Protein AF-A0A9P0Z6A2-F1 (afdb_monomer)

Secondary structure (DSSP, 8-state):
-PPP----PPPS-PPEEEEEEEEE---S-HHHHHHHHHHHHHHTT-EEEEEEETTEEEEEEEEEHHHHHHHHHHHHTSGGGTT---EEEEEPPPSSHHHHHHHT-SSEEEEE-S-SS---SS--SSPPPGGGPPEEE-HHHHHHHHHHHH-TT---SS-EEEEE-S-HHHHTTEEE--TT-EEE----SSGGGHHHHHHHTHHHHTTSEEEEE-SSSHHHHHHHHHHHTT-TT---EEEETTHHHHHHHH-TT-TTEEEEEE-SSTT-EEE-S------B-TTT--B----TT--B-TTT--B----GGG--TT-----HHHHHTT-----TT--S--------------------------------PPPPEEEEEE--TTB-HHHHHHHTHHHHHHHTTTEEEEEE--SEEEPEEEPPPPGGGGGG--TTS--TT--PPPPS-SPPEEESSB-TT----SS-SEEE--SS--TTGGGG--B-HHHHHHHHHHHHHHH---SEEEEETHHHHHHHHHHHTTTTTTTTS--SEEEEES-----SSS---TT-B-S-EEEEEE-GGG--SSS-HHHHHHHHHTBPTTTEEEEEESSSSS---STTHHHHHHHHHHTT-

Mean predicted aligned error: 17.79 Å

Structure (mmCIF, N/CA/C/O backbone):
data_AF-A0A9P0Z6A2-F1
#
_entry.id   AF-A0A9P0Z6A2-F1
#
loop_
_atom_site.group_PDB
_atom_site.id
_atom_site.type_symbol
_atom_site.label_atom_id
_atom_site.label_alt_id
_atom_site.label_comp_id
_atom_site.label_asym_id
_atom_site.label_entity_id
_atom_site.label_seq_id
_atom_site.pdbx_PDB_ins_code
_atom_site.Cartn_x
_atom_site.Cartn_y
_atom_site.Cartn_z
_atom_site.occupancy
_atom_site.B_iso_or_equiv
_atom_site.auth_seq_id
_atom_site.auth_comp_id
_atom_site.auth_asym_id
_atom_site.auth_atom_id
_atom_site.pdbx_PDB_model_num
ATOM 1 N N . MET A 1 1 ? 46.371 27.706 -14.931 1.00 33.19 1 MET A N 1
ATOM 2 C CA . MET A 1 1 ? 46.227 26.394 -14.273 1.00 33.19 1 MET A CA 1
ATOM 3 C C . MET A 1 1 ? 44.889 26.398 -13.559 1.00 33.19 1 MET A C 1
ATOM 5 O O . MET A 1 1 ? 44.810 26.850 -12.426 1.00 33.19 1 MET A O 1
ATOM 9 N N . ALA A 1 2 ? 43.835 26.040 -14.286 1.00 26.88 2 ALA A N 1
ATOM 10 C CA . ALA A 1 2 ? 42.517 25.785 -13.723 1.00 26.88 2 ALA A CA 1
ATOM 11 C C . ALA A 1 2 ? 42.440 24.271 -13.512 1.00 26.88 2 ALA A C 1
ATOM 13 O O . ALA A 1 2 ? 42.735 23.524 -14.442 1.00 26.88 2 ALA A O 1
ATOM 14 N N . ALA A 1 3 ? 42.170 23.842 -12.282 1.00 29.09 3 ALA A N 1
ATOM 15 C CA . ALA A 1 3 ? 41.931 22.443 -11.969 1.00 29.09 3 ALA A CA 1
ATOM 16 C C . ALA A 1 3 ? 40.462 22.143 -12.289 1.00 29.09 3 ALA A C 1
ATOM 18 O O . ALA A 1 3 ? 39.572 22.782 -11.734 1.00 29.09 3 ALA A O 1
ATOM 19 N N . GLU A 1 4 ? 40.238 21.229 -13.229 1.00 30.78 4 GLU A N 1
ATOM 20 C CA . GLU A 1 4 ? 38.928 20.664 -13.542 1.00 30.78 4 GLU A CA 1
ATOM 21 C C . GLU A 1 4 ? 38.468 19.788 -12.369 1.00 30.78 4 GLU A C 1
ATOM 23 O O . GLU A 1 4 ? 39.142 18.828 -11.989 1.00 30.78 4 GLU A O 1
ATOM 28 N N . GLU A 1 5 ? 37.325 20.136 -11.780 1.00 29.80 5 GLU A N 1
ATOM 29 C CA . GLU A 1 5 ? 36.580 19.251 -10.890 1.00 29.80 5 GLU A CA 1
ATOM 30 C C . GLU A 1 5 ? 35.987 18.117 -11.732 1.00 29.80 5 GLU A C 1
ATOM 32 O O . GLU A 1 5 ? 35.122 18.326 -12.581 1.00 29.80 5 GLU A O 1
ATOM 37 N N . ILE A 1 6 ? 36.494 16.906 -11.513 1.00 30.97 6 ILE A N 1
ATOM 38 C CA . ILE A 1 6 ? 35.971 15.680 -12.110 1.00 30.97 6 ILE A CA 1
ATOM 39 C C . ILE A 1 6 ? 34.633 15.366 -11.430 1.00 30.97 6 ILE A C 1
ATOM 41 O O . ILE A 1 6 ? 34.603 14.939 -10.274 1.00 30.97 6 ILE A O 1
ATOM 45 N N . GLU A 1 7 ? 33.531 15.563 -12.156 1.00 31.55 7 GLU A N 1
ATOM 46 C CA . GLU A 1 7 ? 32.222 14.993 -11.827 1.00 31.55 7 GLU A CA 1
ATOM 47 C C . GLU A 1 7 ? 32.349 13.465 -11.737 1.00 31.55 7 GLU A C 1
ATOM 49 O O . GLU A 1 7 ? 32.521 12.759 -12.732 1.00 31.55 7 GLU A O 1
ATOM 54 N N . GLN A 1 8 ? 32.273 12.939 -10.516 1.00 28.09 8 GLN A N 1
ATOM 55 C CA . GLN A 1 8 ? 32.130 11.509 -10.279 1.00 28.09 8 GLN A CA 1
ATOM 56 C C . GLN A 1 8 ? 30.696 11.092 -10.628 1.00 28.09 8 GLN A C 1
ATOM 58 O O . GLN A 1 8 ? 29.763 11.301 -9.855 1.00 28.09 8 GLN A O 1
ATOM 63 N N . HIS A 1 9 ? 30.517 10.479 -11.797 1.00 28.83 9 HIS A N 1
ATOM 64 C CA . HIS A 1 9 ? 29.332 9.673 -12.086 1.00 28.83 9 HIS A CA 1
ATOM 65 C C . HIS A 1 9 ? 29.258 8.488 -11.101 1.00 28.83 9 HIS A C 1
ATOM 67 O O . HIS A 1 9 ? 30.261 7.782 -10.957 1.00 28.83 9 HIS A O 1
ATOM 73 N N . PRO A 1 10 ? 28.114 8.216 -10.438 1.00 35.69 10 PRO A N 1
ATOM 74 C CA . PRO A 1 10 ? 28.009 7.071 -9.543 1.00 35.69 10 PRO A CA 1
ATOM 75 C C . PRO A 1 10 ? 28.082 5.761 -10.332 1.00 35.69 10 PRO A C 1
ATOM 77 O O . PRO A 1 10 ? 27.288 5.516 -11.242 1.00 35.69 10 PRO A O 1
ATOM 80 N N . GLN A 1 11 ? 29.057 4.939 -9.958 1.00 35.19 11 GLN A N 1
ATOM 81 C CA . GLN A 1 11 ? 29.174 3.531 -10.315 1.00 35.19 11 GLN A CA 1
ATOM 82 C C . GLN A 1 11 ? 28.238 2.682 -9.427 1.00 35.19 11 GLN A C 1
ATOM 84 O O . GLN A 1 11 ? 28.029 3.015 -8.264 1.00 35.19 11 GLN A O 1
ATOM 89 N N . ASP A 1 12 ? 27.743 1.576 -9.991 1.00 40.94 12 ASP A N 1
ATOM 90 C CA . ASP A 1 12 ? 26.947 0.479 -9.406 1.00 40.94 12 ASP A CA 1
ATOM 91 C C . ASP A 1 12 ? 25.465 0.699 -9.014 1.00 40.94 12 ASP A C 1
ATOM 93 O O . ASP A 1 12 ? 25.064 1.623 -8.312 1.00 40.94 12 ASP A O 1
ATOM 97 N N . GLY A 1 13 ? 24.625 -0.231 -9.491 1.00 46.03 13 GLY A N 1
ATOM 98 C CA . GLY A 1 13 ? 23.160 -0.245 -9.403 1.00 46.03 13 GLY A CA 1
ATOM 99 C C . GLY A 1 13 ? 22.589 -0.587 -8.025 1.00 46.03 13 GLY A C 1
ATOM 100 O O . GLY A 1 13 ? 21.885 -1.581 -7.869 1.00 46.03 13 GLY A O 1
ATOM 101 N N . GLU A 1 14 ? 22.846 0.245 -7.022 1.00 56.56 14 GLU A N 1
ATOM 102 C CA . GLU A 1 14 ? 22.324 0.035 -5.671 1.00 56.56 14 GLU A CA 1
ATOM 103 C C . GLU A 1 14 ? 20.816 0.326 -5.557 1.00 56.56 14 GLU A C 1
ATOM 105 O O . GLU A 1 14 ? 20.314 1.398 -5.908 1.00 56.56 14 GLU A O 1
ATOM 110 N N . CYS A 1 15 ? 20.063 -0.640 -5.024 1.00 78.38 15 CYS A N 1
ATOM 111 C CA . CYS A 1 15 ? 18.628 -0.494 -4.810 1.00 78.38 15 CYS A CA 1
ATOM 112 C C . CYS A 1 15 ? 18.307 0.226 -3.498 1.00 78.38 15 CYS A C 1
ATOM 114 O O . CYS A 1 15 ? 18.743 -0.176 -2.419 1.00 78.38 15 CYS A O 1
ATOM 116 N N . TYR A 1 16 ? 17.475 1.262 -3.590 1.00 84.50 16 TYR A N 1
ATOM 117 C CA . TYR A 1 16 ? 16.991 2.035 -2.449 1.00 84.50 16 TYR A CA 1
ATOM 118 C C . TYR A 1 16 ? 15.628 1.543 -1.970 1.00 84.50 16 TYR A C 1
ATOM 120 O O . TYR A 1 16 ? 14.822 0.996 -2.732 1.00 84.50 16 TYR A O 1
ATOM 128 N N . GLY A 1 17 ? 15.344 1.785 -0.696 1.00 86.62 17 GLY A N 1
ATOM 129 C CA . GLY A 1 17 ? 14.060 1.462 -0.102 1.00 86.62 17 GLY A CA 1
ATOM 130 C C . GLY A 1 17 ? 13.615 2.439 0.968 1.00 86.62 17 GLY A C 1
ATOM 131 O O . GLY A 1 17 ? 14.318 3.372 1.362 1.00 86.62 17 GLY A O 1
ATOM 132 N N . VAL A 1 18 ? 12.407 2.177 1.448 1.00 89.56 18 VAL A N 1
ATOM 133 C CA . VAL A 1 18 ? 11.816 2.802 2.624 1.00 89.56 18 VAL A CA 1
ATOM 134 C C . VAL A 1 18 ? 11.360 1.694 3.558 1.00 89.56 18 VAL A C 1
ATOM 136 O O . VAL A 1 18 ? 10.691 0.745 3.143 1.00 89.56 18 VAL A O 1
ATOM 139 N N . LEU A 1 19 ? 11.698 1.851 4.828 1.00 92.50 19 LEU A N 1
ATOM 140 C CA . LEU A 1 19 ? 11.278 1.005 5.923 1.00 92.50 19 LEU A CA 1
ATOM 141 C C . LEU A 1 19 ? 10.341 1.787 6.842 1.00 92.50 19 LEU A C 1
ATOM 143 O O . LEU A 1 19 ? 10.690 2.856 7.343 1.00 92.50 19 LEU A O 1
ATOM 147 N N . LEU A 1 20 ? 9.163 1.220 7.087 1.00 94.00 20 LEU A N 1
ATOM 148 C CA . LEU A 1 20 ? 8.185 1.712 8.049 1.00 94.00 20 LEU A CA 1
ATOM 149 C C . LEU A 1 20 ? 7.926 0.642 9.109 1.00 94.00 20 LEU A C 1
ATOM 151 O O . LEU A 1 20 ? 7.590 -0.494 8.778 1.00 94.00 20 LEU A O 1
ATOM 155 N N . TYR A 1 21 ? 7.992 1.018 10.380 1.00 95.38 21 TYR A N 1
ATOM 156 C CA . TYR A 1 21 ? 7.495 0.189 11.474 1.00 95.38 21 TYR A CA 1
ATOM 157 C C . TYR A 1 21 ? 7.177 1.038 12.703 1.00 95.38 21 TYR A C 1
ATOM 159 O O . TYR A 1 21 ? 7.604 2.185 12.833 1.00 95.38 21 TYR A O 1
ATOM 167 N N . TYR A 1 22 ? 6.407 0.461 13.614 1.00 95.62 22 TYR A N 1
ATOM 168 C CA . TYR A 1 22 ? 6.167 1.024 14.932 1.00 95.62 22 TYR A CA 1
ATOM 169 C C . TYR A 1 22 ? 6.064 -0.108 15.943 1.00 95.62 22 TYR A C 1
ATOM 171 O O . TYR A 1 22 ? 5.719 -1.235 15.587 1.00 95.62 22 TYR A O 1
ATOM 179 N N . LYS A 1 23 ? 6.345 0.207 17.202 1.00 92.75 23 LYS A N 1
ATOM 180 C CA . LYS A 1 23 ? 6.148 -0.707 18.323 1.00 92.75 23 LYS A CA 1
ATOM 181 C C . LYS A 1 23 ? 5.697 0.108 19.518 1.00 92.75 23 LYS A C 1
ATOM 183 O O . LYS A 1 23 ? 6.412 1.017 19.932 1.00 92.75 23 LYS A O 1
ATOM 188 N N . TYR A 1 24 ? 4.527 -0.221 20.051 1.00 90.31 24 TYR A N 1
ATOM 189 C CA . TYR A 1 24 ? 4.138 0.229 21.379 1.00 90.31 24 TYR A CA 1
ATOM 190 C C . TYR A 1 24 ? 4.716 -0.744 22.406 1.00 90.31 24 TYR A C 1
ATOM 192 O O . TYR A 1 24 ? 4.472 -1.948 22.333 1.00 90.31 24 TYR A O 1
ATOM 200 N N . ALA A 1 25 ? 5.525 -0.214 23.312 1.00 87.38 25 ALA A N 1
ATOM 201 C CA . ALA A 1 25 ? 6.139 -0.923 24.426 1.00 87.38 25 ALA A CA 1
ATOM 202 C C . ALA A 1 25 ? 6.571 0.120 25.460 1.00 87.38 25 ALA A C 1
ATOM 204 O O . ALA A 1 25 ? 6.888 1.254 25.098 1.00 87.38 25 ALA A O 1
ATOM 205 N N . ILE A 1 26 ? 6.559 -0.242 26.741 1.00 87.62 26 ILE A N 1
ATOM 206 C CA . ILE A 1 26 ? 6.988 0.673 27.798 1.00 87.62 26 ILE A CA 1
ATOM 207 C C . ILE A 1 26 ? 8.516 0.675 27.840 1.00 87.62 26 ILE A C 1
ATOM 209 O O . ILE A 1 26 ? 9.131 -0.343 28.145 1.00 87.62 26 ILE A O 1
ATOM 213 N N . PHE A 1 27 ? 9.111 1.828 27.544 1.00 84.69 27 PHE A N 1
ATOM 214 C CA . PHE A 1 27 ? 10.549 2.065 27.595 1.00 84.69 27 PHE A CA 1
ATOM 215 C C . PHE A 1 27 ? 10.881 2.974 28.777 1.00 84.69 27 PHE A C 1
ATOM 217 O O . PHE A 1 27 ? 10.389 4.100 28.862 1.00 84.69 27 PHE A O 1
ATOM 224 N N . THR A 1 28 ? 11.733 2.493 29.682 1.00 84.19 28 THR A N 1
ATOM 225 C CA . THR A 1 28 ? 12.189 3.256 30.855 1.00 84.19 28 THR A CA 1
ATOM 226 C C . THR A 1 28 ? 13.424 4.106 30.565 1.00 84.19 28 THR A C 1
ATOM 228 O O . THR A 1 28 ? 13.559 5.181 31.140 1.00 84.19 28 THR A O 1
ATOM 231 N N . ASP A 1 29 ? 14.302 3.659 29.661 1.00 88.69 29 ASP A N 1
ATOM 232 C CA . ASP A 1 29 ? 15.533 4.367 29.288 1.00 88.69 29 ASP A CA 1
ATOM 233 C C . ASP A 1 29 ? 15.472 4.860 27.833 1.00 88.69 29 ASP A C 1
ATOM 235 O O . ASP A 1 29 ? 15.821 4.161 26.877 1.00 88.69 29 ASP A O 1
ATOM 239 N N . LEU A 1 30 ? 14.990 6.094 27.659 1.00 92.19 30 LEU A N 1
ATOM 240 C CA . LEU A 1 30 ? 14.919 6.737 26.345 1.00 92.19 30 LEU A CA 1
ATOM 241 C C . LEU A 1 30 ? 16.280 7.178 25.812 1.00 92.19 30 LEU A C 1
ATOM 243 O O . LEU A 1 30 ? 16.428 7.285 24.595 1.00 92.19 30 LEU A O 1
ATOM 247 N N . GLU A 1 31 ? 17.259 7.428 26.680 1.00 91.81 31 GLU A N 1
ATOM 248 C CA . GLU A 1 31 ? 18.603 7.842 26.269 1.00 91.81 31 GLU A CA 1
ATOM 249 C C . GLU A 1 31 ? 19.330 6.685 25.590 1.00 91.81 31 GLU A C 1
ATOM 251 O O . GLU A 1 31 ? 19.896 6.851 24.507 1.00 91.81 31 GLU A O 1
ATOM 256 N N . GLN A 1 32 ? 19.239 5.477 26.153 1.00 91.12 32 GLN A N 1
ATOM 257 C CA . GLN A 1 32 ? 19.785 4.280 25.518 1.00 91.12 32 GLN A CA 1
ATOM 258 C C . GLN A 1 32 ? 19.162 4.048 24.135 1.00 91.12 32 GLN A C 1
ATOM 260 O O . GLN A 1 32 ? 19.876 3.801 23.160 1.00 91.12 32 GLN A O 1
ATOM 265 N N . LEU A 1 33 ? 17.838 4.185 24.027 1.00 92.38 33 LEU A N 1
ATOM 266 C CA . LEU A 1 33 ? 17.124 4.000 22.767 1.00 92.38 33 LEU A CA 1
ATOM 267 C C . LEU A 1 33 ? 17.485 5.080 21.736 1.00 92.38 33 LEU A C 1
ATOM 269 O O . LEU A 1 33 ? 17.699 4.782 20.560 1.00 92.38 33 LEU A O 1
ATOM 273 N N . LEU A 1 34 ? 17.600 6.333 22.177 1.00 95.19 34 LEU A N 1
ATOM 274 C CA . LEU A 1 34 ? 18.039 7.455 21.354 1.00 95.19 34 LEU A CA 1
ATOM 275 C C . LEU A 1 34 ? 19.453 7.231 20.812 1.00 95.19 34 LEU A C 1
ATOM 277 O O . LEU A 1 34 ? 19.684 7.433 19.619 1.00 95.19 34 LEU A O 1
ATOM 281 N N . ASN A 1 35 ? 20.377 6.786 21.663 1.00 95.38 35 ASN A N 1
ATOM 282 C CA . ASN A 1 35 ? 21.754 6.490 21.279 1.00 95.38 35 ASN A CA 1
ATOM 283 C C . ASN A 1 35 ? 21.832 5.309 20.310 1.00 95.38 35 ASN A C 1
ATOM 285 O O . ASN A 1 35 ? 22.545 5.402 19.313 1.00 95.38 35 ASN A O 1
ATOM 289 N N . PHE A 1 36 ? 21.042 4.253 20.529 1.00 95.62 36 PHE A N 1
ATOM 290 C CA . PHE A 1 36 ? 20.919 3.144 19.582 1.00 95.62 36 PHE A CA 1
ATOM 291 C C . PHE A 1 36 ? 20.507 3.640 18.190 1.00 95.62 36 PHE A C 1
ATOM 293 O O . PHE A 1 36 ? 21.211 3.384 17.215 1.00 95.62 36 PHE A O 1
ATOM 300 N N . TYR A 1 37 ? 19.412 4.402 18.086 1.00 96.75 37 TYR A N 1
ATOM 301 C CA . TYR A 1 37 ? 18.940 4.897 16.791 1.00 96.75 37 TYR A CA 1
ATOM 302 C C . TYR A 1 37 ? 19.906 5.888 16.144 1.00 96.75 37 TYR A C 1
ATOM 304 O O . TYR A 1 37 ? 20.079 5.849 14.929 1.00 96.75 37 TYR A O 1
ATOM 312 N N . ARG A 1 38 ? 20.546 6.767 16.927 1.00 96.06 38 ARG A N 1
ATOM 313 C CA . ARG A 1 38 ? 21.553 7.707 16.413 1.00 96.06 38 ARG A CA 1
ATOM 314 C C . ARG A 1 38 ? 22.731 6.963 15.804 1.00 96.06 38 ARG A C 1
ATOM 316 O O . ARG A 1 38 ? 23.043 7.207 14.644 1.00 96.06 38 ARG A O 1
ATOM 323 N N . SER A 1 39 ? 23.342 6.057 16.562 1.00 96.50 39 SER A N 1
ATOM 324 C CA . SER A 1 39 ? 24.526 5.320 16.121 1.00 96.50 39 SER A CA 1
ATOM 325 C C . SER A 1 39 ? 24.208 4.398 14.950 1.00 96.50 39 SER A C 1
ATOM 327 O O . SER A 1 39 ? 24.872 4.483 13.923 1.00 96.50 39 SER A O 1
ATOM 329 N N . ASN A 1 40 ? 23.154 3.584 15.068 1.00 97.44 40 ASN A N 1
ATOM 330 C CA . ASN A 1 40 ? 22.793 2.588 14.061 1.00 97.44 40 ASN A CA 1
ATOM 331 C C . ASN A 1 40 ? 22.363 3.232 12.733 1.00 97.44 40 ASN A C 1
ATOM 333 O O . ASN A 1 40 ? 22.839 2.854 11.668 1.00 97.44 40 ASN A O 1
ATOM 337 N N . CYS A 1 41 ? 21.487 4.243 12.763 1.00 96.38 41 CYS A N 1
ATOM 338 C CA . CYS A 1 41 ? 21.077 4.905 11.525 1.00 96.38 41 CYS A CA 1
ATOM 339 C C . CYS A 1 41 ? 22.222 5.718 10.901 1.00 96.38 41 CYS A C 1
ATOM 341 O O . CYS A 1 41 ? 22.313 5.765 9.678 1.00 96.38 41 CYS A O 1
ATOM 343 N N . ALA A 1 42 ? 23.097 6.338 11.705 1.00 94.25 42 ALA A N 1
ATOM 344 C CA . ALA A 1 42 ? 24.242 7.083 11.181 1.00 94.25 42 ALA A CA 1
ATOM 345 C C . ALA A 1 42 ? 25.283 6.164 10.525 1.00 94.25 42 ALA A C 1
ATOM 347 O O . ALA A 1 42 ? 25.719 6.462 9.415 1.00 94.25 42 ALA A O 1
ATOM 348 N N . SER A 1 43 ? 25.642 5.037 11.154 1.00 97.00 43 SER A N 1
ATOM 349 C CA . SER A 1 43 ? 26.596 4.077 10.574 1.00 97.00 43 SER A CA 1
ATOM 350 C C . SER A 1 43 ? 26.093 3.481 9.260 1.00 97.00 43 SER A C 1
ATOM 352 O O . SER A 1 43 ? 26.879 3.219 8.357 1.00 97.00 43 SER A O 1
ATOM 354 N N . LEU A 1 44 ? 24.775 3.321 9.138 1.00 95.31 44 LEU A N 1
ATOM 355 C CA . LEU A 1 44 ? 24.099 2.782 7.958 1.00 95.31 44 LEU A CA 1
ATOM 356 C C . LEU A 1 44 ? 23.719 3.857 6.925 1.00 95.31 44 LEU A C 1
ATOM 358 O O . LEU A 1 44 ? 23.071 3.550 5.926 1.00 95.31 44 LEU A O 1
ATOM 362 N N . SER A 1 45 ? 24.098 5.121 7.155 1.00 92.88 45 SER A N 1
ATOM 363 C CA . SER A 1 45 ? 23.746 6.262 6.295 1.00 92.88 45 SER A CA 1
ATOM 364 C C . SER A 1 45 ? 22.239 6.373 6.008 1.00 92.88 45 SER A C 1
ATOM 366 O O . SER A 1 45 ? 21.822 6.776 4.922 1.00 92.88 45 SER A O 1
ATOM 368 N N . LEU A 1 46 ? 21.402 6.003 6.983 1.00 92.81 46 LEU A N 1
ATOM 369 C CA . LEU A 1 46 ? 19.950 6.072 6.862 1.00 92.81 46 LEU A CA 1
ATOM 370 C C . LEU A 1 46 ? 19.438 7.483 7.148 1.00 92.81 46 LEU A C 1
ATOM 372 O O . LEU A 1 46 ? 19.825 8.142 8.113 1.00 92.81 46 LEU A O 1
ATOM 376 N N . VAL A 1 47 ? 18.479 7.911 6.338 1.00 91.62 47 VAL A N 1
ATOM 377 C CA . VAL A 1 47 ? 17.775 9.193 6.449 1.00 91.62 47 VAL A CA 1
ATOM 378 C C . VAL A 1 47 ? 16.302 8.943 6.746 1.00 91.62 47 VAL A C 1
ATOM 380 O O . VAL A 1 47 ? 15.804 7.838 6.547 1.00 91.62 47 VAL A O 1
ATOM 383 N N . GLY A 1 48 ? 15.572 9.945 7.233 1.00 91.38 48 GLY A N 1
ATOM 384 C CA . GLY A 1 48 ? 14.165 9.769 7.583 1.00 91.38 48 GLY A CA 1
ATOM 385 C C . GLY A 1 48 ? 13.836 10.271 8.979 1.00 91.38 48 GLY A C 1
ATOM 386 O O . GLY A 1 48 ? 14.444 11.202 9.504 1.00 91.38 48 GLY A O 1
ATOM 387 N N . ARG A 1 49 ? 12.826 9.663 9.598 1.00 92.44 49 ARG A N 1
ATOM 388 C CA . ARG A 1 49 ? 12.250 10.098 10.869 1.00 92.44 49 ARG A CA 1
ATOM 389 C C . ARG A 1 49 ? 12.131 8.937 11.845 1.00 92.44 49 ARG A C 1
ATOM 391 O O . ARG A 1 49 ? 11.556 7.903 11.523 1.00 92.44 49 ARG A O 1
ATOM 398 N N . VAL A 1 50 ? 12.592 9.169 13.065 1.00 95.69 50 VAL A N 1
ATOM 399 C CA . VAL A 1 50 ? 12.429 8.279 14.215 1.00 95.69 50 VAL A CA 1
ATOM 400 C C . VAL A 1 50 ? 11.779 9.093 15.326 1.00 95.69 50 VAL A C 1
ATOM 402 O O . VAL A 1 50 ? 12.269 10.158 15.706 1.00 95.69 50 VAL A O 1
ATOM 405 N N . ARG A 1 51 ? 10.654 8.612 15.843 1.00 95.81 51 ARG A N 1
ATOM 406 C CA . ARG A 1 51 ? 9.979 9.184 17.008 1.00 95.81 51 ARG A CA 1
ATOM 407 C C . ARG A 1 51 ? 10.053 8.193 18.149 1.00 95.81 51 ARG A C 1
ATOM 409 O O . ARG A 1 51 ? 9.647 7.048 17.970 1.00 95.81 51 ARG A O 1
ATOM 416 N N . LEU A 1 52 ? 10.556 8.649 19.286 1.00 96.19 52 LEU A N 1
ATOM 417 C CA . LEU A 1 52 ? 10.735 7.855 20.495 1.00 96.19 52 LEU A CA 1
ATOM 418 C C . LEU A 1 52 ? 9.843 8.426 21.589 1.00 96.19 52 LEU A C 1
ATOM 420 O O . LEU A 1 52 ? 9.784 9.638 21.757 1.00 96.19 52 LEU A O 1
ATOM 424 N N . SER A 1 53 ? 9.158 7.567 22.323 1.00 93.06 53 SER A N 1
ATOM 425 C CA . SER A 1 53 ? 8.347 7.924 23.485 1.00 93.06 53 SER A CA 1
ATOM 426 C C . SER A 1 53 ? 8.574 6.864 24.555 1.00 93.06 53 SER A C 1
ATOM 428 O O . SER A 1 53 ? 8.951 5.735 24.238 1.00 93.06 53 SER A O 1
ATOM 430 N N . THR A 1 54 ? 8.286 7.185 25.815 1.00 90.50 54 THR A N 1
ATOM 431 C CA . THR A 1 54 ? 8.212 6.184 26.894 1.00 90.50 54 THR A CA 1
ATOM 432 C C . THR A 1 54 ? 7.223 5.059 26.576 1.00 90.50 54 THR A C 1
ATOM 434 O O . THR A 1 54 ? 7.296 3.994 27.177 1.00 90.50 54 THR A O 1
ATOM 437 N N . HIS A 1 55 ? 6.311 5.273 25.622 1.00 89.38 55 HIS A N 1
ATOM 438 C CA . HIS A 1 55 ? 5.309 4.302 25.185 1.00 89.38 55 HIS A CA 1
ATOM 439 C C . HIS A 1 55 ? 5.632 3.606 23.858 1.00 89.38 55 HIS A C 1
ATOM 441 O O . HIS A 1 55 ? 4.810 2.821 23.378 1.00 89.38 55 HIS A O 1
ATOM 447 N N . GLY A 1 56 ? 6.787 3.871 23.239 1.00 92.56 56 GLY A N 1
ATOM 448 C CA . GLY A 1 56 ? 7.191 3.105 22.066 1.00 92.56 56 GLY A CA 1
ATOM 449 C C . GLY A 1 56 ? 8.110 3.818 21.081 1.00 92.56 56 GLY A C 1
ATOM 450 O O . GLY A 1 56 ? 8.760 4.817 21.392 1.00 92.56 56 GLY A O 1
ATOM 451 N N . VAL A 1 57 ? 8.099 3.327 19.838 1.00 96.06 57 VAL A N 1
ATOM 452 C CA . VAL A 1 57 ? 8.767 3.957 18.692 1.00 96.06 57 VAL A CA 1
ATOM 453 C C . VAL A 1 57 ? 7.885 3.989 17.450 1.00 96.06 57 VAL A C 1
ATOM 455 O O . VAL A 1 57 ? 7.059 3.105 17.222 1.00 96.06 57 VAL A O 1
ATOM 458 N N . ASN A 1 58 ? 8.119 4.982 16.599 1.00 95.94 58 ASN A N 1
ATOM 459 C CA . ASN A 1 58 ? 7.560 5.072 15.255 1.00 95.94 58 ASN A CA 1
ATOM 460 C C . ASN A 1 58 ? 8.660 5.508 14.287 1.00 95.94 58 ASN A C 1
ATOM 462 O O . ASN A 1 58 ? 9.233 6.591 14.438 1.00 95.94 58 ASN A O 1
ATOM 466 N N . VAL A 1 59 ? 8.960 4.652 13.316 1.00 95.75 59 VAL A N 1
ATOM 467 C CA . VAL A 1 59 ? 10.147 4.756 12.472 1.00 95.75 59 VAL A CA 1
ATOM 468 C C . VAL A 1 59 ? 9.754 4.735 11.005 1.00 95.75 59 VAL A C 1
ATOM 470 O O . VAL A 1 59 ? 8.998 3.884 10.542 1.00 95.75 59 VAL A O 1
ATOM 473 N N . THR A 1 60 ? 10.274 5.703 10.262 1.00 93.69 60 THR A N 1
ATOM 474 C CA . THR A 1 60 ? 10.190 5.785 8.807 1.00 93.69 60 THR A CA 1
ATOM 475 C C . THR A 1 60 ? 11.552 6.213 8.291 1.00 93.69 60 THR A C 1
ATOM 477 O O . THR A 1 60 ? 11.867 7.402 8.317 1.00 93.69 60 THR A O 1
ATOM 480 N N . VAL A 1 61 ? 12.366 5.256 7.862 1.00 93.50 61 VAL A N 1
ATOM 481 C CA . VAL A 1 61 ? 13.736 5.496 7.385 1.00 93.50 61 VAL A CA 1
ATOM 482 C C . VAL A 1 61 ? 13.907 4.991 5.964 1.00 93.50 61 VAL A C 1
ATOM 484 O O . VAL A 1 61 ? 13.165 4.125 5.507 1.00 93.50 61 VAL A O 1
ATOM 487 N N . GLY A 1 62 ? 14.854 5.563 5.240 1.00 90.88 62 GLY A N 1
ATOM 488 C CA . GLY A 1 62 ? 15.184 5.189 3.876 1.00 90.88 62 GLY A CA 1
ATOM 489 C C . GLY A 1 62 ? 16.674 5.293 3.641 1.00 90.88 62 GLY A C 1
ATOM 490 O O . GLY A 1 62 ? 17.400 5.942 4.392 1.00 90.88 62 GLY A O 1
ATOM 491 N N . GLY A 1 63 ? 17.107 4.608 2.599 1.00 89.12 63 GLY A N 1
ATOM 492 C CA . GLY A 1 63 ? 18.507 4.412 2.272 1.00 89.12 63 GLY A CA 1
ATOM 493 C C . GLY A 1 63 ? 18.647 3.187 1.383 1.00 89.12 63 GLY A C 1
ATOM 494 O O . GLY A 1 63 ? 17.666 2.731 0.783 1.00 89.12 63 GLY A O 1
ATOM 495 N N . LYS A 1 64 ? 19.863 2.650 1.316 1.00 88.62 64 LYS A N 1
ATOM 496 C CA . LYS A 1 64 ? 20.147 1.405 0.598 1.00 88.62 64 LYS A CA 1
ATOM 497 C C . LYS A 1 64 ? 19.343 0.253 1.207 1.00 88.62 64 LYS A C 1
ATOM 499 O O . LYS A 1 64 ? 19.200 0.184 2.427 1.00 88.62 64 LYS A O 1
ATOM 504 N N . LEU A 1 65 ? 18.822 -0.654 0.380 1.00 86.81 65 LEU A N 1
ATOM 505 C CA . LEU A 1 65 ? 18.045 -1.802 0.863 1.00 86.81 65 LEU A CA 1
ATOM 506 C C . LEU A 1 65 ? 18.849 -2.672 1.833 1.00 86.81 65 LEU A C 1
ATOM 508 O O . LEU A 1 65 ? 18.325 -3.001 2.892 1.00 86.81 65 LEU A O 1
ATOM 512 N N . SER A 1 66 ? 20.120 -2.952 1.532 1.00 90.12 66 SER A N 1
ATOM 513 C CA . SER A 1 66 ? 21.021 -3.690 2.431 1.00 90.12 66 SER A CA 1
ATOM 514 C C . SER A 1 66 ? 21.149 -3.015 3.798 1.00 90.12 66 SER A C 1
ATOM 516 O O . SER A 1 66 ? 20.947 -3.649 4.828 1.00 90.12 66 SER A O 1
ATOM 518 N N . ALA A 1 67 ? 21.361 -1.698 3.818 1.00 93.12 67 ALA A N 1
ATOM 519 C CA . ALA A 1 67 ? 21.430 -0.914 5.049 1.00 93.12 67 ALA A CA 1
ATOM 520 C C . ALA A 1 67 ? 20.111 -0.957 5.848 1.00 93.12 67 ALA A C 1
ATOM 522 O O . ALA A 1 67 ? 20.116 -0.992 7.076 1.00 93.12 67 ALA A O 1
ATOM 523 N N . LEU A 1 68 ? 18.957 -0.985 5.173 1.00 93.75 68 LEU A N 1
ATOM 524 C CA . LEU A 1 68 ? 17.662 -1.151 5.838 1.00 93.75 68 LEU A CA 1
ATOM 525 C C . LEU A 1 68 ? 17.489 -2.560 6.424 1.00 93.75 68 LEU A C 1
ATOM 527 O O . LEU A 1 68 ? 16.910 -2.700 7.499 1.00 93.75 68 LEU A O 1
ATOM 531 N N . GLU A 1 69 ? 17.987 -3.598 5.756 1.00 93.75 69 GLU A N 1
ATOM 532 C CA . GLU A 1 69 ? 17.968 -4.977 6.261 1.00 93.75 69 GLU A CA 1
ATOM 533 C C . GLU A 1 69 ? 18.916 -5.174 7.454 1.00 93.75 69 GLU A C 1
ATOM 535 O O . GLU A 1 69 ? 18.535 -5.802 8.448 1.00 93.75 69 GLU A O 1
ATOM 540 N N . GLU A 1 70 ? 20.103 -4.567 7.412 1.00 96.38 70 GLU A N 1
ATOM 541 C CA . GLU A 1 70 ? 21.028 -4.494 8.548 1.00 96.38 70 GLU A CA 1
ATOM 542 C C . GLU A 1 70 ? 20.382 -3.772 9.735 1.00 96.38 70 GLU A C 1
ATOM 544 O O . GLU A 1 70 ? 20.408 -4.270 10.862 1.00 96.38 70 GLU A O 1
ATOM 549 N N . HIS A 1 71 ? 19.696 -2.654 9.480 1.00 97.38 71 HIS A N 1
ATOM 550 C CA . HIS A 1 71 ? 18.943 -1.943 10.507 1.00 97.38 71 HIS A CA 1
ATOM 551 C C . HIS A 1 71 ? 17.851 -2.817 11.138 1.00 97.38 71 HIS A C 1
ATOM 553 O O . HIS A 1 71 ? 17.750 -2.868 12.363 1.00 97.38 71 HIS A O 1
ATOM 559 N N . ILE A 1 72 ? 17.054 -3.534 10.334 1.00 95.81 72 ILE A N 1
ATOM 560 C CA . ILE A 1 72 ? 16.031 -4.469 10.839 1.00 95.81 72 ILE A CA 1
ATOM 561 C C . ILE A 1 72 ? 16.675 -5.539 11.720 1.00 95.81 72 ILE A C 1
ATOM 563 O O . ILE A 1 72 ? 16.147 -5.852 12.788 1.00 95.81 72 ILE A O 1
ATOM 567 N N . SER A 1 73 ? 17.803 -6.095 11.284 1.00 95.88 73 SER A N 1
ATOM 568 C CA . SER A 1 73 ? 18.525 -7.132 12.022 1.00 95.88 73 SER A CA 1
ATOM 569 C C . SER A 1 73 ? 19.007 -6.608 13.375 1.00 95.88 73 SER A C 1
ATOM 571 O O . SER A 1 73 ? 18.741 -7.237 14.395 1.00 95.88 73 SER A O 1
ATOM 573 N N . ALA A 1 74 ? 19.598 -5.410 13.409 1.00 96.19 74 ALA A N 1
ATOM 574 C CA . ALA A 1 74 ? 20.027 -4.756 14.643 1.00 96.19 74 ALA A CA 1
ATOM 575 C C . ALA A 1 74 ? 18.858 -4.460 15.600 1.00 96.19 74 ALA A C 1
ATOM 577 O O . ALA A 1 74 ? 18.985 -4.648 16.807 1.00 96.19 74 ALA A O 1
ATOM 578 N N . VAL A 1 75 ? 17.704 -4.028 15.078 1.00 94.62 75 VAL A N 1
ATOM 579 C CA . VAL A 1 75 ? 16.500 -3.774 15.889 1.00 94.62 75 VAL A CA 1
ATOM 580 C C . VAL A 1 75 ? 15.947 -5.076 16.478 1.00 94.62 75 VAL A C 1
ATOM 582 O O . VAL A 1 75 ? 15.549 -5.096 17.639 1.00 94.62 75 VAL A O 1
ATOM 585 N N . LYS A 1 76 ? 15.950 -6.174 15.710 1.00 92.69 76 LYS A N 1
ATOM 586 C CA . LYS A 1 76 ? 15.449 -7.488 16.149 1.00 92.69 76 LYS A CA 1
ATOM 587 C C . LYS A 1 76 ? 16.279 -8.151 17.248 1.00 92.69 76 LYS A C 1
ATOM 589 O O . LYS A 1 76 ? 15.755 -9.036 17.909 1.00 92.69 76 LYS A O 1
ATOM 594 N N . LEU A 1 77 ? 17.534 -7.742 17.448 1.00 91.44 77 LEU A N 1
ATOM 595 C CA . LEU A 1 77 ? 18.370 -8.238 18.551 1.00 91.44 77 LEU A CA 1
ATOM 596 C C . LEU A 1 77 ? 17.885 -7.774 19.929 1.00 91.44 77 LEU A C 1
ATOM 598 O O . LEU A 1 77 ? 18.367 -8.264 20.944 1.00 91.44 77 LEU A O 1
ATOM 602 N N . ASN A 1 78 ? 16.975 -6.803 19.971 1.00 87.62 78 ASN A N 1
ATOM 603 C CA . ASN A 1 78 ? 16.406 -6.300 21.203 1.00 87.62 78 ASN A CA 1
ATOM 604 C C . ASN A 1 78 ? 14.972 -6.828 21.367 1.00 87.62 78 ASN A C 1
ATOM 606 O O . ASN A 1 78 ? 14.091 -6.513 20.563 1.00 87.62 78 ASN A O 1
ATOM 610 N N . ASP A 1 79 ? 14.745 -7.581 22.446 1.00 86.50 79 ASP A N 1
ATOM 611 C CA . ASP A 1 79 ? 13.477 -8.246 22.777 1.00 86.50 79 ASP A CA 1
ATOM 612 C C . ASP A 1 79 ? 12.276 -7.287 22.820 1.00 86.50 79 ASP A C 1
ATOM 614 O O . ASP A 1 79 ? 11.152 -7.673 22.496 1.00 86.50 79 ASP A O 1
ATOM 618 N N . PHE A 1 80 ? 12.489 -5.995 23.114 1.00 85.62 80 PHE A N 1
ATOM 619 C CA . PHE A 1 80 ? 11.421 -4.990 23.055 1.00 85.62 80 PHE A CA 1
ATOM 620 C C . PHE A 1 80 ? 10.772 -4.879 21.667 1.00 85.62 80 PHE A C 1
ATOM 622 O O . PHE A 1 80 ? 9.634 -4.417 21.554 1.00 85.62 80 PHE A O 1
ATOM 629 N N . PHE A 1 81 ? 11.469 -5.297 20.611 1.00 86.56 81 PHE A N 1
ATOM 630 C CA . PHE A 1 81 ? 10.987 -5.280 19.233 1.00 86.56 81 PHE A CA 1
ATOM 631 C C . PHE A 1 81 ? 10.478 -6.635 18.740 1.00 86.56 81 PHE A C 1
ATOM 633 O O . PHE A 1 81 ? 10.147 -6.755 17.554 1.00 86.56 81 PHE A O 1
ATOM 640 N N . GLU A 1 82 ? 10.334 -7.634 19.610 1.00 85.19 82 GLU A N 1
ATOM 641 C CA . GLU A 1 82 ? 9.743 -8.916 19.234 1.00 85.19 82 GLU A CA 1
ATOM 642 C C . GLU A 1 82 ? 8.343 -8.724 18.618 1.00 85.19 82 GLU A C 1
ATOM 644 O O . GLU A 1 82 ? 7.538 -7.888 19.053 1.00 85.19 82 GLU A O 1
ATOM 649 N N . GLY A 1 83 ? 8.068 -9.456 17.534 1.00 81.12 83 GLY A N 1
ATOM 650 C CA . GLY A 1 83 ? 6.799 -9.382 16.803 1.00 81.12 83 GLY A CA 1
ATOM 651 C C . GLY A 1 83 ? 6.550 -8.061 16.059 1.00 81.12 83 GLY A C 1
ATOM 652 O O . GLY A 1 83 ? 5.426 -7.815 15.623 1.00 81.12 83 GLY A O 1
ATOM 653 N N . THR A 1 84 ? 7.557 -7.190 15.917 1.00 87.62 84 THR A N 1
ATOM 654 C CA . THR A 1 84 ? 7.413 -5.928 15.172 1.00 87.62 84 THR A CA 1
ATOM 655 C C . THR A 1 84 ? 7.152 -6.181 13.686 1.00 87.62 84 THR A C 1
ATOM 657 O O . THR A 1 84 ? 7.882 -6.910 13.014 1.00 87.62 84 THR A O 1
ATOM 660 N N . ASP A 1 85 ? 6.131 -5.510 13.153 1.00 90.50 85 ASP A N 1
ATOM 661 C CA . ASP A 1 85 ? 5.750 -5.594 11.745 1.00 90.50 85 ASP A CA 1
ATOM 662 C C . ASP A 1 85 ? 6.558 -4.617 10.868 1.00 90.50 85 ASP A C 1
ATOM 664 O O . ASP A 1 85 ? 6.149 -3.470 10.638 1.00 90.50 85 ASP A O 1
ATOM 668 N N . PHE A 1 86 ? 7.710 -5.079 10.371 1.00 92.75 86 PHE A N 1
ATOM 669 C CA . PHE A 1 86 ? 8.593 -4.319 9.479 1.00 92.75 86 PHE A CA 1
ATOM 670 C C . PHE A 1 86 ? 8.069 -4.289 8.037 1.00 92.75 86 PHE A C 1
ATOM 672 O O . PHE A 1 86 ? 8.041 -5.307 7.339 1.00 92.75 86 PHE A O 1
ATOM 679 N N . LYS A 1 87 ? 7.688 -3.099 7.565 1.00 90.44 87 LYS A N 1
ATOM 680 C CA . LYS A 1 87 ? 7.197 -2.862 6.201 1.00 90.44 87 LYS A CA 1
ATOM 681 C C . LYS A 1 87 ? 8.326 -2.266 5.365 1.00 90.44 87 LYS A C 1
ATOM 683 O O . LYS A 1 87 ? 8.499 -1.047 5.326 1.00 90.44 87 LYS A O 1
ATOM 688 N N . LEU A 1 88 ? 9.109 -3.141 4.742 1.00 89.94 88 LEU A N 1
ATOM 689 C CA . LEU A 1 88 ? 10.179 -2.773 3.819 1.00 89.94 88 LEU A CA 1
ATOM 690 C C . LEU A 1 88 ? 9.637 -2.739 2.392 1.00 89.94 88 LEU A C 1
ATOM 692 O O . LEU A 1 88 ? 8.975 -3.678 1.953 1.00 89.94 88 LEU A O 1
ATOM 696 N N . ALA A 1 89 ? 9.929 -1.671 1.662 1.00 83.50 89 ALA A N 1
ATOM 697 C CA . ALA A 1 89 ? 9.552 -1.561 0.266 1.00 83.50 89 ALA A CA 1
ATOM 698 C C . ALA A 1 89 ? 10.644 -0.876 -0.550 1.00 83.50 89 ALA A C 1
ATOM 700 O O . ALA A 1 89 ? 11.189 0.147 -0.136 1.00 83.50 89 ALA A O 1
ATOM 701 N N . SER A 1 90 ? 10.913 -1.406 -1.740 1.00 82.94 90 SER A N 1
ATOM 702 C CA . SER A 1 90 ? 11.824 -0.781 -2.691 1.00 82.94 90 SER A CA 1
ATOM 703 C C . SER A 1 90 ? 11.234 0.522 -3.242 1.00 82.94 90 SER A C 1
ATOM 705 O O . SER A 1 90 ? 10.021 0.671 -3.438 1.00 82.94 90 SER A O 1
ATOM 707 N N . CYS A 1 91 ? 12.096 1.504 -3.487 1.00 72.69 91 CYS A N 1
ATOM 708 C CA . CYS A 1 91 ? 11.720 2.776 -4.087 1.00 72.69 91 CYS A CA 1
ATOM 709 C C . CYS A 1 91 ? 12.793 3.265 -5.072 1.00 72.69 91 CYS A C 1
ATOM 711 O O . CYS A 1 91 ? 13.796 2.606 -5.326 1.00 72.69 91 CYS A O 1
ATOM 713 N N . HIS A 1 92 ? 12.512 4.366 -5.762 1.00 68.00 92 HIS A N 1
ATOM 714 C CA . HIS A 1 92 ? 13.555 5.130 -6.450 1.00 68.00 92 HIS A CA 1
ATOM 715 C C . HIS A 1 92 ? 14.169 6.131 -5.473 1.00 68.00 92 HIS A C 1
ATOM 717 O O . HIS A 1 92 ? 13.545 6.446 -4.454 1.00 68.00 92 HIS A O 1
ATOM 723 N N . GLU A 1 93 ? 15.314 6.697 -5.844 1.00 65.44 93 GLU A N 1
ATOM 724 C CA . GLU A 1 93 ? 15.751 7.970 -5.284 1.00 65.44 93 GLU A CA 1
ATOM 725 C C . GLU A 1 93 ? 14.674 9.063 -5.446 1.00 65.44 93 GLU A C 1
ATOM 727 O O . GLU A 1 93 ? 13.810 8.984 -6.336 1.00 65.44 93 GLU A O 1
ATOM 732 N N . PRO A 1 94 ? 14.682 10.082 -4.570 1.00 62.69 94 PRO A N 1
ATOM 733 C CA . PRO A 1 94 ? 13.749 11.192 -4.663 1.00 62.69 94 PRO A CA 1
ATOM 734 C C . PRO A 1 94 ? 13.847 11.871 -6.035 1.00 62.69 94 PRO A C 1
ATOM 736 O O . PRO A 1 94 ? 14.931 12.200 -6.494 1.00 62.69 94 PRO A O 1
ATOM 739 N N . LEU A 1 95 ? 12.701 12.169 -6.656 1.00 60.41 95 LEU A N 1
ATOM 740 C CA . LEU A 1 95 ? 12.632 12.856 -7.959 1.00 60.41 95 LEU A CA 1
ATOM 741 C C . LEU A 1 95 ? 13.384 14.200 -8.002 1.00 60.41 95 LEU A C 1
ATOM 743 O O . LEU A 1 95 ? 13.726 14.669 -9.083 1.00 60.41 95 LEU A O 1
ATOM 747 N N . ASN A 1 96 ? 13.534 14.858 -6.850 1.00 61.47 96 ASN A N 1
ATOM 748 C CA . ASN A 1 96 ? 14.331 16.067 -6.649 1.00 61.47 96 ASN A CA 1
ATOM 749 C C . ASN A 1 96 ? 14.518 16.349 -5.145 1.00 61.47 96 ASN A C 1
ATOM 751 O O . ASN A 1 96 ? 13.782 15.820 -4.299 1.00 61.47 96 ASN A O 1
ATOM 755 N N . ASP A 1 97 ? 15.428 17.272 -4.827 1.00 69.38 97 ASP A N 1
ATOM 756 C CA . ASP A 1 97 ? 15.753 17.707 -3.459 1.00 69.38 97 ASP A CA 1
ATOM 757 C C . ASP A 1 97 ? 14.548 18.222 -2.676 1.00 69.38 97 ASP A C 1
ATOM 759 O O . ASP A 1 97 ? 14.449 18.044 -1.461 1.00 69.38 97 ASP A O 1
ATOM 763 N N . ARG A 1 98 ? 13.581 18.846 -3.358 1.00 67.25 98 ARG A N 1
ATOM 764 C CA . ARG A 1 98 ? 12.366 19.338 -2.705 1.00 67.25 98 ARG A CA 1
ATOM 765 C C . ARG A 1 98 ? 11.504 18.180 -2.204 1.00 67.25 98 ARG A C 1
ATOM 767 O O . ARG A 1 98 ? 11.022 18.234 -1.073 1.00 67.25 98 ARG A O 1
ATOM 774 N N . VAL A 1 99 ? 11.325 17.129 -3.006 1.00 63.50 99 VAL A N 1
ATOM 775 C CA . VAL A 1 99 ? 10.614 15.908 -2.595 1.00 63.50 99 VAL A CA 1
ATOM 776 C C . VAL A 1 99 ? 11.369 15.215 -1.468 1.00 63.50 99 VAL A C 1
ATOM 778 O O . VAL A 1 99 ? 10.740 14.819 -0.486 1.00 63.50 99 VAL A O 1
ATOM 781 N N . ALA A 1 100 ? 12.695 15.110 -1.570 1.00 69.00 100 ALA A N 1
ATOM 782 C CA . ALA A 1 100 ? 13.531 14.544 -0.517 1.00 69.00 100 ALA A CA 1
ATOM 783 C C . ALA A 1 100 ? 13.326 15.287 0.818 1.00 69.00 100 ALA A C 1
ATOM 785 O O . ALA A 1 100 ? 13.051 14.667 1.852 1.00 69.00 100 ALA A O 1
ATOM 786 N N . LYS A 1 101 ? 13.375 16.627 0.777 1.00 70.12 101 LYS A N 1
ATOM 787 C CA . LYS A 1 101 ? 13.251 17.503 1.947 1.00 70.12 101 LYS A CA 1
ATOM 788 C C . LYS A 1 101 ? 11.859 17.443 2.564 1.00 70.12 101 LYS A C 1
ATOM 790 O O . LYS A 1 101 ? 11.729 17.326 3.778 1.00 70.12 101 LYS A O 1
ATOM 795 N N . GLU A 1 102 ? 10.807 17.484 1.743 1.00 65.00 102 GLU A N 1
ATOM 796 C CA . GLU A 1 102 ? 9.420 17.416 2.223 1.00 65.00 102 GLU A CA 1
ATOM 797 C C . GLU A 1 102 ? 9.053 16.042 2.806 1.00 65.00 102 GLU A C 1
ATOM 799 O O . GLU A 1 102 ? 8.247 15.974 3.736 1.00 65.00 102 GLU A O 1
ATOM 804 N N . CYS A 1 103 ? 9.638 14.949 2.305 1.00 66.88 103 CYS A N 1
ATOM 805 C CA . CYS A 1 103 ? 9.429 13.615 2.881 1.00 66.88 103 CYS A CA 1
ATOM 806 C C . CYS A 1 103 ? 10.225 13.410 4.183 1.00 66.88 103 CYS A C 1
ATOM 808 O O . CYS A 1 103 ? 9.922 12.493 4.947 1.00 66.88 103 CYS A O 1
ATOM 810 N N . GLY A 1 104 ? 11.208 14.276 4.459 1.00 59.81 104 GLY A N 1
ATOM 811 C CA . GLY A 1 104 ? 12.090 14.177 5.619 1.00 59.81 104 GLY A CA 1
ATOM 812 C C . GLY A 1 104 ? 13.209 13.152 5.448 1.00 59.81 104 GLY A C 1
ATOM 813 O O . GLY A 1 104 ? 13.682 12.632 6.444 1.00 59.81 104 GLY A O 1
ATOM 814 N N . PHE A 1 105 ? 13.601 12.858 4.207 1.00 74.19 105 PHE A N 1
ATOM 815 C CA . PHE A 1 105 ? 14.656 11.897 3.856 1.00 74.19 105 PHE A CA 1
ATOM 816 C C . PHE A 1 105 ? 15.886 12.610 3.261 1.00 74.19 105 PHE A C 1
ATOM 818 O O . PHE A 1 105 ? 16.708 11.995 2.603 1.00 74.19 105 PHE A O 1
ATOM 825 N N . THR A 1 106 ? 16.032 13.922 3.459 1.00 78.75 106 THR A N 1
ATOM 826 C CA . THR A 1 106 ? 17.314 14.623 3.219 1.00 78.75 106 THR A CA 1
ATOM 827 C C . THR A 1 106 ? 18.270 14.507 4.395 1.00 78.75 106 THR A C 1
ATOM 829 O O . THR A 1 106 ? 19.446 14.818 4.277 1.00 78.75 106 THR A O 1
ATOM 832 N N . SER A 1 107 ? 17.749 14.151 5.565 1.00 85.88 107 SER A N 1
ATOM 833 C CA . SER A 1 107 ? 18.515 14.003 6.791 1.00 85.88 107 SER A CA 1
ATOM 834 C C . SER A 1 107 ? 17.780 13.069 7.740 1.00 85.88 107 SER A C 1
ATOM 836 O O . SER A 1 107 ? 16.584 12.811 7.590 1.00 85.88 107 SER A O 1
ATOM 838 N N . LEU A 1 108 ? 18.502 12.551 8.723 1.00 90.81 108 LEU A N 1
ATOM 839 C CA . LEU A 1 108 ? 17.923 11.788 9.814 1.00 90.81 108 LEU A CA 1
ATOM 840 C C . LEU A 1 108 ? 17.390 12.741 10.894 1.00 90.81 108 LEU A C 1
ATOM 842 O O . LEU A 1 108 ? 18.126 13.567 11.431 1.00 90.81 108 LEU A O 1
ATOM 846 N N . SER A 1 109 ? 16.111 12.615 11.247 1.00 92.75 109 SER A N 1
ATOM 847 C CA . SER A 1 109 ? 15.498 13.324 12.371 1.00 92.75 109 SER A CA 1
ATOM 848 C C . SER A 1 109 ? 15.016 12.332 13.420 1.00 92.75 109 SER A C 1
ATOM 850 O O . SER A 1 109 ? 13.988 11.680 13.242 1.00 92.75 109 SER A O 1
ATOM 852 N N . ILE A 1 110 ? 15.740 12.256 14.535 1.00 95.25 110 ILE A N 1
ATOM 853 C CA . ILE A 1 110 ? 15.340 11.477 15.709 1.00 95.25 110 ILE A CA 1
ATOM 854 C C . ILE A 1 110 ? 14.826 12.446 16.767 1.00 95.25 110 ILE A C 1
ATOM 856 O O . ILE A 1 110 ? 15.523 13.398 17.123 1.00 95.25 110 ILE A O 1
ATOM 860 N N . ARG A 1 111 ? 13.597 12.241 17.243 1.00 94.50 111 ARG A N 1
ATOM 861 C CA . ARG A 1 111 ? 12.962 13.110 18.241 1.00 94.50 111 ARG A CA 1
ATOM 862 C C . ARG A 1 111 ? 12.332 12.286 19.348 1.00 94.50 111 ARG A C 1
ATOM 864 O O . ARG A 1 111 ? 11.568 11.365 19.061 1.00 94.50 111 ARG A O 1
ATOM 871 N N . ILE A 1 112 ? 12.601 12.679 20.588 1.00 94.81 112 ILE A N 1
ATOM 872 C CA . ILE A 1 112 ? 11.776 12.272 21.721 1.00 94.81 112 ILE A CA 1
ATOM 873 C C . ILE A 1 112 ? 10.476 13.075 21.648 1.00 94.81 112 ILE A C 1
ATOM 875 O O . ILE A 1 112 ? 10.492 14.288 21.430 1.00 94.81 112 ILE A O 1
ATOM 879 N N . VAL A 1 113 ? 9.354 12.378 21.751 1.00 91.75 113 VAL A N 1
ATOM 880 C CA . VAL A 1 113 ? 8.001 12.916 21.668 1.00 91.75 113 VAL A CA 1
ATOM 881 C C . VAL A 1 113 ? 7.170 12.350 22.809 1.00 91.75 113 VAL A C 1
ATOM 883 O O . VAL A 1 113 ? 7.409 11.236 23.267 1.00 91.75 113 VAL A O 1
ATOM 886 N N . GLU A 1 114 ? 6.166 13.104 23.237 1.00 88.19 114 GLU A N 1
ATOM 887 C CA . GLU A 1 114 ? 5.186 12.623 24.212 1.00 88.19 114 GLU A CA 1
ATOM 888 C C . GLU A 1 114 ? 4.367 11.468 23.613 1.00 88.19 114 GLU A C 1
ATOM 890 O O . GLU A 1 114 ? 4.360 10.354 24.135 1.00 88.19 114 GLU A O 1
ATOM 895 N N . GLU A 1 115 ? 3.801 11.690 22.424 1.00 87.81 115 GLU A N 1
ATOM 896 C CA . GLU A 1 115 ? 3.026 10.698 21.680 1.00 87.81 115 GLU A CA 1
ATOM 897 C C . GLU A 1 115 ? 3.682 10.373 20.329 1.00 87.81 115 GLU A C 1
ATOM 899 O O . GLU A 1 115 ? 4.054 11.264 19.559 1.00 87.81 115 GLU A O 1
ATOM 904 N N . LEU A 1 116 ? 3.766 9.082 19.985 1.00 91.19 116 LEU A N 1
ATOM 905 C CA . LEU A 1 116 ? 4.297 8.623 18.689 1.00 91.19 116 LEU A CA 1
ATOM 906 C C . LEU A 1 116 ? 3.527 9.209 17.496 1.00 91.19 116 LEU A C 1
ATOM 908 O O . LEU A 1 116 ? 4.107 9.551 16.450 1.00 91.19 116 LEU A O 1
ATOM 912 N N . VAL A 1 117 ? 2.213 9.346 17.675 1.00 90.69 117 VAL A N 1
ATOM 913 C CA . VAL A 1 117 ? 1.296 10.056 16.789 1.00 90.69 117 VAL A CA 1
ATOM 914 C C . VAL A 1 117 ? 0.323 10.833 17.663 1.00 90.69 117 VAL A C 1
ATOM 916 O O . VAL A 1 117 ? -0.419 10.226 18.424 1.00 90.69 117 VAL A O 1
ATOM 919 N N . THR A 1 118 ? 0.331 12.157 17.527 1.00 86.12 118 THR A N 1
ATOM 920 C CA . THR A 1 118 ? -0.454 13.069 18.364 1.00 86.12 118 THR A CA 1
ATOM 921 C C . THR A 1 118 ? -1.958 12.853 18.183 1.00 86.12 118 THR A C 1
ATOM 923 O O . THR A 1 118 ? -2.506 13.260 17.157 1.00 86.12 118 THR A O 1
ATOM 926 N N . LEU A 1 119 ? -2.612 12.209 19.152 1.00 82.56 119 LEU A N 1
ATOM 927 C CA . LEU A 1 119 ? -4.044 11.896 19.140 1.00 82.56 119 LEU A CA 1
ATOM 928 C C . LEU A 1 119 ? -4.896 13.122 19.459 1.00 82.56 119 LEU A C 1
ATOM 930 O O . LEU A 1 119 ? -5.990 13.238 18.924 1.00 82.56 119 LEU A O 1
ATOM 934 N N . SER A 1 120 ? -4.421 14.033 20.305 1.00 75.94 120 SER A N 1
ATOM 935 C CA . SER A 1 120 ? -5.177 15.218 20.712 1.00 75.94 120 SER A CA 1
ATOM 936 C C . SER A 1 120 ? -4.272 16.440 20.796 1.00 75.94 120 SER A C 1
ATOM 938 O O . SER A 1 120 ? -3.111 16.347 21.180 1.00 75.94 120 SER A O 1
ATOM 940 N N . SER A 1 121 ? -4.807 17.608 20.437 1.00 69.12 121 SER A N 1
ATOM 941 C CA . SER A 1 121 ? -4.114 18.890 20.636 1.00 69.12 121 SER A CA 1
ATOM 942 C C . SER A 1 121 ? -4.136 19.357 22.096 1.00 69.12 121 SER A C 1
ATOM 944 O O . SER A 1 121 ? -3.405 20.278 22.447 1.00 69.12 121 SER A O 1
ATOM 946 N N . PHE A 1 122 ? -4.964 18.725 22.931 1.00 66.44 122 PHE A N 1
ATOM 947 C CA . PHE A 1 122 ? -5.081 18.996 24.361 1.00 66.44 122 PHE A CA 1
ATOM 948 C C . PHE A 1 122 ? -4.886 17.705 25.164 1.00 66.44 122 PHE A C 1
ATOM 950 O O . PHE A 1 122 ? -5.342 16.652 24.707 1.00 66.44 122 PHE A O 1
ATOM 957 N N . PRO A 1 123 ? -4.274 17.763 26.359 1.00 64.06 123 PRO A N 1
ATOM 958 C CA . PRO A 1 123 ? -4.135 16.593 27.215 1.00 64.06 123 PRO A CA 1
ATOM 959 C C . PRO A 1 123 ? -5.494 15.940 27.467 1.00 64.06 123 PRO A C 1
ATOM 961 O O . PRO A 1 123 ? -6.458 16.611 27.846 1.00 64.06 123 PRO A O 1
ATOM 964 N N . LEU A 1 124 ? -5.582 14.630 27.240 1.00 66.31 124 LEU A N 1
ATOM 965 C CA . LEU A 1 124 ? -6.787 13.885 27.580 1.00 66.31 124 LEU A CA 1
ATOM 966 C C . LEU A 1 124 ? -6.928 13.817 29.112 1.00 66.31 124 LEU A C 1
ATOM 968 O O . LEU A 1 124 ? -5.926 13.632 29.802 1.00 66.31 124 LEU A O 1
ATOM 972 N N . PRO A 1 125 ? -8.154 13.899 29.667 1.00 54.75 125 PRO A N 1
ATOM 973 C CA . PRO A 1 125 ? -8.373 13.839 31.118 1.00 54.75 125 PRO A CA 1
ATOM 974 C C . PRO A 1 125 ? -7.873 12.546 31.776 1.00 54.75 125 PRO A C 1
ATOM 976 O O . PRO A 1 125 ? -7.622 12.511 32.977 1.00 54.75 125 PRO A O 1
ATOM 979 N N . LYS A 1 126 ? -7.758 11.469 30.992 1.00 65.38 126 LYS A N 1
ATOM 980 C CA . LYS A 1 126 ? -7.239 10.170 31.408 1.00 65.38 126 LYS A CA 1
ATOM 981 C C . LYS A 1 126 ? -6.185 9.727 30.402 1.00 65.38 126 LYS A C 1
ATOM 983 O O . LYS A 1 126 ? -6.431 9.803 29.197 1.00 65.38 126 LYS A O 1
ATOM 988 N N . SER A 1 127 ? -5.043 9.250 30.898 1.00 70.19 127 SER A N 1
ATOM 989 C CA . SER A 1 127 ? -4.031 8.629 30.047 1.00 70.19 127 SER A CA 1
ATOM 990 C C . SER A 1 127 ? -4.637 7.421 29.339 1.00 70.19 127 SER A C 1
ATOM 992 O O . SER A 1 127 ? -5.349 6.606 29.936 1.00 70.19 127 SER A O 1
ATOM 994 N N . LEU A 1 128 ? -4.402 7.346 28.033 1.00 80.31 128 LEU A N 1
ATOM 995 C CA . LEU A 1 128 ? -4.937 6.277 27.214 1.00 80.31 128 LEU A CA 1
ATOM 996 C C . LEU A 1 128 ? -3.936 5.130 27.166 1.00 80.31 128 LEU A C 1
ATOM 998 O O . LEU A 1 128 ? -2.786 5.322 26.779 1.00 80.31 128 LEU A O 1
ATOM 1002 N N . ASP A 1 129 ? -4.387 3.942 27.550 1.00 80.88 129 ASP A N 1
ATOM 1003 C CA . ASP A 1 129 ? -3.571 2.738 27.477 1.00 80.88 129 ASP A CA 1
ATOM 1004 C C . ASP A 1 129 ? -3.827 2.009 26.154 1.00 80.88 129 ASP A C 1
ATOM 1006 O O . ASP A 1 129 ? -4.963 1.648 25.837 1.00 80.88 129 ASP A O 1
ATOM 1010 N N . VAL A 1 130 ? -2.755 1.779 25.398 1.00 84.62 130 VAL A N 1
ATOM 1011 C CA . VAL A 1 130 ? -2.775 1.031 24.138 1.00 84.62 130 VAL A CA 1
ATOM 1012 C C . VAL A 1 130 ? -3.209 -0.425 24.332 1.00 84.62 130 VAL A C 1
ATOM 1014 O O . VAL A 1 130 ? -3.753 -1.018 23.407 1.00 84.62 130 VAL A O 1
ATOM 1017 N N . SER A 1 131 ? -3.060 -0.994 25.536 1.00 81.81 131 SER A N 1
ATOM 1018 C CA . SER A 1 131 ? -3.581 -2.331 25.859 1.00 81.81 131 SER A CA 1
ATOM 1019 C C . SER A 1 131 ? -5.106 -2.420 25.697 1.00 81.81 131 SER A C 1
ATOM 1021 O O . SER A 1 131 ? -5.653 -3.490 25.434 1.00 81.81 131 SER A O 1
ATOM 1023 N N . ASN A 1 132 ? -5.797 -1.276 25.777 1.00 85.88 132 ASN A N 1
ATOM 1024 C CA . ASN A 1 132 ? -7.232 -1.167 25.556 1.00 85.88 132 ASN A CA 1
ATOM 1025 C C . ASN A 1 132 ? -7.611 -0.952 24.088 1.00 85.88 132 ASN A C 1
ATOM 1027 O O . ASN A 1 132 ? -8.794 -0.723 23.823 1.00 85.88 132 ASN A O 1
ATOM 1031 N N . ALA A 1 133 ? -6.677 -1.035 23.138 1.00 88.25 133 ALA A N 1
ATOM 1032 C CA . ALA A 1 133 ? -6.967 -0.908 21.714 1.00 88.25 133 ALA A CA 1
ATOM 1033 C C . ALA A 1 133 ? -8.026 -1.919 21.226 1.00 88.25 133 ALA A C 1
ATOM 1035 O O . ALA A 1 133 ? -8.410 -2.881 21.905 1.00 88.25 133 ALA A O 1
ATOM 1036 N N . GLY A 1 134 ? -8.569 -1.642 20.044 1.00 88.12 134 GLY A N 1
ATOM 1037 C CA . GLY A 1 134 ? -9.476 -2.538 19.341 1.00 88.12 134 GLY A CA 1
ATOM 1038 C C . GLY A 1 134 ? -8.768 -3.825 18.930 1.00 88.12 134 GLY A C 1
ATOM 1039 O O . GLY A 1 134 ? -7.551 -3.846 18.742 1.00 88.12 134 GLY A O 1
ATOM 1040 N N . ALA A 1 135 ? -9.536 -4.898 18.766 1.00 88.12 135 ALA A N 1
ATOM 1041 C CA . ALA A 1 135 ? -8.978 -6.179 18.355 1.00 88.12 135 ALA A CA 1
ATOM 1042 C C . ALA A 1 135 ? -8.372 -6.076 16.946 1.00 88.12 135 ALA A C 1
ATOM 1044 O O . ALA A 1 135 ? -9.008 -5.567 16.016 1.00 88.12 135 ALA A O 1
ATOM 1045 N N . HIS A 1 136 ? -7.138 -6.548 16.788 1.00 88.88 136 HIS A N 1
ATOM 1046 C CA . HIS A 1 136 ? -6.473 -6.598 15.492 1.00 88.88 136 HIS A CA 1
ATOM 1047 C C . HIS A 1 136 ? -7.075 -7.702 14.628 1.00 88.88 136 HIS A C 1
ATOM 1049 O O . HIS A 1 136 ? -7.162 -8.850 15.049 1.00 88.88 136 HIS A O 1
ATOM 1055 N N . LEU A 1 137 ? -7.455 -7.341 13.408 1.00 87.44 137 LEU A N 1
ATOM 1056 C CA . LEU A 1 137 ? -7.854 -8.270 12.360 1.00 87.44 137 LEU A CA 1
ATOM 1057 C C . LEU A 1 137 ? -6.769 -8.276 11.289 1.00 87.44 137 LEU A C 1
ATOM 1059 O O . LEU A 1 137 ? -6.384 -7.217 10.783 1.00 87.44 137 LEU A O 1
ATOM 1063 N N . SER A 1 138 ? -6.297 -9.458 10.910 1.00 89.25 138 SER A N 1
ATOM 1064 C CA . SER A 1 138 ? -5.478 -9.635 9.713 1.00 89.25 138 SER A CA 1
ATOM 1065 C C . SER A 1 138 ? -6.211 -9.120 8.469 1.00 89.25 138 SER A C 1
ATOM 1067 O O . SER A 1 138 ? -7.432 -8.942 8.461 1.00 89.25 138 SER A O 1
ATOM 1069 N N . ALA A 1 139 ? -5.480 -8.903 7.373 1.00 88.12 139 ALA A N 1
ATOM 1070 C CA . ALA A 1 139 ? -6.086 -8.471 6.114 1.00 88.12 139 ALA A CA 1
ATOM 1071 C C . ALA A 1 139 ? -7.222 -9.404 5.654 1.00 88.12 139 ALA A C 1
ATOM 1073 O O . ALA A 1 139 ? -8.239 -8.924 5.151 1.00 88.12 139 ALA A O 1
ATOM 1074 N N . VAL A 1 140 ? -7.062 -10.715 5.862 1.00 83.56 140 VAL A N 1
ATOM 1075 C CA . VAL A 1 140 ? -8.048 -11.737 5.487 1.00 83.56 140 VAL A CA 1
ATOM 1076 C C . VAL A 1 140 ? -9.280 -11.675 6.386 1.00 83.56 140 VAL A C 1
ATOM 1078 O O . VAL A 1 140 ? -10.396 -11.618 5.875 1.00 83.56 140 VAL A O 1
ATOM 1081 N N . GLU A 1 141 ? -9.097 -11.613 7.707 1.00 85.12 141 GLU A N 1
ATOM 1082 C CA . GLU A 1 141 ? -10.213 -11.489 8.658 1.00 85.12 141 GLU A CA 1
ATOM 1083 C C . GLU A 1 141 ? -10.996 -10.195 8.422 1.00 85.12 141 GLU A C 1
ATOM 1085 O O . GLU A 1 141 ? -12.222 -10.211 8.336 1.00 85.12 141 GLU A O 1
ATOM 1090 N N . PHE A 1 142 ? -10.293 -9.076 8.227 1.00 92.44 142 PHE A N 1
ATOM 1091 C CA . PHE A 1 142 ? -10.907 -7.786 7.931 1.00 92.44 142 PHE A CA 1
ATOM 1092 C C . PHE A 1 142 ? -11.726 -7.834 6.634 1.00 92.44 142 PHE A C 1
ATOM 1094 O O . PHE A 1 142 ? -12.845 -7.325 6.585 1.00 92.44 142 PHE A O 1
ATOM 1101 N N . HIS A 1 143 ? -11.199 -8.476 5.586 1.00 93.69 143 HIS A N 1
ATOM 1102 C CA . HIS A 1 143 ? -11.922 -8.679 4.332 1.00 93.69 143 HIS A CA 1
ATOM 1103 C C . HIS A 1 143 ? -13.168 -9.552 4.529 1.00 93.69 143 HIS A C 1
ATOM 1105 O O . HIS A 1 143 ? -14.231 -9.198 4.028 1.00 93.69 143 HIS A O 1
ATOM 1111 N N . SER A 1 144 ? -13.061 -10.651 5.282 1.00 88.31 144 SER A N 1
ATOM 1112 C CA . SER A 1 144 ? -14.188 -11.550 5.564 1.00 88.31 144 SER A CA 1
ATOM 1113 C C . SER A 1 144 ? -15.315 -10.824 6.291 1.00 88.31 144 SER A C 1
ATOM 1115 O O . SER A 1 144 ? -16.456 -10.847 5.841 1.00 88.31 144 SER A O 1
ATOM 1117 N N . VAL A 1 145 ? -14.988 -10.078 7.354 1.00 87.81 145 VAL A N 1
ATOM 1118 C CA . VAL A 1 145 ? -15.984 -9.312 8.118 1.00 87.81 145 VAL A CA 1
ATOM 1119 C C . VAL A 1 145 ? -16.737 -8.325 7.221 1.00 87.81 145 VAL A C 1
ATOM 1121 O O . VAL A 1 145 ? -17.940 -8.126 7.418 1.00 87.81 145 VAL A O 1
ATOM 1124 N N . LEU A 1 146 ? -16.051 -7.728 6.240 1.00 91.12 146 LEU A N 1
ATOM 1125 C CA . LEU A 1 146 ? -16.644 -6.830 5.250 1.00 91.12 146 LEU A CA 1
ATOM 1126 C C . LEU A 1 146 ? -17.500 -7.544 4.199 1.00 91.12 146 LEU A C 1
ATOM 1128 O O . LEU A 1 146 ? -18.558 -7.016 3.860 1.00 91.12 146 LEU A O 1
ATOM 1132 N N . CYS A 1 147 ? -17.076 -8.710 3.703 1.00 89.62 147 CYS A N 1
ATOM 1133 C CA . CYS A 1 147 ? -17.885 -9.540 2.804 1.00 89.62 147 CYS A CA 1
ATOM 1134 C C . CYS A 1 147 ? -19.227 -9.878 3.447 1.00 89.62 147 CYS A C 1
ATOM 1136 O O . CYS A 1 147 ? -20.282 -9.598 2.878 1.00 89.62 147 CYS A O 1
ATOM 1138 N N . ASP A 1 148 ? -19.164 -10.417 4.659 1.00 85.31 148 ASP A N 1
ATOM 1139 C CA . ASP A 1 148 ? -20.333 -10.833 5.415 1.00 85.31 148 ASP A CA 1
ATOM 1140 C C . ASP A 1 148 ? -21.242 -9.631 5.716 1.00 85.31 148 ASP A C 1
ATOM 1142 O O . ASP A 1 148 ? -22.428 -9.606 5.395 1.00 85.31 148 ASP A O 1
ATOM 1146 N N . ALA A 1 149 ? -20.663 -8.539 6.227 1.00 86.44 149 ALA A N 1
ATOM 1147 C CA . ALA A 1 149 ? -21.419 -7.325 6.522 1.00 86.44 149 ALA A CA 1
ATOM 1148 C C . ALA A 1 149 ? -22.081 -6.701 5.282 1.00 86.44 149 ALA A C 1
ATOM 1150 O O . ALA A 1 149 ? -23.077 -5.989 5.414 1.00 86.44 149 ALA A O 1
ATOM 1151 N N . GLY A 1 150 ? -21.521 -6.935 4.094 1.00 83.50 150 GLY A N 1
ATOM 1152 C CA . GLY A 1 150 ? -22.081 -6.478 2.831 1.00 83.50 150 GLY A CA 1
ATOM 1153 C C . GLY A 1 150 ? -23.248 -7.328 2.324 1.00 83.50 150 GLY A C 1
ATOM 1154 O O . GLY A 1 150 ? -23.962 -6.888 1.417 1.00 83.50 150 GLY A O 1
ATOM 1155 N N . ASN A 1 151 ? -23.476 -8.516 2.891 1.00 80.31 151 ASN A N 1
ATOM 1156 C CA . ASN A 1 151 ? -24.533 -9.421 2.466 1.00 80.31 151 ASN A CA 1
ATOM 1157 C C . ASN A 1 151 ? -25.904 -8.963 3.007 1.00 80.31 151 ASN A C 1
ATOM 1159 O O . ASN A 1 151 ? -26.155 -9.034 4.211 1.00 80.31 151 ASN A O 1
ATOM 1163 N N . PRO A 1 152 ? -26.851 -8.552 2.140 1.00 69.25 152 PRO A N 1
ATOM 1164 C CA . PRO A 1 152 ? -28.154 -8.047 2.577 1.00 69.25 152 PRO A CA 1
ATOM 1165 C C . PRO A 1 152 ? -29.031 -9.108 3.263 1.00 69.25 152 PRO A C 1
ATOM 1167 O O . PRO A 1 152 ? -30.039 -8.762 3.877 1.00 69.25 152 PRO A O 1
ATOM 1170 N N . LYS A 1 153 ? -28.681 -10.398 3.157 1.00 66.56 153 LYS A N 1
ATOM 1171 C CA . LYS A 1 153 ? -29.404 -11.499 3.809 1.00 66.56 153 LYS A CA 1
ATOM 1172 C C . LYS A 1 153 ? -28.962 -11.737 5.256 1.00 66.56 153 LYS A C 1
ATOM 1174 O O . LYS A 1 153 ? -29.642 -12.467 5.976 1.00 66.56 153 LYS A O 1
ATOM 1179 N N . GLU A 1 154 ? -27.852 -11.147 5.692 1.00 62.53 154 GLU A N 1
ATOM 1180 C CA . GLU A 1 154 ? -27.280 -11.417 7.007 1.00 62.53 154 GLU A CA 1
ATOM 1181 C C . GLU A 1 154 ? -27.883 -10.497 8.081 1.00 62.53 154 GLU A C 1
ATOM 1183 O O . GLU A 1 154 ? -27.677 -9.283 8.101 1.00 62.53 154 GLU A O 1
ATOM 1188 N N . LYS A 1 155 ? -28.653 -11.078 9.008 1.00 59.59 155 LYS A N 1
ATOM 1189 C CA . LYS A 1 155 ? -29.238 -10.355 10.147 1.00 59.59 155 LYS A CA 1
ATOM 1190 C C . LYS A 1 155 ? -28.255 -10.327 11.315 1.00 59.59 155 LYS A C 1
ATOM 1192 O O . LYS A 1 155 ? -28.389 -11.091 12.268 1.00 59.59 155 LYS A O 1
ATOM 1197 N N . ARG A 1 156 ? -27.258 -9.444 11.253 1.00 65.75 156 ARG A N 1
ATOM 1198 C CA . ARG A 1 156 ? -26.365 -9.203 12.396 1.00 65.75 156 ARG A CA 1
ATOM 1199 C C . ARG A 1 156 ? -27.077 -8.399 13.479 1.00 65.75 156 ARG A C 1
ATOM 1201 O O . ARG A 1 156 ? -27.817 -7.464 13.184 1.00 65.75 156 ARG A O 1
ATOM 1208 N N . LYS A 1 157 ? -26.805 -8.745 14.741 1.00 66.62 157 LYS A N 1
ATOM 1209 C CA . LYS A 1 157 ? -27.305 -8.009 15.914 1.00 66.62 157 LYS A CA 1
ATOM 1210 C C . LYS A 1 157 ? -26.807 -6.557 15.923 1.00 66.62 157 LYS A C 1
ATOM 1212 O O . LYS A 1 157 ? -27.575 -5.657 16.241 1.00 66.62 157 LYS A O 1
ATOM 1217 N N . ASN A 1 158 ? -25.558 -6.348 15.495 1.00 77.38 158 ASN A N 1
ATOM 1218 C CA . ASN A 1 158 ? -24.926 -5.036 15.372 1.00 77.38 158 ASN A CA 1
ATOM 1219 C C . ASN A 1 158 ? -24.554 -4.775 13.909 1.00 77.38 158 ASN A C 1
ATOM 1221 O O . ASN A 1 158 ? -23.966 -5.633 13.245 1.00 77.38 158 ASN A O 1
ATOM 1225 N N . ARG A 1 159 ? -24.850 -3.573 13.411 1.00 89.38 159 ARG A N 1
ATOM 1226 C CA . ARG A 1 159 ? -24.435 -3.149 12.069 1.00 89.38 159 ARG A CA 1
ATOM 1227 C C . ARG A 1 159 ? -22.928 -2.897 12.047 1.00 89.38 159 ARG A C 1
ATOM 1229 O O . ARG A 1 159 ? -22.402 -2.245 12.945 1.00 89.38 159 ARG A O 1
ATOM 1236 N N . THR A 1 160 ? -22.247 -3.369 11.009 1.00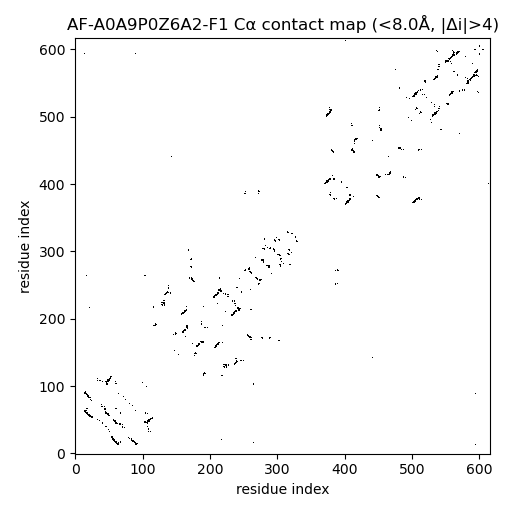 93.38 160 THR A N 1
ATOM 1237 C CA . THR A 1 160 ? -20.828 -3.068 10.784 1.00 93.38 160 THR A CA 1
ATOM 1238 C C . THR A 1 160 ? -20.663 -1.716 10.094 1.00 93.38 160 THR A C 1
ATOM 1240 O O . THR A 1 160 ? -21.410 -1.394 9.168 1.00 93.38 160 THR A O 1
ATOM 1243 N N . LEU A 1 161 ? -19.674 -0.938 10.533 1.00 95.19 161 LEU A N 1
ATOM 1244 C CA . LEU A 1 161 ? -19.242 0.299 9.889 1.00 95.19 161 LEU A CA 1
ATOM 1245 C C . LEU A 1 161 ? -17.727 0.317 9.723 1.00 95.19 161 LEU A C 1
ATOM 1247 O O . LEU A 1 161 ? -16.997 -0.261 10.526 1.00 95.19 161 LEU A O 1
ATOM 1251 N N . LEU A 1 162 ? -17.271 1.032 8.707 1.00 97.69 162 LEU A N 1
ATOM 1252 C CA . LEU A 1 162 ? -15.872 1.369 8.505 1.00 97.69 162 LEU A CA 1
ATOM 1253 C C . LEU A 1 162 ? -15.607 2.795 8.989 1.00 97.69 162 LEU A C 1
ATOM 1255 O O . LEU A 1 162 ? -16.412 3.687 8.735 1.00 97.69 162 LEU A O 1
ATOM 1259 N N . LEU A 1 163 ? -14.475 3.019 9.650 1.00 98.12 163 LEU A N 1
ATOM 1260 C CA . LEU A 1 163 ? -14.013 4.341 10.067 1.00 98.12 163 LEU A CA 1
ATOM 1261 C C . LEU A 1 163 ? -12.600 4.589 9.529 1.00 98.12 163 LEU A C 1
ATOM 1263 O O . LEU A 1 163 ? -11.640 3.931 9.941 1.00 98.12 163 LEU A O 1
ATOM 1267 N N . ASP A 1 164 ? -12.480 5.550 8.612 1.00 98.00 164 ASP A N 1
ATOM 1268 C CA . ASP A 1 164 ? -11.189 5.984 8.079 1.00 98.00 164 ASP A CA 1
ATOM 1269 C C . ASP A 1 164 ? -10.492 6.892 9.098 1.00 98.00 164 ASP A C 1
ATOM 1271 O O . ASP A 1 164 ? -10.883 8.038 9.301 1.00 98.00 164 ASP A O 1
ATOM 1275 N N . ALA A 1 165 ? -9.445 6.397 9.761 1.00 97.25 165 ALA A N 1
ATOM 1276 C CA . ALA A 1 165 ? -8.703 7.175 10.756 1.00 97.25 165 ALA A CA 1
ATOM 1277 C C . ALA A 1 165 ? -7.637 8.093 10.120 1.00 97.25 165 ALA A C 1
ATOM 1279 O O . ALA A 1 165 ? -6.690 8.521 10.791 1.00 97.25 165 ALA A O 1
ATOM 1280 N N . ARG A 1 166 ? -7.717 8.336 8.805 1.00 97.62 166 ARG A N 1
ATOM 1281 C CA . ARG A 1 166 ? -6.736 9.127 8.059 1.00 97.62 166 ARG A CA 1
ATOM 1282 C C . ARG A 1 166 ? -7.177 10.566 7.844 1.00 97.62 166 ARG A C 1
ATOM 1284 O O . ARG A 1 166 ? -8.325 10.933 8.053 1.00 97.62 166 ARG A O 1
ATOM 1291 N N . ASN A 1 167 ? -6.227 11.394 7.418 1.00 95.56 167 ASN A N 1
ATOM 1292 C CA . ASN A 1 167 ? -6.528 12.758 7.020 1.00 95.56 167 ASN A CA 1
ATOM 1293 C C . ASN A 1 167 ? -7.239 12.773 5.666 1.00 95.56 167 ASN A C 1
ATOM 1295 O O . ASN A 1 167 ? -6.972 11.937 4.802 1.00 95.56 167 ASN A O 1
ATOM 1299 N N . LEU A 1 168 ? -8.042 13.806 5.431 1.00 95.44 168 LEU A N 1
ATOM 1300 C CA . LEU A 1 168 ? -8.853 13.960 4.227 1.00 95.44 168 LEU A CA 1
ATOM 1301 C C . LEU A 1 168 ? -8.043 13.842 2.929 1.00 95.44 168 LEU A C 1
ATOM 1303 O O . LEU A 1 168 ? -8.483 13.215 1.969 1.00 95.44 168 LEU A O 1
ATOM 1307 N N . TYR A 1 169 ? -6.826 14.392 2.887 1.00 94.38 169 TYR A N 1
ATOM 1308 C CA . TYR A 1 169 ? -5.985 14.288 1.690 1.00 94.38 169 TYR A CA 1
ATOM 1309 C C . TYR A 1 169 ? -5.590 12.845 1.346 1.00 94.38 169 TYR A C 1
ATOM 1311 O O . TYR A 1 169 ? -5.378 12.552 0.170 1.00 94.38 169 TYR A O 1
ATOM 1319 N N . GLU A 1 170 ? -5.528 11.951 2.332 1.00 96.19 170 GLU A N 1
ATOM 1320 C CA . GLU A 1 170 ? -5.252 10.525 2.145 1.00 96.19 170 GLU A CA 1
ATOM 1321 C C . GLU A 1 170 ? -6.505 9.801 1.633 1.00 96.19 170 GLU A C 1
ATOM 1323 O O . GLU A 1 170 ? -6.418 9.019 0.686 1.00 96.19 170 GLU A O 1
ATOM 1328 N N . THR A 1 171 ? -7.672 10.110 2.209 1.00 95.44 171 THR A N 1
ATOM 1329 C CA . THR A 1 171 ? -8.971 9.528 1.837 1.00 95.44 171 THR A CA 1
ATOM 1330 C C . THR A 1 171 ? -9.404 9.896 0.418 1.00 95.44 171 THR A C 1
ATOM 1332 O O . THR A 1 171 ? -9.968 9.063 -0.291 1.00 95.44 171 THR A O 1
ATOM 1335 N N . ARG A 1 172 ? -9.084 11.115 -0.044 1.00 94.31 172 ARG A N 1
ATOM 1336 C CA . ARG A 1 172 ? -9.416 11.597 -1.401 1.00 94.31 172 ARG A CA 1
ATOM 1337 C C . ARG A 1 172 ? -8.915 10.703 -2.527 1.00 94.31 172 ARG A C 1
ATOM 1339 O O . ARG A 1 172 ? -9.557 10.630 -3.569 1.00 94.31 172 ARG A O 1
ATOM 1346 N N . ILE A 1 173 ? -7.741 10.100 -2.357 1.00 93.88 173 ILE A N 1
ATOM 1347 C CA . ILE A 1 173 ? -7.093 9.343 -3.434 1.00 93.88 173 ILE A CA 1
ATOM 1348 C C . ILE A 1 173 ? -7.327 7.843 -3.328 1.00 93.88 173 ILE A C 1
ATOM 1350 O O . ILE A 1 173 ? -7.150 7.140 -4.318 1.00 93.88 173 ILE A O 1
ATOM 1354 N N . GLY A 1 174 ? -7.776 7.353 -2.176 1.00 94.19 174 GLY A N 1
ATOM 1355 C CA . GLY A 1 174 ? -8.159 5.963 -2.010 1.00 94.19 174 GLY A CA 1
ATOM 1356 C C . GLY A 1 174 ? -8.797 5.705 -0.661 1.00 94.19 174 GLY A C 1
ATOM 1357 O O . GLY A 1 174 ? -8.395 6.313 0.327 1.00 94.19 174 GLY A O 1
ATOM 1358 N N . LYS A 1 175 ? -9.783 4.812 -0.614 1.00 95.38 175 LYS A N 1
ATOM 1359 C CA . LYS A 1 175 ? -10.530 4.449 0.600 1.00 95.38 175 LYS A CA 1
ATOM 1360 C C . LYS A 1 175 ? -11.182 3.081 0.453 1.00 95.38 175 LYS A C 1
ATOM 1362 O O . LYS A 1 175 ? -11.337 2.588 -0.665 1.00 95.38 175 LYS A O 1
ATOM 1367 N N . PHE A 1 176 ? -11.592 2.484 1.567 1.00 95.56 176 PHE A N 1
ATOM 1368 C CA . PHE A 1 176 ? -12.434 1.294 1.510 1.00 95.56 176 PHE A CA 1
ATOM 1369 C C . PHE A 1 176 ? -13.826 1.644 0.977 1.00 95.56 176 PHE A C 1
ATOM 1371 O O . PHE A 1 176 ? -14.382 2.705 1.264 1.00 95.56 176 PHE A O 1
ATOM 1378 N N . SER A 1 177 ? -14.366 0.757 0.150 1.00 91.94 177 SER A N 1
ATOM 1379 C CA . SER A 1 177 ? -15.709 0.847 -0.395 1.00 91.94 177 SER A CA 1
ATOM 1380 C C . SER A 1 177 ? -16.277 -0.555 -0.564 1.00 91.94 177 SER A C 1
ATOM 1382 O O . SER A 1 177 ? -15.764 -1.382 -1.318 1.00 91.94 177 SER A O 1
ATOM 1384 N N . THR A 1 178 ? -17.358 -0.798 0.158 1.00 89.44 178 THR A N 1
ATOM 1385 C CA . THR A 1 178 ? -18.035 -2.084 0.285 1.00 89.44 178 THR A CA 1
ATOM 1386 C C . THR A 1 178 ? -19.530 -1.871 0.071 1.00 89.44 178 THR A C 1
ATOM 1388 O O . THR A 1 178 ? -20.090 -0.903 0.593 1.00 89.44 178 THR A O 1
ATOM 1391 N N . PRO A 1 179 ? -20.216 -2.742 -0.686 1.00 85.94 179 PRO A N 1
ATOM 1392 C CA . PRO A 1 179 ? -21.672 -2.704 -0.758 1.00 85.94 179 PRO A CA 1
ATOM 1393 C C . PRO A 1 179 ? -22.284 -2.843 0.641 1.00 85.94 179 PRO A C 1
ATOM 1395 O O . PRO A 1 179 ? -21.811 -3.644 1.439 1.00 85.94 179 PRO A O 1
ATOM 1398 N N . ASN A 1 180 ? -23.331 -2.072 0.938 1.00 86.12 180 ASN A N 1
ATOM 1399 C CA . ASN A 1 180 ? -24.141 -2.142 2.169 1.00 86.12 180 ASN A CA 1
ATOM 1400 C C . ASN A 1 180 ? -23.433 -1.858 3.513 1.00 86.12 180 ASN A C 1
ATOM 1402 O O . ASN A 1 180 ? -24.109 -1.746 4.539 1.00 86.12 180 ASN A O 1
ATOM 1406 N N . VAL A 1 181 ? -22.117 -1.639 3.525 1.00 92.56 181 VAL A N 1
ATOM 1407 C CA . VAL A 1 181 ? -21.369 -1.222 4.718 1.00 92.56 181 VAL A CA 1
ATOM 1408 C C . VAL A 1 181 ? -21.029 0.259 4.606 1.00 92.56 181 VAL A C 1
ATOM 1410 O O . VAL A 1 181 ? -20.397 0.720 3.658 1.00 92.56 181 VAL A O 1
ATOM 1413 N N . GLU A 1 182 ? -21.469 1.024 5.598 1.00 94.44 182 GLU A N 1
ATOM 1414 C CA . GLU A 1 182 ? -21.207 2.457 5.661 1.00 94.44 182 GLU A CA 1
ATOM 1415 C C . GLU A 1 182 ? -19.728 2.702 5.980 1.00 94.44 182 GLU A C 1
ATOM 1417 O O . GLU A 1 182 ? -19.201 2.153 6.947 1.00 94.44 182 GLU A O 1
ATOM 1422 N N . THR A 1 183 ? -19.064 3.536 5.177 1.00 96.06 183 THR A N 1
ATOM 1423 C CA . THR A 1 183 ? -17.711 4.030 5.466 1.00 96.06 183 THR A CA 1
ATOM 1424 C C . THR A 1 183 ? -17.798 5.479 5.910 1.00 96.06 183 THR A C 1
ATOM 1426 O O . THR A 1 183 ? -18.162 6.352 5.122 1.00 96.06 183 THR A O 1
ATOM 1429 N N . LEU A 1 184 ? -17.469 5.724 7.173 1.00 96.94 184 LEU A N 1
ATOM 1430 C CA . LEU A 1 184 ? -17.398 7.048 7.763 1.00 96.94 184 LEU A CA 1
ATOM 1431 C C . LEU A 1 184 ? -16.036 7.668 7.443 1.00 96.94 184 LEU A C 1
ATOM 1433 O O . LEU A 1 184 ? -14.991 7.132 7.818 1.00 96.94 184 LEU A O 1
ATOM 1437 N N . ASP A 1 185 ? -16.077 8.803 6.748 1.00 95.50 185 ASP A N 1
ATOM 1438 C CA . ASP A 1 185 ? -14.938 9.683 6.497 1.00 95.50 185 ASP A CA 1
ATOM 1439 C C . ASP A 1 185 ? -15.042 10.886 7.446 1.00 95.50 185 ASP A C 1
ATOM 1441 O O . ASP A 1 185 ? -15.959 11.699 7.295 1.00 95.50 185 ASP A O 1
ATOM 1445 N N . PRO A 1 186 ? -14.148 11.004 8.443 1.00 94.00 186 PRO A N 1
ATOM 1446 C CA . PRO A 1 186 ? -14.150 12.131 9.365 1.00 94.00 186 PRO A CA 1
ATOM 1447 C C . PRO A 1 186 ? -13.859 13.492 8.727 1.00 94.00 186 PRO A C 1
ATOM 1449 O O . PRO A 1 186 ? -14.071 14.517 9.371 1.00 94.00 186 PRO A O 1
ATOM 1452 N N . GLU A 1 187 ? -13.342 13.516 7.493 1.00 93.88 187 GLU A N 1
ATOM 1453 C CA . GLU A 1 187 ? -12.877 14.723 6.806 1.00 93.88 187 GLU A CA 1
ATOM 1454 C C . GLU A 1 187 ? -11.874 15.556 7.645 1.00 93.88 187 GLU A C 1
ATOM 1456 O O . GLU A 1 187 ? -11.825 16.784 7.557 1.00 93.88 187 GLU A O 1
ATOM 1461 N N . ILE A 1 188 ? -11.045 14.904 8.470 1.00 90.94 188 ILE A N 1
ATOM 1462 C CA . ILE A 1 188 ? -10.091 15.585 9.364 1.00 90.94 188 ILE A CA 1
ATOM 1463 C C . ILE A 1 188 ? -8.861 16.112 8.613 1.00 90.94 188 ILE A C 1
ATOM 1465 O O . ILE A 1 188 ? -8.382 15.510 7.648 1.00 90.94 188 ILE A O 1
ATOM 1469 N N . ARG A 1 189 ? -8.303 17.245 9.060 1.00 85.94 189 ARG A N 1
ATOM 1470 C CA . ARG A 1 189 ? -7.084 17.826 8.455 1.00 85.94 189 ARG A CA 1
ATOM 1471 C C . ARG A 1 189 ? -5.825 17.155 8.981 1.00 85.94 189 ARG A C 1
ATOM 1473 O O . ARG A 1 189 ? -4.857 16.977 8.239 1.00 85.94 189 ARG A O 1
ATOM 1480 N N . GLN A 1 190 ? -5.862 16.841 10.265 1.00 86.88 190 GLN A N 1
ATOM 1481 C CA . GLN A 1 190 ? -4.801 16.227 11.039 1.00 86.88 190 GLN A CA 1
ATOM 1482 C C . GLN A 1 190 ? -5.420 15.199 11.986 1.00 86.88 190 GLN A C 1
ATOM 1484 O O . GLN A 1 190 ? -6.565 15.333 12.414 1.00 86.88 190 GLN A O 1
ATOM 1489 N N . TYR A 1 191 ? -4.641 14.181 12.339 1.00 92.12 191 TYR A N 1
ATOM 1490 C CA . TYR A 1 191 ? -5.106 13.077 13.176 1.00 92.12 191 TYR A CA 1
ATOM 1491 C C . TYR A 1 191 ? -5.597 13.539 14.558 1.00 92.12 191 TYR A C 1
ATOM 1493 O O . TYR A 1 191 ? -6.541 12.958 15.085 1.00 92.12 191 TYR A O 1
ATOM 1501 N N . SER A 1 192 ? -5.041 14.633 15.086 1.00 86.88 192 SER A N 1
ATOM 1502 C CA . SER A 1 192 ? -5.456 15.210 16.366 1.00 86.88 192 SER A CA 1
ATOM 1503 C C . SER A 1 192 ? -6.877 15.788 16.381 1.00 86.88 192 SER A C 1
ATOM 1505 O O . SER A 1 192 ? -7.390 16.108 17.449 1.00 86.88 192 SER A O 1
ATOM 1507 N N . ASP A 1 193 ? -7.520 15.921 15.216 1.00 87.19 193 ASP A N 1
ATOM 1508 C CA . ASP A 1 193 ? -8.920 16.340 15.112 1.00 87.19 193 ASP A CA 1
ATOM 1509 C C . ASP A 1 193 ? -9.891 15.142 15.249 1.00 87.19 193 ASP A C 1
ATOM 1511 O O . ASP A 1 193 ? -11.100 15.337 15.406 1.00 87.19 193 ASP A O 1
ATOM 1515 N N . LEU A 1 194 ? -9.391 13.896 15.180 1.00 92.12 194 LEU A N 1
ATOM 1516 C CA . LEU A 1 194 ? -10.215 12.683 15.186 1.00 92.12 194 LEU A CA 1
ATOM 1517 C C . LEU A 1 194 ? -11.014 12.491 16.488 1.00 92.12 194 LEU A C 1
ATOM 1519 O O . LEU A 1 194 ? -12.199 12.181 16.371 1.00 92.12 194 LEU A O 1
ATOM 1523 N N . PRO A 1 195 ? -10.458 12.691 17.704 1.00 89.06 195 PRO A N 1
ATOM 1524 C CA . PRO A 1 195 ? -11.238 12.576 18.940 1.00 89.06 195 PRO A CA 1
ATOM 1525 C C . PRO A 1 195 ? -12.456 13.496 18.966 1.00 89.06 195 PRO A C 1
ATOM 1527 O O . PRO A 1 195 ? -13.563 13.043 19.231 1.00 89.06 195 PRO A O 1
ATOM 1530 N N . SER A 1 196 ? -12.283 14.766 18.590 1.00 86.44 196 SER A N 1
ATOM 1531 C CA . SER A 1 196 ? -13.387 15.728 18.517 1.00 86.44 196 SER A CA 1
ATOM 1532 C C . SER A 1 196 ? -14.458 15.290 17.519 1.00 86.44 196 SER A C 1
ATOM 1534 O O . SER A 1 196 ? -15.651 15.464 17.762 1.00 86.44 196 SER A O 1
ATOM 1536 N N . TRP A 1 197 ? -14.056 14.700 16.388 1.00 92.44 197 TRP A N 1
ATOM 1537 C CA . TRP A 1 197 ? -15.013 14.134 15.442 1.00 92.44 197 TRP A CA 1
ATOM 1538 C C . TRP A 1 197 ? -15.752 12.925 16.030 1.00 92.44 197 TRP A C 1
ATOM 1540 O O . TRP A 1 197 ? -16.972 12.851 15.886 1.00 92.44 197 TRP A O 1
ATOM 1550 N N . ILE A 1 198 ? -15.046 12.013 16.709 1.00 91.75 198 ILE A N 1
ATOM 1551 C CA . ILE A 1 198 ? -15.638 10.846 17.385 1.00 91.75 198 ILE A CA 1
ATOM 1552 C C . ILE A 1 198 ? -16.679 11.308 18.405 1.00 91.75 198 ILE A C 1
ATOM 1554 O O . ILE A 1 198 ? -17.790 10.787 18.408 1.00 91.75 198 ILE A O 1
ATOM 1558 N N . ASP A 1 199 ? -16.358 12.319 19.208 1.00 88.56 199 ASP A N 1
ATOM 1559 C CA . ASP A 1 199 ? -17.235 12.849 20.256 1.00 88.56 199 ASP A CA 1
ATOM 1560 C C . ASP A 1 199 ? -18.518 13.434 19.671 1.00 88.56 199 ASP A C 1
ATOM 1562 O O . ASP A 1 199 ? -19.620 13.083 20.091 1.00 88.56 199 ASP A O 1
ATOM 1566 N N . ASN A 1 200 ? -18.382 14.241 18.619 1.00 89.81 200 ASN A N 1
ATOM 1567 C CA . ASN A 1 200 ? -19.515 14.846 17.921 1.00 89.81 200 ASN A CA 1
ATOM 1568 C C . ASN A 1 200 ? -20.348 13.836 17.108 1.00 89.81 200 ASN A C 1
ATOM 1570 O O . ASN A 1 200 ? -21.447 14.162 16.663 1.00 89.81 200 ASN A O 1
ATOM 1574 N N . ASN A 1 201 ? -19.836 12.622 16.881 1.00 93.31 201 ASN A N 1
ATOM 1575 C CA . ASN A 1 201 ? -20.489 11.577 16.088 1.00 93.31 201 ASN A CA 1
ATOM 1576 C C . ASN A 1 201 ? -20.673 10.269 16.875 1.00 93.31 201 ASN A C 1
ATOM 1578 O O . ASN A 1 201 ? -20.901 9.222 16.267 1.00 93.31 201 ASN A O 1
ATOM 1582 N N . ALA A 1 202 ? -20.618 10.315 18.208 1.00 92.31 202 ALA A N 1
ATOM 1583 C CA . ALA A 1 202 ? -20.672 9.138 19.073 1.00 92.31 202 ALA A CA 1
ATOM 1584 C C . ALA A 1 202 ? -21.915 8.270 18.800 1.00 92.31 202 ALA A C 1
ATOM 1586 O O . ALA A 1 202 ? -21.814 7.049 18.694 1.00 92.31 202 ALA A O 1
ATOM 1587 N N . GLU A 1 203 ? -23.069 8.894 18.558 1.00 93.69 203 GLU A N 1
ATOM 1588 C CA . GLU A 1 203 ? -24.321 8.195 18.231 1.00 93.69 203 GLU A CA 1
ATOM 1589 C C . GLU A 1 203 ? -24.271 7.429 16.899 1.00 93.69 203 GLU A C 1
ATOM 1591 O O . GLU A 1 203 ? -24.979 6.441 16.715 1.00 93.69 203 GLU A O 1
ATOM 1596 N N . LYS A 1 204 ? -23.402 7.826 15.958 1.00 93.88 204 LYS A N 1
ATOM 1597 C CA . LYS A 1 204 ? -23.201 7.073 14.708 1.00 93.88 204 LYS A CA 1
ATOM 1598 C C . LYS A 1 204 ? -22.389 5.802 14.915 1.00 93.88 204 LYS A C 1
ATOM 1600 O O . LYS A 1 204 ? -22.411 4.950 14.026 1.00 93.88 204 LYS A O 1
ATOM 1605 N N . LEU A 1 205 ? -21.662 5.707 16.024 1.00 94.31 205 LEU A N 1
ATOM 1606 C CA . LEU A 1 205 ? -20.722 4.638 16.350 1.00 94.31 205 LEU A CA 1
ATOM 1607 C C . LEU A 1 205 ? -21.293 3.674 17.403 1.00 94.31 205 LEU A C 1
ATOM 1609 O O . LEU A 1 205 ? -21.025 2.477 17.347 1.00 94.31 205 LEU A O 1
ATOM 1613 N N . LYS A 1 206 ? -22.103 4.183 18.334 1.00 94.50 206 LYS A N 1
ATOM 1614 C CA . LYS A 1 206 ? -22.671 3.424 19.449 1.00 94.50 206 LYS A CA 1
ATOM 1615 C C . LYS A 1 206 ? -23.510 2.228 18.979 1.00 94.50 206 LYS A C 1
ATOM 1617 O O . LYS A 1 206 ? -24.346 2.345 18.086 1.00 94.50 206 LYS A O 1
ATOM 1622 N N . GLY A 1 207 ? -23.298 1.072 19.604 1.00 90.69 207 GLY A N 1
ATOM 1623 C CA . GLY A 1 207 ? -24.011 -0.180 19.329 1.00 90.69 207 GLY A CA 1
ATOM 1624 C C . GLY A 1 207 ? -23.643 -0.844 17.998 1.00 90.69 207 GLY A C 1
ATOM 1625 O O . GLY A 1 207 ? -24.330 -1.768 17.561 1.00 90.69 207 GLY A O 1
ATOM 1626 N N . LYS A 1 208 ? -22.585 -0.379 17.325 1.00 93.38 208 LYS A N 1
ATOM 1627 C CA . LYS A 1 208 ? -22.131 -0.910 16.037 1.00 93.38 208 LYS A CA 1
ATOM 1628 C C . LYS A 1 208 ? -20.794 -1.638 16.170 1.00 93.38 208 LYS A C 1
ATOM 1630 O O . LYS A 1 208 ? -20.048 -1.430 17.121 1.00 93.38 208 LYS A O 1
ATOM 1635 N N . ASN A 1 209 ? -20.483 -2.467 15.175 1.00 94.25 209 ASN A N 1
ATOM 1636 C CA . ASN A 1 209 ? -19.155 -3.058 15.023 1.00 94.25 209 ASN A CA 1
ATOM 1637 C C . ASN A 1 209 ? -18.285 -2.089 14.214 1.00 94.25 209 ASN A C 1
ATOM 1639 O O . ASN A 1 209 ? -18.545 -1.868 13.028 1.00 94.25 209 ASN A O 1
ATOM 1643 N N . ILE A 1 210 ? -17.282 -1.494 14.853 1.00 96.88 210 ILE A N 1
ATOM 1644 C CA . ILE A 1 210 ? -16.458 -0.423 14.286 1.00 96.88 210 ILE A CA 1
ATOM 1645 C C . ILE A 1 210 ? -15.170 -1.026 13.733 1.00 96.88 210 ILE A C 1
ATOM 1647 O O . ILE A 1 210 ? -14.305 -1.431 14.501 1.00 96.88 210 ILE A O 1
ATOM 1651 N N . LEU A 1 211 ? -15.027 -1.072 12.408 1.00 97.75 211 LEU A N 1
ATOM 1652 C CA . LEU A 1 211 ? -13.797 -1.485 11.734 1.00 97.75 211 LEU A CA 1
ATOM 1653 C C . LEU A 1 211 ? -12.978 -0.252 11.363 1.00 97.75 211 LEU A C 1
ATOM 1655 O O . LEU A 1 211 ? -13.371 0.545 10.513 1.00 97.75 211 LEU A O 1
ATOM 1659 N N . MET A 1 212 ? -11.818 -0.100 11.985 1.00 97.88 212 MET A N 1
ATOM 1660 C CA . MET A 1 212 ? -10.920 1.024 11.756 1.00 97.88 212 MET A CA 1
ATOM 1661 C C . MET A 1 212 ? -9.766 0.638 10.841 1.00 97.88 212 MET A C 1
ATOM 1663 O O . MET A 1 212 ? -9.228 -0.470 10.906 1.00 97.88 212 MET A O 1
ATOM 1667 N N . TYR A 1 213 ? -9.334 1.589 10.022 1.00 98.25 213 TYR A N 1
ATOM 1668 C CA . TYR A 1 213 ? -8.124 1.436 9.229 1.00 98.25 213 TYR A CA 1
ATOM 1669 C C . TYR A 1 213 ? -7.374 2.761 9.087 1.00 98.25 213 TYR A C 1
ATOM 1671 O O . TYR A 1 213 ? -7.931 3.856 9.174 1.00 98.25 213 TYR A O 1
ATOM 1679 N N . CYS A 1 214 ? -6.073 2.651 8.842 1.00 97.44 214 CYS A N 1
ATOM 1680 C CA . CYS A 1 214 ? -5.225 3.746 8.394 1.00 97.44 214 CYS A CA 1
ATOM 1681 C C . CYS A 1 214 ? -4.106 3.189 7.500 1.00 97.44 214 CYS A C 1
ATOM 1683 O O . CYS A 1 214 ? -4.081 1.994 7.215 1.00 97.44 214 CYS A O 1
ATOM 1685 N N . THR A 1 215 ? -3.165 4.025 7.053 1.00 95.19 215 THR A N 1
ATOM 1686 C CA . THR A 1 215 ? -2.096 3.617 6.118 1.00 95.19 215 THR A CA 1
ATOM 1687 C C . THR A 1 215 ? -1.294 2.402 6.594 1.00 95.19 215 THR A C 1
ATOM 1689 O O . THR A 1 215 ? -1.109 1.466 5.823 1.00 95.19 215 THR A O 1
ATOM 1692 N N . GLY A 1 216 ? -0.824 2.415 7.848 1.00 92.31 216 GLY A N 1
ATOM 1693 C CA . GLY A 1 216 ? 0.128 1.421 8.365 1.00 92.31 216 GLY A CA 1
ATOM 1694 C C . GLY A 1 216 ? -0.212 0.811 9.727 1.00 92.31 216 GLY A C 1
ATOM 1695 O O . GLY A 1 216 ? 0.610 0.066 10.245 1.00 92.31 216 GLY A O 1
ATOM 1696 N N . GLY A 1 217 ? -1.375 1.134 10.306 1.00 93.81 217 GLY A N 1
ATOM 1697 C CA . GLY A 1 217 ? -1.872 0.590 11.583 1.00 93.81 217 GLY A CA 1
ATOM 1698 C C . GLY A 1 217 ? -1.784 1.555 12.772 1.00 93.81 217 GLY A C 1
ATOM 1699 O O . GLY A 1 217 ? -2.769 1.735 13.476 1.00 93.81 217 GLY A O 1
ATOM 1700 N N . ILE A 1 218 ? -0.673 2.284 12.925 1.00 94.88 218 ILE A N 1
ATOM 1701 C CA . ILE A 1 218 ? -0.345 3.042 14.153 1.00 94.88 218 ILE A CA 1
ATOM 1702 C C . ILE A 1 218 ? -1.431 4.003 14.679 1.00 94.88 218 ILE A C 1
ATOM 1704 O O . ILE A 1 218 ? -1.606 4.131 15.885 1.00 94.88 218 ILE A O 1
ATOM 1708 N N . ARG A 1 219 ? -2.182 4.684 13.800 1.00 96.31 219 ARG A N 1
ATOM 1709 C CA . ARG A 1 219 ? -3.272 5.589 14.221 1.00 96.31 219 ARG A CA 1
ATOM 1710 C C . ARG A 1 219 ? -4.448 4.824 14.822 1.00 96.31 219 ARG A C 1
ATOM 1712 O O . ARG A 1 219 ? -5.111 5.317 15.721 1.00 96.31 219 ARG A O 1
ATOM 1719 N N . CYS A 1 220 ? -4.723 3.624 14.331 1.00 96.50 220 CYS A N 1
ATOM 1720 C CA . CYS A 1 220 ? -5.845 2.839 14.822 1.00 96.50 220 CYS A CA 1
ATOM 1721 C C . CYS A 1 220 ? -5.623 2.376 16.264 1.00 96.50 220 CYS A C 1
ATOM 1723 O O . CYS A 1 220 ? -6.604 2.295 16.993 1.00 96.50 220 CYS A O 1
ATOM 1725 N N . GLU A 1 221 ? -4.373 2.189 16.703 1.00 92.69 221 GLU A N 1
ATOM 1726 C CA . GLU A 1 221 ? -4.052 1.745 18.066 1.00 92.69 221 GLU A CA 1
ATOM 1727 C C . GLU A 1 221 ? -4.658 2.691 19.110 1.00 92.69 221 GLU A C 1
ATOM 1729 O O . GLU A 1 221 ? -5.513 2.309 19.909 1.00 92.69 221 GLU A O 1
ATOM 1734 N N . MET A 1 222 ? -4.296 3.973 19.029 1.00 92.56 222 MET A N 1
ATOM 1735 C CA . MET A 1 222 ? -4.777 4.980 19.973 1.00 92.56 222 MET A CA 1
ATOM 1736 C C . MET A 1 222 ? -6.223 5.393 19.685 1.00 92.56 222 MET A C 1
ATOM 1738 O O . MET A 1 222 ? -6.996 5.596 20.615 1.00 92.56 222 MET A O 1
ATOM 1742 N N . ALA A 1 223 ? -6.635 5.490 18.417 1.00 94.38 223 ALA A N 1
ATOM 1743 C CA . ALA A 1 223 ? -8.007 5.880 18.098 1.00 94.38 223 ALA A CA 1
ATOM 1744 C C . ALA A 1 223 ? -9.036 4.837 18.569 1.00 94.38 223 ALA A C 1
ATOM 1746 O O . ALA A 1 223 ? -10.084 5.200 19.098 1.00 94.38 223 ALA A O 1
ATOM 1747 N N . SER A 1 224 ? -8.738 3.545 18.423 1.00 94.62 224 SER A N 1
ATOM 1748 C CA . SER A 1 224 ? -9.632 2.473 18.869 1.00 94.62 224 SER A CA 1
ATOM 1749 C C . SER A 1 224 ? -9.696 2.371 20.392 1.00 94.62 224 SER A C 1
ATOM 1751 O O . SER A 1 224 ? -10.791 2.239 20.945 1.00 94.62 224 SER A O 1
ATOM 1753 N N . ALA A 1 225 ? -8.557 2.527 21.079 1.00 91.75 225 ALA A N 1
ATOM 1754 C CA . ALA A 1 225 ? -8.527 2.644 22.532 1.00 91.75 225 ALA A CA 1
ATOM 1755 C C . ALA A 1 225 ? -9.390 3.829 22.998 1.00 91.75 225 ALA A C 1
ATOM 1757 O O . ALA A 1 225 ? -10.183 3.689 23.930 1.00 91.75 225 ALA A O 1
ATOM 1758 N N . TYR A 1 226 ? -9.305 4.975 22.310 1.00 92.81 226 TYR A N 1
ATOM 1759 C CA . TYR A 1 226 ? -10.077 6.173 22.637 1.00 92.81 226 TYR A CA 1
ATOM 1760 C C . TYR A 1 226 ? -11.583 5.936 22.507 1.00 92.81 226 TYR A C 1
ATOM 1762 O O . TYR A 1 226 ? -12.335 6.273 23.421 1.00 92.81 226 TYR A O 1
ATOM 1770 N N . ILE A 1 227 ? -12.029 5.298 21.420 1.00 93.44 227 ILE A N 1
ATOM 1771 C CA . ILE A 1 227 ? -13.442 4.940 21.226 1.00 93.44 227 ILE A CA 1
ATOM 1772 C C . ILE A 1 227 ? -13.941 4.057 22.376 1.00 93.44 227 ILE A C 1
ATOM 1774 O O . ILE A 1 227 ? -15.000 4.330 22.937 1.00 93.44 227 ILE A O 1
ATOM 1778 N N . LYS A 1 228 ? -13.161 3.055 22.796 1.00 91.25 228 LYS A N 1
ATOM 1779 C CA . LYS A 1 228 ? -13.543 2.161 23.902 1.00 91.25 228 LYS A CA 1
ATOM 1780 C C . LYS A 1 228 ? -13.684 2.884 25.246 1.00 91.25 228 LYS A C 1
ATOM 1782 O O . LYS A 1 228 ? -14.483 2.460 26.078 1.00 91.25 228 LYS A O 1
ATOM 1787 N N . THR A 1 229 ? -12.998 4.013 25.460 1.00 90.56 229 THR A N 1
ATOM 1788 C CA . THR A 1 229 ? -13.182 4.822 26.685 1.00 90.56 229 THR A CA 1
ATOM 1789 C C . THR A 1 229 ? -14.573 5.444 26.816 1.00 90.56 229 THR A C 1
ATOM 1791 O O . THR A 1 229 ? -14.958 5.827 27.919 1.00 90.56 229 THR A O 1
ATOM 1794 N N . LYS A 1 230 ? -15.349 5.517 25.724 1.00 87.94 230 LYS A N 1
ATOM 1795 C CA . LYS A 1 230 ? -16.731 6.022 25.741 1.00 87.94 230 LYS A CA 1
ATOM 1796 C C . LYS A 1 230 ? -17.705 5.088 26.468 1.00 87.94 230 LYS A C 1
ATOM 1798 O O . LYS A 1 230 ? -18.813 5.509 26.794 1.00 87.94 230 LYS A O 1
ATOM 1803 N N . GLY A 1 231 ? -17.285 3.861 26.783 1.00 87.56 231 GLY A N 1
ATOM 1804 C CA . GLY A 1 231 ? -18.028 2.940 27.636 1.00 87.56 231 GLY A CA 1
ATOM 1805 C C . GLY A 1 231 ? -19.130 2.186 26.894 1.00 87.56 231 GLY A C 1
ATOM 1806 O O . GLY A 1 231 ? -18.908 1.677 25.797 1.00 87.56 231 GLY A O 1
ATOM 1807 N N . ALA A 1 232 ? -20.306 2.081 27.519 1.00 88.50 232 ALA A N 1
ATOM 1808 C CA . ALA A 1 232 ? -21.381 1.200 27.067 1.00 88.50 232 ALA A CA 1
ATOM 1809 C C . ALA A 1 232 ? -21.826 1.488 25.619 1.00 88.50 232 ALA A C 1
ATOM 1811 O O . ALA A 1 232 ? -22.249 2.602 25.288 1.00 88.50 232 ALA A O 1
ATOM 1812 N N . GLY A 1 233 ? -21.777 0.460 24.772 1.00 87.56 233 GLY A N 1
ATOM 1813 C CA . GLY A 1 233 ? -22.076 0.530 23.342 1.00 87.56 233 GLY A CA 1
ATOM 1814 C C . GLY A 1 233 ? -20.865 0.805 22.440 1.00 87.56 233 GLY A C 1
ATOM 1815 O O . GLY A 1 233 ? -21.056 0.940 21.233 1.00 87.56 233 GLY A O 1
ATOM 1816 N N . PHE A 1 234 ? -19.646 0.895 22.978 1.00 91.00 234 PHE A N 1
ATOM 1817 C CA . PHE A 1 234 ? -18.399 1.103 22.224 1.00 91.00 234 PHE A CA 1
ATOM 1818 C C . PHE A 1 234 ? -17.390 -0.041 22.400 1.00 91.00 234 PHE A C 1
ATOM 1820 O O . PHE A 1 234 ? -16.190 0.134 22.211 1.00 91.00 234 PHE A O 1
ATOM 1827 N N . GLU A 1 235 ? -17.863 -1.225 22.773 1.00 86.81 235 GLU A N 1
ATOM 1828 C CA . GLU A 1 235 ? -17.028 -2.383 23.087 1.00 86.81 235 GLU A CA 1
ATOM 1829 C C . GLU A 1 235 ? -16.462 -3.048 21.822 1.00 86.81 235 GLU A C 1
ATOM 1831 O O . GLU A 1 235 ? -15.350 -3.5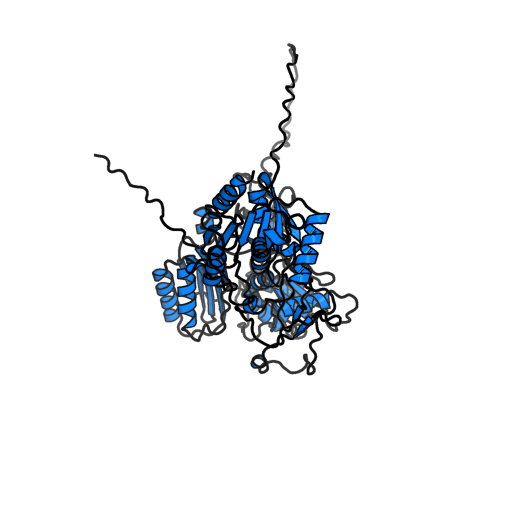79 21.829 1.00 86.81 235 GLU A O 1
ATOM 1836 N N . HIS A 1 236 ? -17.218 -3.007 20.721 1.00 91.19 236 HIS A N 1
ATOM 1837 C CA . HIS A 1 236 ? -16.926 -3.733 19.484 1.00 91.19 236 HIS A CA 1
ATOM 1838 C C . HIS A 1 236 ? -16.108 -2.898 18.495 1.00 91.19 236 HIS A C 1
ATOM 1840 O O . HIS A 1 236 ? -16.600 -2.497 17.437 1.00 91.19 236 HIS A O 1
ATOM 1846 N N . VAL A 1 237 ? -14.844 -2.649 18.841 1.00 94.38 237 VAL A N 1
ATOM 1847 C CA . VAL A 1 237 ? -13.885 -1.949 17.976 1.00 94.38 237 VAL A CA 1
ATOM 1848 C C . VAL A 1 237 ? -12.820 -2.916 17.475 1.00 94.38 237 VAL A C 1
ATOM 1850 O O . VAL A 1 237 ? -12.166 -3.603 18.259 1.00 94.38 237 VAL A O 1
ATOM 1853 N N . PHE A 1 238 ? -12.628 -2.927 16.163 1.00 95.56 238 PHE A N 1
ATOM 1854 C CA . PHE A 1 238 ? -11.677 -3.759 15.442 1.00 95.56 238 PHE A CA 1
ATOM 1855 C C . PHE A 1 238 ? -10.786 -2.878 14.573 1.00 95.56 238 PHE A C 1
ATOM 1857 O O . PHE A 1 238 ? -11.210 -1.817 14.113 1.00 95.56 238 PHE A O 1
ATOM 1864 N N . GLN A 1 239 ? -9.562 -3.315 14.310 1.00 95.06 239 GLN A N 1
ATOM 1865 C CA . GLN A 1 239 ? -8.612 -2.556 13.503 1.00 95.06 239 GLN A CA 1
ATOM 1866 C C . GLN A 1 239 ? -7.823 -3.446 12.549 1.00 95.06 239 GLN A C 1
ATOM 1868 O O . GLN A 1 239 ? -7.439 -4.561 12.890 1.00 95.06 239 GLN A O 1
ATOM 1873 N N . LEU A 1 240 ? -7.566 -2.938 11.346 1.00 96.94 240 LEU A N 1
ATOM 1874 C CA . LEU A 1 240 ? -6.780 -3.634 10.332 1.00 96.94 240 LEU A CA 1
ATOM 1875 C C . LEU A 1 240 ? -5.297 -3.700 10.733 1.00 96.94 240 LEU A C 1
ATOM 1877 O O . LEU A 1 240 ? -4.589 -2.687 10.706 1.00 96.94 240 LEU A O 1
ATOM 1881 N N . TYR A 1 241 ? -4.820 -4.902 11.053 1.00 91.12 241 TYR A N 1
ATOM 1882 C CA . TYR A 1 241 ? -3.426 -5.168 11.391 1.00 91.12 241 TYR A CA 1
ATOM 1883 C C . TYR A 1 241 ? -2.501 -4.796 10.229 1.00 91.12 241 TYR A C 1
ATOM 1885 O O . TYR A 1 241 ? -2.716 -5.189 9.081 1.00 91.12 241 TYR A O 1
ATOM 1893 N N . GLY A 1 242 ? -1.483 -3.984 10.523 1.00 89.06 242 GLY A N 1
ATOM 1894 C CA . GLY A 1 242 ? -0.551 -3.458 9.524 1.00 89.06 242 GLY A CA 1
ATOM 1895 C C . GLY A 1 242 ? -1.155 -2.457 8.522 1.00 89.06 242 GLY A C 1
ATOM 1896 O O . GLY A 1 242 ? -0.439 -1.961 7.648 1.00 89.06 242 GLY A O 1
ATOM 1897 N N . GLY A 1 243 ? -2.435 -2.097 8.676 1.00 96.12 243 GLY A N 1
ATOM 1898 C CA . GLY A 1 243 ? -3.130 -1.080 7.891 1.00 96.12 243 GLY A CA 1
ATOM 1899 C C . GLY A 1 243 ? -3.354 -1.435 6.419 1.00 96.12 243 GLY A C 1
ATOM 1900 O O . GLY A 1 243 ? -3.196 -2.575 5.982 1.00 96.12 243 GLY A O 1
ATOM 1901 N N . ILE A 1 244 ? -3.716 -0.414 5.635 1.00 96.12 244 ILE A N 1
ATOM 1902 C CA . ILE A 1 244 ? -3.963 -0.530 4.187 1.00 96.12 244 ILE A CA 1
ATOM 1903 C C . ILE A 1 244 ? -2.757 -1.155 3.472 1.00 96.12 244 ILE A C 1
ATOM 1905 O O . ILE A 1 244 ? -2.945 -1.905 2.521 1.00 96.12 244 ILE A O 1
ATOM 1909 N N . GLN A 1 245 ? -1.533 -0.887 3.940 1.00 90.94 245 GLN A N 1
ATOM 1910 C CA . GLN A 1 245 ? -0.315 -1.462 3.371 1.00 90.94 245 GLN A CA 1
ATOM 1911 C C . GLN A 1 245 ? -0.359 -2.999 3.339 1.00 90.94 245 GLN A C 1
ATOM 1913 O O . GLN A 1 245 ? -0.259 -3.579 2.260 1.00 90.94 245 GLN A O 1
ATOM 1918 N N . ARG A 1 246 ? -0.576 -3.659 4.487 1.00 89.56 246 ARG A N 1
ATOM 1919 C CA . ARG A 1 246 ? -0.672 -5.131 4.545 1.00 89.56 246 ARG A CA 1
ATOM 1920 C C . ARG A 1 246 ? -1.902 -5.657 3.811 1.00 89.56 246 ARG A C 1
ATOM 1922 O O . ARG A 1 246 ? -1.849 -6.717 3.193 1.00 89.56 246 ARG A O 1
ATOM 1929 N N . TYR A 1 247 ? -2.996 -4.898 3.813 1.00 93.75 247 TYR A N 1
ATOM 1930 C CA . TYR A 1 247 ? -4.183 -5.271 3.052 1.00 93.75 247 TYR A CA 1
ATOM 1931 C C . TYR A 1 247 ? -3.937 -5.292 1.541 1.00 93.75 247 TYR A C 1
ATOM 1933 O O . TYR A 1 247 ? -4.346 -6.241 0.886 1.00 93.75 247 TYR A O 1
ATOM 1941 N N . LEU A 1 248 ? -3.251 -4.295 0.980 1.00 90.00 248 LEU A N 1
ATOM 1942 C CA . LEU A 1 248 ? -2.938 -4.253 -0.453 1.00 90.00 248 LEU A CA 1
ATOM 1943 C C . LEU A 1 248 ? -1.870 -5.273 -0.864 1.00 90.00 248 LEU A C 1
ATOM 1945 O O . LEU A 1 248 ? -1.869 -5.717 -2.007 1.00 90.00 248 LEU A O 1
ATOM 1949 N N . GLU A 1 249 ? -0.986 -5.677 0.048 1.00 83.56 249 GLU A N 1
ATOM 1950 C CA . GLU A 1 249 ? -0.076 -6.806 -0.183 1.00 83.56 249 GLU A CA 1
ATOM 1951 C C . GLU A 1 249 ? -0.850 -8.129 -0.297 1.00 83.56 249 GLU A C 1
ATOM 1953 O O . GLU A 1 249 ? -0.577 -8.930 -1.191 1.00 83.56 249 GLU A O 1
ATOM 1958 N N . GLN A 1 250 ? -1.862 -8.326 0.556 1.00 84.06 250 GLN A N 1
ATOM 1959 C CA . GLN A 1 250 ? -2.742 -9.497 0.517 1.00 84.06 250 GLN A CA 1
ATOM 1960 C C . GLN A 1 250 ? -3.729 -9.465 -0.666 1.00 84.06 250 GLN A C 1
ATOM 1962 O O . GLN A 1 250 ? -4.024 -10.500 -1.268 1.00 84.06 250 GLN A O 1
ATOM 1967 N N . TYR A 1 251 ? -4.235 -8.277 -1.005 1.00 85.06 251 TYR A N 1
ATOM 1968 C CA . TYR A 1 251 ? -5.206 -8.014 -2.067 1.00 85.06 251 TYR A CA 1
ATOM 1969 C C . TYR A 1 251 ? -4.631 -6.998 -3.068 1.00 85.06 251 TYR A C 1
ATOM 1971 O O . TYR A 1 251 ? -5.015 -5.825 -3.055 1.00 85.06 251 TYR A O 1
ATOM 1979 N N . PRO A 1 252 ? -3.713 -7.419 -3.958 1.00 78.62 252 PRO A N 1
ATOM 1980 C CA . PRO A 1 252 ? -3.052 -6.519 -4.909 1.00 78.62 252 PRO A CA 1
ATOM 1981 C C . PRO A 1 252 ? -3.989 -5.963 -5.992 1.00 78.62 252 PRO A C 1
ATOM 1983 O O . PRO A 1 252 ? -3.659 -4.972 -6.643 1.00 78.62 252 PRO A O 1
ATOM 1986 N N . ASP A 1 253 ? -5.163 -6.570 -6.189 1.00 78.56 253 ASP A N 1
ATOM 1987 C CA . ASP A 1 253 ? -6.276 -6.038 -6.991 1.00 78.56 253 ASP A CA 1
ATOM 1988 C C . ASP A 1 253 ? -7.117 -4.994 -6.234 1.00 78.56 253 ASP A C 1
ATOM 1990 O O . ASP A 1 253 ? -8.035 -4.389 -6.786 1.00 78.56 253 ASP A O 1
ATOM 1994 N N . GLY A 1 254 ? -6.774 -4.733 -4.973 1.00 84.62 254 GLY A N 1
ATOM 1995 C CA . GLY A 1 254 ? -7.402 -3.751 -4.107 1.00 84.62 254 GLY A CA 1
ATOM 1996 C C . GLY A 1 254 ? -8.485 -4.326 -3.219 1.00 84.62 254 GLY A C 1
ATOM 1997 O O . GLY A 1 254 ? -8.856 -3.645 -2.276 1.00 84.62 254 GLY A O 1
ATOM 1998 N N . GLY A 1 255 ? -8.994 -5.541 -3.448 1.00 91.31 255 GLY A N 1
ATOM 1999 C CA . GLY A 1 255 ? -10.066 -6.119 -2.627 1.00 91.31 255 GLY A CA 1
ATOM 2000 C C . GLY A 1 255 ? -11.271 -5.176 -2.496 1.00 91.31 255 GLY A C 1
ATOM 2001 O O . GLY A 1 255 ? -11.965 -4.907 -3.475 1.00 91.31 255 GLY A O 1
ATOM 2002 N N . PHE A 1 256 ? -11.502 -4.633 -1.300 1.00 93.69 256 PHE A N 1
ATOM 2003 C CA . PHE A 1 256 ? -12.485 -3.573 -1.029 1.00 93.69 256 PHE A CA 1
ATOM 2004 C C . PHE A 1 256 ? -11.900 -2.158 -0.967 1.00 93.69 256 PHE A C 1
ATOM 2006 O O . PHE A 1 256 ? -12.637 -1.177 -0.911 1.00 93.69 256 PHE A O 1
ATOM 2013 N N . PHE A 1 257 ? -10.583 -2.018 -0.981 1.00 94.38 257 PHE A N 1
ATOM 2014 C CA . PHE A 1 257 ? -9.914 -0.737 -1.121 1.00 94.38 257 PHE A CA 1
ATOM 2015 C C . PHE A 1 257 ? -9.953 -0.273 -2.585 1.00 94.38 257 PHE A C 1
ATOM 2017 O O . PHE A 1 257 ? -9.674 -1.026 -3.520 1.00 94.38 257 PHE A O 1
ATOM 2024 N N . ARG A 1 258 ? -10.325 0.986 -2.806 1.00 92.62 258 ARG A N 1
ATOM 2025 C CA . ARG A 1 258 ? -10.410 1.612 -4.132 1.00 92.62 258 ARG A CA 1
ATOM 2026 C C . ARG A 1 258 ? -9.418 2.763 -4.212 1.00 92.62 258 ARG A C 1
ATOM 2028 O O . ARG A 1 258 ? -9.261 3.490 -3.235 1.00 92.62 258 ARG A O 1
ATOM 2035 N N . GLY A 1 259 ? -8.796 2.956 -5.374 1.00 91.88 259 GLY A N 1
ATOM 2036 C CA . GLY A 1 259 ? -7.821 4.023 -5.608 1.00 91.88 259 GLY A CA 1
ATOM 2037 C C . GLY A 1 259 ? -6.424 3.714 -5.053 1.00 91.88 259 GLY A C 1
ATOM 2038 O O . GLY A 1 259 ? -5.944 2.580 -5.108 1.00 91.88 259 GLY A O 1
ATOM 2039 N N . LYS A 1 260 ? -5.748 4.744 -4.535 1.00 92.12 260 LYS A N 1
ATOM 2040 C CA . LYS A 1 260 ? -4.353 4.705 -4.077 1.00 92.12 260 LYS A CA 1
ATOM 2041 C C . LYS A 1 260 ? -4.227 4.956 -2.575 1.00 92.12 260 LYS A C 1
ATOM 2043 O O . LYS A 1 260 ? -4.892 5.816 -2.006 1.00 92.12 260 LYS A O 1
ATOM 2048 N N . ASN A 1 261 ? -3.323 4.234 -1.928 1.00 92.69 261 ASN A N 1
ATOM 2049 C CA . ASN A 1 261 ? -2.946 4.442 -0.537 1.00 92.69 261 ASN A CA 1
ATOM 2050 C C . ASN A 1 261 ? -1.871 5.532 -0.444 1.00 92.69 261 ASN A C 1
ATOM 2052 O O . ASN A 1 261 ? -0.770 5.348 -0.954 1.00 92.69 261 ASN A O 1
ATOM 2056 N N . PHE A 1 262 ? -2.168 6.661 0.200 1.00 91.62 262 PHE A N 1
ATOM 2057 C CA . PHE A 1 262 ? -1.173 7.707 0.452 1.00 91.62 262 PHE A CA 1
ATOM 2058 C C . PHE A 1 262 ? -0.070 7.204 1.395 1.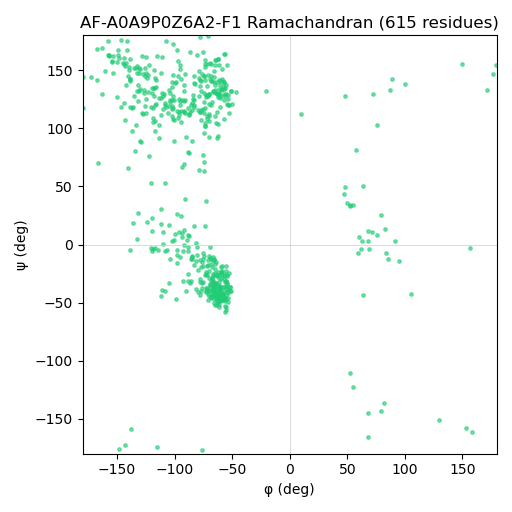00 91.62 262 PHE A C 1
ATOM 2060 O O . PHE A 1 262 ? -0.372 6.655 2.456 1.00 91.62 262 PHE A O 1
ATOM 2067 N N . VAL A 1 263 ? 1.197 7.446 1.046 1.00 88.12 263 VAL A N 1
ATOM 2068 C CA . VAL A 1 263 ? 2.365 7.081 1.864 1.00 88.12 263 VAL A CA 1
ATOM 2069 C C . VAL A 1 263 ? 3.247 8.295 2.147 1.00 88.12 263 VAL A C 1
ATOM 2071 O O . VAL A 1 263 ? 3.354 9.228 1.350 1.00 88.12 263 VAL A O 1
ATOM 2074 N N . PHE A 1 264 ? 3.889 8.294 3.314 1.00 83.06 264 PHE A N 1
ATOM 2075 C CA . PHE A 1 264 ? 4.637 9.435 3.853 1.00 83.06 264 PHE A CA 1
ATOM 2076 C C . PHE A 1 264 ? 6.116 9.429 3.440 1.00 83.06 264 PHE A C 1
ATOM 2078 O O . PHE A 1 264 ? 6.991 9.766 4.238 1.00 83.06 264 PHE A O 1
ATOM 2085 N N . ASP A 1 265 ? 6.368 9.051 2.189 1.00 78.69 265 ASP A N 1
ATOM 2086 C CA . ASP A 1 265 ? 7.688 8.952 1.572 1.00 78.69 265 ASP A CA 1
ATOM 2087 C C . ASP A 1 265 ? 7.647 9.391 0.094 1.00 78.69 265 ASP A C 1
ATOM 2089 O O . ASP A 1 265 ? 6.641 9.924 -0.393 1.00 78.69 265 ASP A O 1
ATOM 2093 N N . HIS A 1 266 ? 8.759 9.201 -0.619 1.00 70.94 266 HIS A N 1
ATOM 2094 C CA . HIS A 1 266 ? 8.963 9.641 -2.004 1.00 70.94 266 HIS A CA 1
ATOM 2095 C C . HIS A 1 266 ? 7.935 9.100 -2.990 1.00 70.94 266 HIS A C 1
ATOM 2097 O O . HIS A 1 266 ? 7.669 9.741 -4.004 1.00 70.94 266 HIS A O 1
ATOM 2103 N N . ARG A 1 267 ? 7.350 7.935 -2.703 1.00 76.50 267 ARG A N 1
ATOM 2104 C CA . ARG A 1 267 ? 6.361 7.306 -3.580 1.00 76.50 267 ARG A CA 1
ATOM 2105 C C . ARG A 1 267 ? 5.054 8.088 -3.592 1.00 76.50 267 ARG A C 1
ATOM 2107 O O . ARG A 1 267 ? 4.320 7.995 -4.568 1.00 76.50 267 ARG A O 1
ATOM 2114 N N . VAL A 1 268 ? 4.782 8.877 -2.542 1.00 72.19 268 VAL A N 1
ATOM 2115 C CA . VAL A 1 268 ? 3.580 9.706 -2.317 1.00 72.19 268 VAL A CA 1
ATOM 2116 C C . VAL A 1 268 ? 2.287 8.903 -2.177 1.00 72.19 268 VAL A C 1
ATOM 2118 O O . VAL A 1 268 ? 1.474 9.169 -1.296 1.00 72.19 268 VAL A O 1
ATOM 2121 N N . SER A 1 269 ? 2.090 7.901 -3.022 1.00 74.38 269 SER A N 1
ATOM 2122 C CA . SER A 1 269 ? 0.992 6.958 -2.958 1.00 74.38 269 SER A CA 1
ATOM 2123 C C . SER A 1 269 ? 1.378 5.631 -3.609 1.00 74.38 269 SER A C 1
ATOM 2125 O O . SER A 1 269 ? 2.124 5.616 -4.587 1.00 74.38 269 SER A O 1
ATOM 2127 N N . VAL A 1 270 ? 0.833 4.530 -3.103 1.00 75.62 270 VAL A N 1
ATOM 2128 C CA . VAL A 1 270 ? 0.945 3.189 -3.687 1.00 75.62 270 VAL A CA 1
ATOM 2129 C C . VAL A 1 270 ? -0.452 2.704 -4.067 1.00 75.62 270 VAL A C 1
ATOM 2131 O O . VAL A 1 270 ? -1.391 2.817 -3.284 1.00 75.62 270 VAL A O 1
ATOM 2134 N N . GLY A 1 271 ? -0.627 2.266 -5.310 1.00 66.75 271 GLY A N 1
ATOM 2135 C CA . GLY A 1 271 ? -1.936 1.912 -5.859 1.00 66.75 271 GLY A CA 1
ATOM 2136 C C . GLY A 1 271 ? -2.244 0.426 -5.762 1.00 66.75 271 GLY A C 1
ATOM 2137 O O . GLY A 1 271 ? -1.339 -0.400 -5.843 1.00 66.75 271 GLY A O 1
ATOM 2138 N N . SER A 1 272 ? -3.535 0.112 -5.664 1.00 60.78 272 SER A N 1
ATOM 2139 C CA . SER A 1 272 ? -4.056 -1.173 -6.129 1.00 60.78 272 SER A CA 1
ATOM 2140 C C . SER A 1 272 ? -3.875 -1.296 -7.655 1.00 60.78 272 SER A C 1
ATOM 2142 O O . SER A 1 272 ? -3.765 -0.288 -8.358 1.00 60.78 272 SER A O 1
ATOM 2144 N N . SER A 1 273 ? -3.882 -2.524 -8.179 1.00 54.47 273 SER A N 1
ATOM 2145 C CA . SER A 1 273 ? -3.965 -2.796 -9.623 1.00 54.47 273 SER A CA 1
ATOM 2146 C C . SER A 1 273 ? -5.246 -2.234 -10.271 1.00 54.47 273 SER A C 1
ATOM 2148 O O . SER A 1 273 ? -5.277 -2.052 -11.488 1.00 54.47 273 SER A O 1
ATOM 2150 N N . ASP A 1 274 ? -6.289 -1.942 -9.481 1.00 56.75 274 ASP A N 1
ATOM 2151 C CA . ASP A 1 274 ? -7.503 -1.244 -9.921 1.00 56.75 274 ASP A CA 1
ATOM 2152 C C . ASP A 1 274 ? -7.210 0.253 -10.132 1.00 56.75 274 ASP A C 1
ATOM 2154 O O . ASP A 1 274 ? -7.118 1.053 -9.198 1.00 56.75 274 ASP A O 1
ATOM 2158 N N . SER A 1 275 ? -7.047 0.635 -11.399 1.00 54.44 275 SER A N 1
ATOM 2159 C CA . SER A 1 275 ? -6.648 1.969 -11.859 1.00 54.44 275 SER A CA 1
ATOM 2160 C C . SER A 1 275 ? -7.735 3.046 -11.736 1.00 54.44 275 SER A C 1
ATOM 2162 O O . SER A 1 275 ? -7.647 4.085 -12.399 1.00 54.44 275 SER A O 1
ATOM 2164 N N . LYS A 1 276 ? -8.795 2.820 -10.953 1.00 77.88 276 LYS A N 1
ATOM 2165 C CA . LYS A 1 276 ? -9.889 3.784 -10.830 1.00 77.88 276 LYS A CA 1
ATOM 2166 C C . LYS A 1 276 ? -9.462 4.994 -9.995 1.00 77.88 276 LYS A C 1
ATOM 2168 O O . LYS A 1 276 ? -9.393 4.946 -8.769 1.00 77.88 276 LYS A O 1
ATOM 2173 N N . VAL A 1 277 ? -9.217 6.101 -10.691 1.00 87.19 277 VAL A N 1
ATOM 2174 C CA . VAL A 1 277 ? -8.925 7.411 -10.099 1.00 87.19 277 VAL A CA 1
ATOM 2175 C C . VAL A 1 277 ? -10.154 7.895 -9.326 1.00 87.19 277 VAL A C 1
ATOM 2177 O O . VAL A 1 277 ? -11.181 8.209 -9.927 1.00 87.19 277 VAL A O 1
ATOM 2180 N N . LEU A 1 278 ? -10.055 7.934 -7.993 1.00 90.75 278 LEU A N 1
ATOM 2181 C CA . LEU A 1 278 ? -11.122 8.449 -7.124 1.00 90.75 278 LEU A CA 1
ATOM 2182 C C . LEU A 1 278 ? -11.044 9.963 -6.922 1.00 90.75 278 LEU A C 1
ATOM 2184 O O . LEU A 1 278 ? -12.072 10.617 -6.762 1.00 90.75 278 LEU A O 1
ATOM 2188 N N . GLY A 1 279 ? -9.824 10.500 -6.902 1.00 91.56 279 GLY A N 1
ATOM 2189 C CA . GLY A 1 279 ? -9.590 11.915 -6.666 1.00 91.56 279 GLY A CA 1
ATOM 2190 C C . GLY A 1 279 ? -10.071 12.780 -7.827 1.00 91.56 279 GLY A C 1
ATOM 2191 O O . GLY A 1 279 ? -10.135 12.344 -8.981 1.00 91.56 279 GLY A O 1
ATOM 2192 N N . THR A 1 280 ? -10.355 14.041 -7.529 1.00 94.81 280 THR A N 1
ATOM 2193 C CA . THR A 1 280 ? -10.696 15.060 -8.520 1.00 94.81 280 THR A CA 1
ATOM 2194 C C . THR A 1 280 ? -9.850 16.308 -8.313 1.00 94.81 280 THR A C 1
ATOM 2196 O O . THR A 1 280 ? -9.409 16.626 -7.207 1.00 94.81 280 THR A O 1
ATOM 2199 N N . CYS A 1 281 ? -9.600 17.028 -9.404 1.00 94.50 281 CYS A N 1
ATOM 2200 C CA . CYS A 1 281 ? -8.979 18.341 -9.353 1.00 94.50 281 CYS A CA 1
ATOM 2201 C C . CYS A 1 281 ? -9.886 19.315 -8.596 1.00 94.50 281 CYS A C 1
ATOM 2203 O O . CYS A 1 281 ? -11.044 19.483 -8.963 1.00 94.50 281 CYS A O 1
ATOM 2205 N N . LEU A 1 282 ? -9.332 20.021 -7.613 1.00 93.94 282 LEU A N 1
ATOM 2206 C CA . LEU A 1 282 ? -10.038 21.005 -6.791 1.00 93.94 282 LEU A CA 1
ATOM 2207 C C . LEU A 1 282 ? -10.657 22.157 -7.604 1.00 93.94 282 LEU A C 1
ATOM 2209 O O . LEU A 1 282 ? -11.603 22.779 -7.136 1.00 93.94 282 LEU A O 1
ATOM 2213 N N . LEU A 1 283 ? -10.106 22.475 -8.783 1.00 91.88 283 LEU A N 1
ATOM 2214 C CA . LEU A 1 283 ? -10.540 23.623 -9.589 1.00 91.88 283 LEU A CA 1
ATOM 2215 C C . LEU A 1 283 ? -11.500 23.242 -10.720 1.00 91.88 283 LEU A C 1
ATOM 2217 O O . LEU A 1 283 ? -12.519 23.896 -10.899 1.00 91.88 283 LEU A O 1
ATOM 2221 N N . CYS A 1 284 ? -11.182 22.200 -11.493 1.00 93.25 284 CYS A N 1
ATOM 2222 C CA . CYS A 1 284 ? -11.968 21.818 -12.673 1.00 93.25 284 CYS A CA 1
ATOM 2223 C C . CYS A 1 284 ? -12.743 20.503 -12.513 1.00 93.25 284 CYS A C 1
ATOM 2225 O O . CYS A 1 284 ? -13.388 20.065 -13.460 1.00 93.25 284 CYS A O 1
ATOM 2227 N N . ASN A 1 285 ? -12.652 19.843 -11.353 1.00 93.75 285 ASN A N 1
ATOM 2228 C CA . ASN A 1 285 ? -13.296 18.563 -11.040 1.00 93.75 285 ASN A CA 1
ATOM 2229 C C . ASN A 1 285 ? -12.909 17.370 -11.937 1.00 93.75 285 ASN A C 1
ATOM 2231 O O . ASN A 1 285 ? -13.450 16.280 -11.766 1.00 93.75 285 ASN A O 1
ATOM 2235 N N . SER A 1 286 ? -11.936 17.518 -12.844 1.00 94.75 286 SER A N 1
ATOM 2236 C CA . SER A 1 286 ? -11.419 16.401 -13.646 1.00 94.75 286 SER A CA 1
ATOM 2237 C C . SER A 1 286 ? -10.805 15.319 -12.755 1.00 94.75 286 SER A C 1
ATOM 2239 O O . SER A 1 286 ? -10.086 15.665 -11.814 1.00 94.75 286 SER A O 1
ATOM 2241 N N . SER A 1 287 ? -10.985 14.037 -13.085 1.00 95.00 287 SER A N 1
ATOM 2242 C CA . SER A 1 287 ? -10.351 12.919 -12.371 1.00 95.00 287 SER A CA 1
ATOM 2243 C C . SER A 1 287 ? -8.835 13.106 -12.262 1.00 95.00 287 SER A C 1
ATOM 2245 O O . SER A 1 287 ? -8.136 13.227 -13.270 1.00 95.00 287 SER A O 1
ATOM 2247 N N . PHE A 1 288 ? -8.327 13.167 -11.033 1.00 93.25 288 PHE A N 1
ATOM 2248 C CA . PHE A 1 288 ? -6.916 13.394 -10.741 1.00 93.25 288 PHE A CA 1
ATOM 2249 C C . PHE A 1 288 ? -6.594 12.988 -9.301 1.00 93.25 288 PHE A C 1
ATOM 2251 O O . PHE A 1 288 ? -7.260 13.440 -8.380 1.00 93.25 288 PHE A O 1
ATOM 2258 N N . ASP A 1 289 ? -5.559 12.180 -9.085 1.00 92.00 289 ASP A N 1
ATOM 2259 C CA . ASP A 1 289 ? -5.203 11.620 -7.771 1.00 92.00 289 ASP A CA 1
ATOM 2260 C C . ASP A 1 289 ? -3.693 11.688 -7.466 1.00 92.00 289 ASP A C 1
ATOM 2262 O O . ASP A 1 289 ? -3.189 10.970 -6.603 1.00 92.00 289 ASP A O 1
ATOM 2266 N N . ASP A 1 290 ? -2.957 12.539 -8.184 1.00 90.06 290 ASP A N 1
ATOM 2267 C CA . ASP A 1 290 ? -1.503 12.658 -8.073 1.00 90.06 290 ASP A CA 1
ATOM 2268 C C . ASP A 1 290 ? -1.094 13.889 -7.245 1.00 90.06 290 ASP A C 1
ATOM 2270 O O . ASP A 1 290 ? -1.325 15.038 -7.625 1.00 90.06 290 ASP A O 1
ATOM 2274 N N . TYR A 1 291 ? -0.442 13.648 -6.106 1.00 89.56 291 TYR A N 1
ATOM 2275 C CA . TYR A 1 291 ? 0.095 14.691 -5.226 1.00 89.56 291 TYR A CA 1
ATOM 2276 C C . TYR A 1 291 ? 1.570 15.034 -5.490 1.00 89.56 291 TYR A C 1
ATOM 2278 O O . TYR A 1 291 ? 2.164 15.766 -4.696 1.00 89.56 291 TYR A O 1
ATOM 2286 N N . SER A 1 292 ? 2.182 14.547 -6.573 1.00 83.00 292 SER A N 1
ATOM 2287 C CA . SER A 1 292 ? 3.607 14.770 -6.869 1.00 83.00 292 SER A CA 1
ATOM 2288 C C . SER A 1 292 ? 3.979 16.253 -6.955 1.00 83.00 292 SER A C 1
ATOM 2290 O O . SER A 1 292 ? 5.083 16.632 -6.577 1.00 83.00 292 SER A O 1
ATOM 2292 N N . SER A 1 293 ? 3.046 17.120 -7.366 1.00 83.56 293 SER A N 1
ATOM 2293 C CA . SER A 1 293 ? 3.256 18.575 -7.399 1.00 83.56 293 SER A CA 1
ATOM 2294 C C . SER A 1 293 ? 3.226 19.248 -6.018 1.00 83.56 293 SER A C 1
ATOM 2296 O O . SER A 1 293 ? 3.546 20.430 -5.907 1.00 83.56 293 SER A O 1
ATOM 2298 N N . ARG A 1 294 ? 2.828 18.519 -4.963 1.00 85.69 294 ARG A N 1
ATOM 2299 C CA . ARG A 1 294 ? 2.763 18.981 -3.563 1.00 85.69 294 ARG A CA 1
ATOM 2300 C C . ARG A 1 294 ? 2.028 20.319 -3.392 1.00 85.69 294 ARG A C 1
ATOM 2302 O O . ARG A 1 294 ? 2.393 21.133 -2.542 1.00 85.69 294 ARG A O 1
ATOM 2309 N N . ASN A 1 295 ? 0.980 20.550 -4.185 1.00 89.44 295 ASN A N 1
ATOM 2310 C CA . ASN A 1 295 ? 0.138 21.738 -4.052 1.00 89.44 295 ASN A CA 1
ATOM 2311 C C . ASN A 1 295 ? -0.561 21.745 -2.690 1.00 89.44 295 ASN A C 1
ATOM 2313 O O . ASN A 1 295 ? -1.006 20.705 -2.197 1.00 89.44 295 ASN A O 1
ATOM 2317 N N . ARG A 1 296 ? -0.653 22.924 -2.070 1.00 91.25 296 ARG A N 1
ATOM 2318 C CA . ARG A 1 296 ? -1.175 23.089 -0.709 1.00 91.25 296 ARG A CA 1
ATOM 2319 C C . ARG A 1 296 ? -2.206 24.195 -0.649 1.00 91.25 296 ARG A C 1
ATOM 2321 O O . ARG A 1 296 ? -2.084 25.208 -1.327 1.00 91.25 296 ARG A O 1
ATOM 2328 N N . CYS A 1 29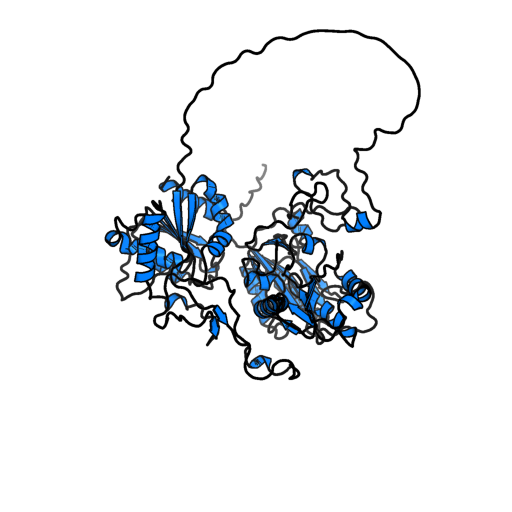7 ? -3.175 24.014 0.235 1.00 89.12 297 CYS A N 1
ATOM 2329 C CA . CYS A 1 297 ? -4.085 25.076 0.623 1.00 89.12 297 CYS A CA 1
ATOM 2330 C C . CYS A 1 297 ? -3.312 26.241 1.265 1.00 89.12 297 CYS A C 1
ATOM 2332 O O . CYS A 1 297 ? -2.495 26.027 2.164 1.00 89.12 297 CYS A O 1
ATOM 2334 N N . ASN A 1 298 ? -3.600 27.476 0.863 1.00 91.19 298 ASN A N 1
ATOM 2335 C CA . ASN A 1 298 ? -2.953 28.676 1.394 1.00 91.19 298 ASN A CA 1
ATOM 2336 C C . ASN A 1 298 ? -3.288 28.936 2.865 1.00 91.19 298 ASN A C 1
ATOM 2338 O O . ASN A 1 298 ? -2.463 29.493 3.577 1.00 91.19 298 ASN A O 1
ATOM 2342 N N . PHE A 1 299 ? -4.452 28.485 3.332 1.00 86.81 299 PHE A N 1
ATOM 2343 C CA . PHE A 1 299 ? -4.925 28.769 4.688 1.00 86.81 299 PHE A CA 1
ATOM 2344 C C . PHE A 1 299 ? -4.498 27.729 5.724 1.00 86.81 299 PHE A C 1
ATOM 2346 O O . PHE A 1 299 ? -4.191 28.083 6.853 1.00 86.81 299 PHE A O 1
ATOM 2353 N N . CYS A 1 300 ? -4.517 26.442 5.366 1.00 84.19 300 CYS A N 1
ATOM 2354 C CA . CYS A 1 300 ? -4.250 25.346 6.310 1.00 84.19 300 CYS A CA 1
ATOM 2355 C C . CYS A 1 300 ? -3.062 24.464 5.916 1.00 84.19 300 CYS A C 1
ATOM 2357 O O . CYS A 1 300 ? -2.747 23.516 6.625 1.00 84.19 300 CYS A O 1
ATOM 2359 N N . ARG A 1 301 ? -2.436 24.716 4.759 1.00 88.25 301 ARG A N 1
ATOM 2360 C CA . ARG A 1 301 ? -1.274 23.972 4.240 1.00 88.25 301 ARG A CA 1
ATOM 2361 C C . ARG A 1 301 ? -1.502 22.480 3.938 1.00 88.25 301 ARG A C 1
ATOM 2363 O O . ARG A 1 301 ? -0.560 21.813 3.497 1.00 88.25 301 ARG A O 1
ATOM 2370 N N . MET A 1 302 ? -2.728 21.972 4.095 1.00 90.38 302 MET A N 1
ATOM 2371 C CA . MET A 1 302 ? -3.130 20.626 3.672 1.00 90.38 302 MET A CA 1
ATOM 2372 C C . MET A 1 302 ? -2.900 20.445 2.166 1.00 90.38 302 MET A C 1
ATOM 2374 O O . MET A 1 302 ? -3.149 21.372 1.390 1.00 90.38 302 MET A O 1
ATOM 2378 N N . LEU A 1 303 ? -2.440 19.258 1.762 1.00 92.00 303 LEU A N 1
ATOM 2379 C CA . LEU A 1 303 ? -2.280 18.901 0.352 1.00 92.00 303 LEU A CA 1
ATOM 2380 C C . LEU A 1 303 ? -3.619 18.996 -0.391 1.00 92.00 303 LEU A C 1
ATOM 2382 O O . LEU A 1 303 ? -4.662 18.638 0.159 1.00 92.00 303 LEU A O 1
ATOM 2386 N N . VAL A 1 304 ? -3.581 19.464 -1.637 1.00 93.62 304 VAL A N 1
ATOM 2387 C CA . VAL A 1 304 ? -4.741 19.578 -2.534 1.00 93.62 304 VAL A CA 1
ATOM 2388 C C . VAL A 1 304 ? -4.414 19.010 -3.913 1.00 93.62 304 VAL A C 1
ATOM 2390 O O . VAL A 1 304 ? -3.272 19.079 -4.370 1.00 93.62 304 VAL A O 1
ATOM 2393 N N . LEU A 1 305 ? -5.420 18.435 -4.569 1.00 94.12 305 LEU A N 1
ATOM 2394 C CA . LEU A 1 305 ? -5.297 17.850 -5.902 1.00 94.12 305 LEU A CA 1
ATOM 2395 C C . LEU A 1 305 ? -5.512 18.933 -6.956 1.00 94.12 305 LEU A C 1
ATOM 2397 O O . LEU A 1 305 ? -6.608 19.470 -7.078 1.00 94.12 305 LEU A O 1
ATOM 2401 N N . ILE A 1 306 ? -4.470 19.251 -7.723 1.00 93.75 306 ILE A N 1
ATOM 2402 C CA . ILE A 1 306 ? -4.537 20.207 -8.836 1.00 93.75 306 ILE A CA 1
ATOM 2403 C C . ILE A 1 306 ? -3.973 19.515 -10.070 1.00 93.75 306 ILE A C 1
ATOM 2405 O O . ILE A 1 306 ? -2.775 19.217 -10.116 1.00 93.75 306 ILE A O 1
ATOM 2409 N N . CYS A 1 307 ? -4.828 19.246 -11.057 1.00 92.31 307 CYS A N 1
ATOM 2410 C CA . CYS A 1 307 ? -4.407 18.589 -12.290 1.00 92.31 307 CYS A CA 1
ATOM 2411 C C . CYS A 1 307 ? -3.427 19.468 -13.072 1.00 92.31 307 CYS A C 1
ATOM 2413 O O . CYS A 1 307 ? -3.399 20.685 -12.900 1.00 92.31 307 CYS A O 1
ATOM 2415 N N . LYS A 1 308 ? -2.640 18.854 -13.960 1.00 92.19 308 LYS A N 1
ATOM 2416 C CA . LYS A 1 308 ? -1.567 19.534 -14.707 1.00 92.19 308 LYS A CA 1
ATOM 2417 C C . LYS A 1 308 ? -2.037 20.803 -15.431 1.00 92.19 308 LYS A C 1
ATOM 2419 O O . LYS A 1 308 ? -1.315 21.788 -15.432 1.00 92.19 308 LYS A O 1
ATOM 2424 N N . ASN A 1 309 ? -3.262 20.802 -15.957 1.00 92.38 309 ASN A N 1
ATOM 2425 C CA . ASN A 1 309 ? -3.836 21.943 -16.681 1.00 92.38 309 ASN A CA 1
ATOM 2426 C C . ASN A 1 309 ? -4.218 23.115 -15.763 1.00 92.38 309 ASN A C 1
ATOM 2428 O O . ASN A 1 309 ? -4.302 24.249 -16.217 1.00 92.38 309 ASN A O 1
ATOM 2432 N N . CYS A 1 310 ? -4.467 22.848 -14.481 1.00 91.75 310 CYS A N 1
ATOM 2433 C CA . CYS A 1 310 ? -4.847 23.856 -13.493 1.00 91.75 310 CYS A CA 1
ATOM 2434 C C . CYS A 1 310 ? -3.663 24.335 -12.642 1.00 91.75 310 CYS A C 1
ATOM 2436 O O . CYS A 1 310 ? -3.833 25.218 -11.803 1.00 91.75 310 CYS A O 1
ATOM 2438 N N . GLN A 1 311 ? -2.479 23.739 -12.806 1.00 89.00 311 GLN A N 1
ATOM 2439 C CA . GLN A 1 311 ? -1.293 24.140 -12.059 1.00 89.00 311 GLN A CA 1
ATOM 2440 C C . GLN A 1 311 ? -0.773 25.473 -12.595 1.00 89.00 311 GLN A C 1
ATOM 2442 O O . GLN A 1 311 ? -0.349 25.571 -13.742 1.00 89.00 311 GLN A O 1
ATOM 2447 N N . ASN A 1 312 ? -0.769 26.493 -11.738 1.00 86.19 312 ASN A N 1
ATOM 2448 C CA . ASN A 1 312 ? -0.166 27.788 -12.025 1.00 86.19 312 ASN A CA 1
ATOM 2449 C C . ASN A 1 312 ? 0.653 28.247 -10.801 1.00 86.19 312 ASN A C 1
ATOM 2451 O O . ASN A 1 312 ? 0.115 28.265 -9.690 1.00 86.19 312 ASN A O 1
ATOM 2455 N N . PRO A 1 313 ? 1.936 28.627 -10.970 1.00 76.06 313 PRO A N 1
ATOM 2456 C CA . PRO A 1 313 ? 2.798 29.064 -9.869 1.00 76.06 313 PRO A CA 1
ATOM 2457 C C . PRO A 1 313 ? 2.266 30.260 -9.065 1.00 76.06 313 PRO A C 1
ATOM 2459 O O . PRO A 1 313 ? 2.628 30.414 -7.903 1.00 76.06 313 PRO A O 1
ATOM 2462 N N . LYS A 1 314 ? 1.424 31.109 -9.669 1.00 79.75 314 LYS A N 1
ATOM 2463 C CA . LYS A 1 314 ? 0.843 32.302 -9.028 1.00 79.75 314 LYS A CA 1
ATOM 2464 C C . LYS A 1 314 ? -0.517 32.042 -8.377 1.00 79.75 314 LYS A C 1
ATOM 2466 O O . LYS A 1 314 ? -1.065 32.935 -7.736 1.00 79.75 314 LYS A O 1
ATOM 2471 N N . SER A 1 315 ? -1.082 30.849 -8.548 1.00 82.94 315 SER A N 1
ATOM 2472 C CA . SER A 1 315 ? -2.401 30.535 -8.011 1.00 82.94 315 SER A CA 1
ATOM 2473 C C . SER A 1 315 ? -2.345 30.247 -6.519 1.00 82.94 315 SER A C 1
ATOM 2475 O O . SER A 1 315 ? -1.495 29.506 -6.026 1.00 82.94 315 SER A O 1
ATOM 2477 N N . MET A 1 316 ? -3.313 30.809 -5.804 1.00 88.75 316 MET A N 1
ATOM 2478 C CA . MET A 1 316 ? -3.626 30.428 -4.437 1.00 88.75 316 MET A CA 1
ATOM 2479 C C . MET A 1 316 ? -4.757 29.392 -4.459 1.00 88.75 316 MET A C 1
ATOM 2481 O O . MET A 1 316 ? -5.678 29.475 -5.269 1.00 88.75 316 MET A O 1
ATOM 2485 N N . TYR A 1 317 ? -4.698 28.410 -3.565 1.00 90.62 317 TYR A N 1
ATOM 2486 C CA . TYR A 1 317 ? -5.681 27.338 -3.455 1.00 90.62 317 TYR A CA 1
ATOM 2487 C C . TYR A 1 317 ? -6.333 27.359 -2.067 1.00 90.62 317 TYR A C 1
ATOM 2489 O O . TYR A 1 317 ? -5.647 27.436 -1.046 1.00 90.62 317 TYR A O 1
ATOM 2497 N N . ALA A 1 318 ? -7.657 27.223 -2.000 1.00 90.75 318 ALA A N 1
ATOM 2498 C CA . ALA A 1 318 ? -8.379 26.904 -0.767 1.00 90.75 318 ALA A CA 1
ATOM 2499 C C . ALA A 1 318 ? -8.899 25.475 -0.858 1.00 90.75 318 ALA A C 1
ATOM 2501 O O . ALA A 1 318 ? -9.695 25.192 -1.741 1.00 90.75 318 ALA A O 1
ATOM 2502 N N . CYS A 1 319 ? -8.498 24.582 0.048 1.00 89.69 319 CYS A N 1
ATOM 2503 C CA . CYS A 1 319 ? -9.107 23.251 0.120 1.00 89.69 319 CYS A CA 1
ATOM 2504 C C . CYS A 1 319 ? -10.604 23.339 0.457 1.00 89.69 319 CYS A C 1
ATOM 2506 O O . CYS A 1 319 ? -11.043 24.292 1.103 1.00 89.69 319 CYS A O 1
ATOM 2508 N N . GLU A 1 320 ? -11.345 22.282 0.157 1.00 88.94 320 GLU A N 1
ATOM 2509 C CA . GLU A 1 320 ? -12.783 22.137 0.374 1.00 88.94 320 GLU A CA 1
ATOM 2510 C C . GLU A 1 320 ? -13.216 22.468 1.808 1.00 88.94 320 GLU A C 1
ATOM 2512 O O . GLU A 1 320 ? -14.180 23.194 2.013 1.00 88.94 320 GLU A O 1
ATOM 2517 N N . LEU A 1 321 ? -12.449 22.062 2.822 1.00 89.81 321 LEU A N 1
ATOM 2518 C CA . LEU A 1 321 ? -12.773 22.383 4.214 1.00 89.81 321 LEU A CA 1
ATOM 2519 C C . LEU A 1 321 ? -12.586 23.871 4.550 1.00 89.81 321 LEU A C 1
ATOM 2521 O O . LEU A 1 321 ? -13.192 24.389 5.478 1.00 89.81 321 LEU A O 1
ATOM 2525 N N . CYS A 1 322 ? -11.664 24.562 3.873 1.00 86.94 322 CYS A N 1
ATOM 2526 C CA . CYS A 1 322 ? -11.475 26.003 4.057 1.00 86.94 322 CYS A CA 1
ATOM 2527 C C . CYS A 1 322 ? -12.577 26.774 3.328 1.00 86.94 322 CYS A C 1
ATOM 2529 O O . CYS A 1 322 ? -13.114 27.712 3.905 1.00 86.94 322 CYS A O 1
ATOM 2531 N N . GLN A 1 323 ? -12.951 26.325 2.127 1.00 89.12 323 GLN A N 1
ATOM 2532 C CA . GLN A 1 323 ? -14.074 26.878 1.371 1.00 89.12 323 GLN A CA 1
ATOM 2533 C C . GLN A 1 323 ? -15.394 26.740 2.146 1.00 89.12 323 GLN A C 1
ATOM 2535 O O . GLN A 1 323 ? -16.086 27.737 2.327 1.00 89.12 323 GLN A O 1
ATOM 2540 N N . LYS A 1 324 ? -15.689 25.550 2.703 1.00 86.44 324 LYS A N 1
ATOM 2541 C CA . LYS A 1 324 ? -16.859 25.303 3.575 1.00 86.44 324 LYS A CA 1
ATOM 2542 C C . LYS A 1 324 ? -16.913 26.256 4.782 1.00 86.44 324 LYS A C 1
ATOM 2544 O O . LYS A 1 324 ? -17.995 26.637 5.207 1.00 86.44 324 LYS A O 1
ATOM 2549 N N . ASN A 1 325 ? -15.756 26.689 5.289 1.00 82.75 325 ASN A N 1
ATOM 2550 C CA . ASN A 1 325 ? -15.639 27.616 6.421 1.00 82.75 325 ASN A CA 1
ATOM 2551 C C . ASN A 1 325 ? -15.493 29.089 5.983 1.00 82.75 325 ASN A C 1
ATOM 2553 O O . ASN A 1 325 ? -14.892 29.887 6.703 1.00 82.75 325 ASN A O 1
ATOM 2557 N N . GLY A 1 326 ? -15.967 29.446 4.784 1.00 80.69 326 GLY A N 1
ATOM 2558 C CA . GLY A 1 326 ? -15.999 30.827 4.291 1.00 80.69 326 GLY A CA 1
ATOM 2559 C C . GLY A 1 326 ? -14.654 31.393 3.824 1.00 80.69 326 GLY A C 1
ATOM 2560 O O . GLY A 1 326 ? -14.561 32.580 3.521 1.00 80.69 326 GLY A O 1
ATOM 2561 N N . LYS A 1 327 ? -13.593 30.578 3.739 1.00 77.25 327 LYS A N 1
ATOM 2562 C CA . LYS A 1 327 ? -12.292 31.009 3.204 1.00 77.25 327 LYS A CA 1
ATOM 2563 C C . LYS A 1 327 ? -12.250 30.755 1.696 1.00 77.25 327 LYS A C 1
ATOM 2565 O O . LYS A 1 327 ? -11.878 29.664 1.261 1.00 77.25 327 LYS A O 1
ATOM 2570 N N . ALA A 1 328 ? -12.626 31.755 0.905 1.00 72.19 328 ALA A N 1
ATOM 2571 C CA . ALA A 1 328 ? -12.485 31.733 -0.550 1.00 72.19 328 ALA A CA 1
ATOM 2572 C C . ALA A 1 328 ? -11.137 32.334 -0.986 1.00 72.19 328 ALA A C 1
ATOM 2574 O O . ALA A 1 328 ? -10.620 33.258 -0.360 1.00 72.19 328 ALA A O 1
ATOM 2575 N N . VAL A 1 329 ? -10.568 31.806 -2.072 1.00 64.44 329 VAL A N 1
ATOM 2576 C CA . VAL A 1 329 ? -9.514 32.498 -2.821 1.00 64.44 329 VAL A CA 1
ATOM 2577 C C . VAL A 1 329 ? -10.194 33.181 -3.997 1.00 64.44 329 VAL A C 1
ATOM 2579 O O . VAL A 1 329 ? -10.710 32.497 -4.877 1.00 64.44 329 VAL A O 1
ATOM 2582 N N . TYR A 1 330 ? -10.186 34.510 -4.024 1.00 50.78 330 TYR A N 1
ATOM 2583 C CA . TYR A 1 330 ? -10.577 35.255 -5.216 1.00 50.78 330 TYR A CA 1
ATOM 2584 C C . TYR A 1 330 ? -9.493 35.057 -6.280 1.00 50.78 330 TYR A C 1
ATOM 2586 O O . TYR A 1 330 ? -8.316 35.329 -6.037 1.00 50.78 330 TYR A O 1
ATOM 2594 N N . SER A 1 331 ? -9.863 34.514 -7.439 1.00 42.00 331 SER A N 1
ATOM 2595 C CA . SER A 1 331 ? -8.940 34.429 -8.570 1.00 42.00 331 SER A CA 1
ATOM 2596 C C . SER A 1 331 ? -8.709 35.831 -9.146 1.00 42.00 331 SER A C 1
ATOM 2598 O O . SER A 1 331 ? -9.626 36.649 -9.174 1.00 42.00 331 SER A O 1
ATOM 2600 N N . VAL A 1 332 ? -7.504 36.111 -9.648 1.00 37.50 332 VAL A N 1
ATOM 2601 C CA . VAL A 1 332 ? -7.142 37.379 -10.323 1.00 37.50 332 VAL A CA 1
ATOM 2602 C C . VAL A 1 332 ? -7.775 37.468 -11.731 1.00 37.50 332 VAL A C 1
ATOM 2604 O O . VAL A 1 332 ? -7.161 37.943 -12.677 1.00 37.50 332 VAL A O 1
ATOM 2607 N N . LEU A 1 333 ? -9.004 36.978 -11.904 1.00 36.12 333 LEU A N 1
ATOM 2608 C CA . LEU A 1 333 ? -9.786 37.122 -13.136 1.00 36.12 333 LEU A CA 1
ATOM 2609 C C . LEU A 1 333 ? -11.052 37.979 -12.956 1.00 36.12 333 LEU A C 1
ATOM 2611 O O . LEU A 1 333 ? -11.660 38.332 -13.958 1.00 36.12 333 LEU A O 1
ATOM 2615 N N . ASP A 1 334 ? -11.374 38.425 -11.735 1.00 29.34 334 ASP A N 1
ATOM 2616 C CA . ASP A 1 334 ? -12.542 39.278 -11.441 1.00 29.34 334 ASP A CA 1
ATOM 2617 C C . ASP A 1 334 ? -12.166 40.731 -11.080 1.00 29.34 334 ASP A C 1
ATOM 2619 O O . ASP A 1 334 ? -12.579 41.279 -10.062 1.00 29.34 334 ASP A O 1
ATOM 2623 N N . MET A 1 335 ? -11.380 41.398 -11.931 1.00 30.02 335 MET A N 1
ATOM 2624 C CA . MET A 1 335 ? -11.239 42.868 -11.907 1.00 30.02 335 MET A CA 1
ATOM 2625 C C . MET A 1 335 ? -11.658 43.496 -13.243 1.00 30.02 335 MET A C 1
ATOM 2627 O O . MET A 1 335 ? -10.926 44.275 -13.849 1.00 30.02 335 MET A O 1
ATOM 2631 N N . LYS A 1 336 ? -12.867 43.169 -13.708 1.00 32.66 336 LYS A N 1
ATOM 2632 C CA . LYS A 1 336 ? -13.604 43.988 -14.684 1.00 32.66 336 LYS A CA 1
ATOM 2633 C C . LYS A 1 336 ? -15.092 44.037 -14.339 1.00 32.66 336 LYS A C 1
ATOM 2635 O O . LYS A 1 336 ? -15.913 43.516 -15.079 1.00 32.66 336 LYS A O 1
ATOM 2640 N N . ALA A 1 337 ? -15.424 44.658 -13.212 1.00 35.09 337 ALA A N 1
ATOM 2641 C CA . ALA A 1 337 ? -16.760 45.200 -12.956 1.00 35.09 337 ALA A CA 1
ATOM 2642 C C . ALA A 1 337 ? -16.722 46.131 -11.734 1.00 35.09 337 ALA A C 1
ATOM 2644 O O . ALA A 1 337 ? -17.227 45.797 -10.669 1.00 35.09 337 ALA A O 1
ATOM 2645 N N . VAL A 1 338 ? -16.095 47.299 -11.875 1.00 27.52 338 VAL A N 1
ATOM 2646 C CA . VAL A 1 338 ? -16.490 48.472 -11.086 1.00 27.52 338 VAL A CA 1
ATOM 2647 C C . VAL A 1 338 ? -16.577 49.623 -12.074 1.00 27.52 338 VAL A C 1
ATOM 2649 O O . VAL A 1 338 ? -15.565 50.116 -12.569 1.00 27.52 338 VAL A O 1
ATOM 2652 N N . GLU A 1 339 ? -17.811 49.953 -12.436 1.00 29.38 339 GLU A N 1
ATOM 2653 C CA . GLU A 1 339 ? -18.156 51.126 -13.225 1.00 29.38 339 GLU A CA 1
ATOM 2654 C C . GLU A 1 339 ? -17.762 52.388 -12.452 1.00 29.38 339 GLU A C 1
ATOM 2656 O O . GLU A 1 339 ? -18.172 52.581 -11.308 1.00 29.38 339 GLU A O 1
ATOM 2661 N N . ILE A 1 340 ? -16.998 53.264 -13.102 1.00 28.00 340 ILE A N 1
ATOM 2662 C CA . ILE A 1 340 ? -17.054 54.697 -12.835 1.00 28.00 340 ILE A CA 1
ATOM 2663 C C . ILE A 1 340 ? -17.434 55.351 -14.159 1.00 28.00 340 ILE A C 1
ATOM 2665 O O . ILE A 1 340 ? -16.759 55.202 -15.177 1.00 28.00 340 ILE A O 1
ATOM 2669 N N . SER A 1 341 ? -18.588 56.001 -14.110 1.00 27.89 341 SER A N 1
ATOM 2670 C CA . SER A 1 341 ? -19.191 56.871 -15.106 1.00 27.89 341 SER A CA 1
ATOM 2671 C C . SER A 1 341 ? -18.233 57.954 -15.601 1.00 27.89 341 SER A C 1
ATOM 2673 O O . SER A 1 341 ? -17.674 58.665 -14.774 1.00 27.89 341 SER A O 1
ATOM 2675 N N . GLU A 1 342 ? -18.128 58.141 -16.918 1.00 26.27 342 GLU A N 1
ATOM 2676 C CA . GLU A 1 342 ? -18.411 59.417 -17.599 1.00 26.27 342 GLU A CA 1
ATOM 2677 C C . GLU A 1 342 ? -18.185 59.317 -19.117 1.00 26.27 342 GLU A C 1
ATOM 2679 O O . GLU A 1 342 ? -17.497 58.436 -19.628 1.00 26.27 342 GLU A O 1
ATOM 2684 N N . ALA A 1 343 ? -18.895 60.185 -19.833 1.00 26.41 343 ALA A N 1
ATOM 2685 C CA . ALA A 1 343 ? -19.141 60.172 -21.267 1.00 26.41 343 ALA A CA 1
ATOM 2686 C C . ALA A 1 343 ? -17.920 60.527 -22.139 1.00 26.41 343 ALA A C 1
ATOM 2688 O O . ALA A 1 343 ? -17.053 61.276 -21.707 1.00 26.41 343 ALA A O 1
ATOM 2689 N N . VAL A 1 344 ? -17.929 60.052 -23.398 1.00 24.31 344 VAL A N 1
ATOM 2690 C CA . VAL A 1 344 ? -17.771 60.814 -24.668 1.00 24.31 344 VAL A CA 1
ATOM 2691 C C . VAL A 1 344 ? -17.636 59.819 -25.850 1.00 24.31 344 VAL A C 1
ATOM 2693 O O . VAL A 1 344 ? -16.913 58.831 -25.788 1.00 24.31 344 VAL A O 1
ATOM 2696 N N . LYS A 1 345 ? -18.385 60.078 -26.929 1.00 23.14 345 LYS A N 1
ATOM 2697 C CA . LYS A 1 345 ? -18.308 59.508 -28.302 1.00 23.14 345 LYS A CA 1
ATOM 2698 C C . LYS A 1 345 ? -17.727 60.605 -29.235 1.00 23.14 345 LYS A C 1
ATOM 2700 O O . LYS A 1 345 ? -17.753 61.750 -28.784 1.00 23.14 345 LYS A O 1
ATOM 2705 N N . PRO A 1 346 ? -17.432 60.399 -30.545 1.00 35.62 346 PRO A N 1
ATOM 2706 C CA . PRO A 1 346 ? -17.239 59.191 -31.380 1.00 35.62 346 PRO A CA 1
ATOM 2707 C C . PRO A 1 346 ? -16.024 59.324 -32.362 1.00 35.62 346 PRO A C 1
ATOM 2709 O O . PRO A 1 346 ? -15.185 60.195 -32.181 1.00 35.62 346 PRO A O 1
ATOM 2712 N N . GLU A 1 347 ? -16.030 58.503 -33.432 1.00 23.00 347 GLU A N 1
ATOM 2713 C CA . GLU A 1 347 ? -15.277 58.551 -34.718 1.00 23.00 347 GLU A CA 1
ATOM 2714 C C . GLU A 1 347 ? -14.043 57.629 -34.793 1.00 23.00 347 GLU A C 1
ATOM 2716 O O . GLU A 1 347 ? -13.285 57.551 -33.839 1.00 23.00 347 GLU A O 1
ATOM 2721 N N . ALA A 1 348 ? -13.692 56.882 -35.848 1.00 23.67 348 ALA A N 1
ATOM 2722 C CA . ALA A 1 348 ? -14.187 56.428 -37.164 1.00 23.67 348 ALA A CA 1
ATOM 2723 C C . ALA A 1 348 ? -12.924 56.245 -38.053 1.00 23.67 348 ALA A C 1
ATOM 2725 O O . ALA A 1 348 ? -11.925 56.916 -37.823 1.00 23.67 348 ALA A O 1
ATOM 2726 N N . PHE A 1 349 ? -13.020 55.386 -39.079 1.00 22.69 349 PHE A N 1
ATOM 2727 C CA . PHE A 1 349 ? -12.031 54.986 -40.111 1.00 22.69 349 PHE A CA 1
ATOM 2728 C C . PHE A 1 349 ? -11.099 53.802 -39.792 1.00 22.69 349 PHE A C 1
ATOM 2730 O O . PHE A 1 349 ? -10.556 53.710 -38.704 1.00 22.69 349 PHE A O 1
ATOM 2737 N N . SER A 1 350 ? -10.730 52.906 -40.718 1.00 23.12 350 SER A N 1
ATOM 2738 C CA . SER A 1 350 ? -11.305 52.362 -41.967 1.00 23.12 350 SER A CA 1
ATOM 2739 C C . SER A 1 350 ? -10.298 51.319 -42.509 1.00 23.12 350 SER A C 1
ATOM 2741 O O . SER A 1 350 ? -9.107 51.595 -42.420 1.00 23.12 350 SER A O 1
ATOM 2743 N N . THR A 1 351 ? -10.784 50.219 -43.108 1.00 23.48 351 THR A N 1
ATOM 2744 C CA . THR A 1 351 ? -10.273 49.487 -44.311 1.00 23.48 351 THR A CA 1
ATOM 2745 C C . THR A 1 351 ? -8.771 49.117 -44.421 1.00 23.48 351 THR A C 1
ATOM 2747 O O . THR A 1 351 ? -7.903 49.967 -44.309 1.00 23.48 351 THR A O 1
ATOM 2750 N N . LEU A 1 352 ? -8.372 47.860 -44.684 1.00 23.72 352 LEU A N 1
ATOM 2751 C CA . LEU A 1 352 ? -8.267 47.214 -46.018 1.00 23.72 352 LEU A CA 1
ATOM 2752 C C . LEU A 1 352 ? -7.779 45.751 -45.818 1.00 23.72 352 LEU A C 1
ATOM 2754 O O . LEU A 1 352 ? -6.813 45.531 -45.097 1.00 23.72 352 LEU A O 1
ATOM 2758 N N . THR A 1 353 ? -8.567 44.733 -46.179 1.00 22.83 353 THR A N 1
ATOM 2759 C CA . THR A 1 353 ? -8.543 43.889 -47.405 1.00 22.83 353 THR A CA 1
ATOM 2760 C C . THR A 1 353 ? -7.631 42.656 -47.411 1.00 22.83 353 THR A C 1
ATOM 2762 O O . THR A 1 353 ? -6.457 42.682 -47.067 1.00 22.83 353 THR A O 1
ATOM 2765 N N . SER A 1 354 ? -8.277 41.590 -47.874 1.00 25.83 354 SER A N 1
ATOM 2766 C CA . SER A 1 354 ? -7.908 40.208 -48.171 1.00 25.83 354 SER A CA 1
ATOM 2767 C C . SER A 1 354 ? -6.967 39.997 -49.357 1.00 25.83 354 SER A C 1
ATOM 2769 O O . SER A 1 354 ? -7.073 40.745 -50.322 1.00 25.83 354 SER A O 1
ATOM 2771 N N . THR A 1 355 ? -6.243 38.873 -49.332 1.00 23.61 355 THR A N 1
ATOM 2772 C CA . THR A 1 355 ? -5.937 37.906 -50.424 1.00 23.61 355 THR A CA 1
ATOM 2773 C C . THR A 1 355 ? -4.980 36.864 -49.811 1.00 23.61 355 THR A C 1
ATOM 2775 O O . THR A 1 355 ? -4.201 37.205 -48.932 1.00 23.61 355 THR A O 1
ATOM 2778 N N . GLU A 1 356 ? -4.920 35.573 -50.118 1.00 23.12 356 GLU A N 1
ATOM 2779 C CA . GLU A 1 356 ? -5.658 34.623 -50.946 1.00 23.12 356 GLU A CA 1
ATOM 2780 C C . GLU A 1 356 ? -5.133 33.235 -50.508 1.00 23.12 356 GLU A C 1
ATOM 2782 O O . GLU A 1 356 ? -3.947 33.078 -50.218 1.00 23.12 356 GLU A O 1
ATOM 2787 N N . CYS A 1 357 ? -6.001 32.227 -50.428 1.00 27.92 357 CYS A N 1
ATOM 2788 C CA . CYS A 1 357 ? -5.604 30.821 -50.306 1.00 27.92 357 CYS A CA 1
ATOM 2789 C C . CYS A 1 357 ? -5.510 30.215 -51.702 1.00 27.92 357 CYS A C 1
ATOM 2791 O O . CYS A 1 357 ? -6.482 30.364 -52.428 1.00 27.92 357 CYS A O 1
ATOM 2793 N N . LEU A 1 358 ? -4.478 29.416 -52.005 1.00 23.11 358 LEU A N 1
ATOM 2794 C CA . LEU A 1 358 ? -4.611 28.217 -52.849 1.00 23.11 358 LEU A CA 1
ATOM 2795 C C . LEU A 1 358 ? -3.507 27.164 -52.540 1.00 23.11 358 LEU A C 1
ATOM 2797 O O . LEU A 1 358 ? -2.480 27.507 -51.955 1.00 23.11 358 LEU A O 1
ATOM 2801 N N . PRO A 1 359 ? -3.747 25.872 -52.862 1.00 35.38 359 PRO A N 1
ATOM 2802 C CA . PRO A 1 359 ? -3.322 24.704 -52.081 1.00 35.38 359 PRO A CA 1
ATOM 2803 C C . PRO A 1 359 ? -2.362 23.780 -52.844 1.00 35.38 359 PRO A C 1
ATOM 2805 O O . PRO A 1 359 ? -2.507 23.635 -54.053 1.00 35.38 359 PRO A O 1
ATOM 2808 N N . ILE A 1 360 ? -1.448 23.063 -52.172 1.00 23.48 360 ILE A N 1
ATOM 2809 C CA . ILE A 1 360 ? -0.620 22.043 -52.847 1.00 23.48 360 ILE A CA 1
ATOM 2810 C C . ILE A 1 360 ? -0.360 20.809 -51.953 1.00 23.48 360 ILE A C 1
ATOM 2812 O O . ILE A 1 360 ? 0.435 20.835 -51.022 1.00 23.48 360 ILE A O 1
ATOM 2816 N N . VAL A 1 361 ? -1.049 19.730 -52.350 1.00 23.70 361 VAL A N 1
ATOM 2817 C CA . VAL A 1 361 ? -0.621 18.320 -52.472 1.00 23.70 361 VAL A CA 1
ATOM 2818 C C . VAL A 1 361 ? -0.471 17.459 -51.210 1.00 23.70 361 VAL A C 1
ATOM 2820 O O . VAL A 1 361 ? 0.542 17.419 -50.518 1.00 23.70 361 VAL A O 1
ATOM 2823 N N . VAL A 1 362 ? -1.494 16.616 -51.047 1.00 30.22 362 VAL A N 1
ATOM 2824 C CA . VAL A 1 362 ? -1.468 15.326 -50.357 1.00 30.22 362 VAL A CA 1
ATOM 2825 C C . VAL A 1 362 ? -0.521 14.379 -51.104 1.00 30.22 362 VAL A C 1
ATOM 2827 O O . VAL A 1 362 ? -0.823 13.958 -52.219 1.00 30.22 362 VAL A O 1
ATOM 2830 N N . GLN A 1 363 ? 0.593 13.991 -50.480 1.00 27.16 363 GLN A N 1
ATOM 2831 C CA . GLN A 1 363 ? 1.294 12.756 -50.837 1.00 27.16 363 GLN A CA 1
ATOM 2832 C C . GLN A 1 363 ? 0.812 11.634 -49.917 1.00 27.16 363 GLN A C 1
ATOM 2834 O O . GLN A 1 363 ? 1.164 11.563 -48.740 1.00 27.16 363 GLN A O 1
ATOM 2839 N N . GLN A 1 364 ? -0.009 10.747 -50.476 1.00 34.59 364 GLN A N 1
ATOM 2840 C CA . GLN A 1 364 ? -0.257 9.428 -49.914 1.00 34.59 364 GLN A CA 1
ATOM 2841 C C . GLN A 1 364 ? 1.009 8.581 -50.081 1.00 34.59 364 GLN A C 1
ATOM 2843 O O . GLN A 1 364 ? 1.185 7.916 -51.095 1.00 34.59 364 GLN A O 1
ATOM 2848 N N . ASN A 1 365 ? 1.876 8.583 -49.072 1.00 31.16 365 ASN A N 1
ATOM 2849 C CA . ASN A 1 365 ? 2.771 7.459 -48.828 1.00 31.16 365 ASN A CA 1
ATOM 2850 C C . ASN A 1 365 ? 2.168 6.651 -47.683 1.00 31.16 365 ASN A C 1
ATOM 2852 O O . ASN A 1 365 ? 2.142 7.097 -46.537 1.00 31.16 365 ASN A O 1
ATOM 2856 N N . GLY A 1 366 ? 1.630 5.477 -48.014 1.00 40.69 366 GLY A N 1
ATOM 2857 C CA . GLY A 1 366 ? 1.126 4.518 -47.042 1.00 40.69 366 GLY A CA 1
ATOM 2858 C C . GLY A 1 366 ? 2.256 4.031 -46.141 1.00 40.69 366 GLY A C 1
ATOM 2859 O O . GLY A 1 366 ? 2.939 3.059 -46.453 1.00 40.69 366 GLY A O 1
ATOM 2860 N N . THR A 1 367 ? 2.439 4.683 -44.999 1.00 37.66 367 THR A N 1
ATOM 2861 C CA . THR A 1 367 ? 3.206 4.138 -43.887 1.00 37.66 367 THR A CA 1
ATOM 2862 C C . THR A 1 367 ? 2.351 3.062 -43.225 1.00 37.66 367 THR A C 1
ATOM 2864 O O . THR A 1 367 ? 1.484 3.336 -42.397 1.00 37.66 367 THR A O 1
ATOM 2867 N N . LYS A 1 368 ? 2.571 1.794 -43.602 1.00 45.62 368 LYS A N 1
ATOM 2868 C CA . LYS A 1 368 ? 2.184 0.670 -42.740 1.00 45.62 368 LYS A CA 1
ATOM 2869 C C . LYS A 1 368 ? 2.807 0.949 -41.372 1.00 45.62 368 LYS A C 1
ATOM 2871 O O . LYS A 1 368 ? 4.028 0.971 -41.251 1.00 45.62 368 LYS A O 1
ATOM 2876 N N . MET A 1 369 ? 1.971 1.199 -40.363 1.00 51.94 369 MET A N 1
ATOM 2877 C CA . MET A 1 369 ? 2.402 1.197 -38.966 1.00 51.94 369 MET A CA 1
ATOM 2878 C C . MET A 1 369 ? 3.254 -0.062 -38.731 1.00 51.94 369 MET A C 1
ATOM 2880 O O . MET A 1 369 ? 2.817 -1.140 -39.149 1.00 51.94 369 MET A O 1
ATOM 2884 N N . PRO A 1 370 ? 4.447 0.038 -38.115 1.00 62.22 370 PRO A N 1
ATOM 2885 C CA . PRO A 1 370 ? 5.274 -1.134 -37.862 1.00 62.22 370 PRO A CA 1
ATOM 2886 C C . PRO A 1 370 ? 4.461 -2.162 -37.067 1.00 62.22 370 PRO A C 1
ATOM 2888 O O . PRO A 1 370 ? 3.786 -1.820 -36.089 1.00 62.22 370 PRO A O 1
ATOM 2891 N N . ARG A 1 371 ? 4.458 -3.412 -37.547 1.00 83.06 371 ARG A N 1
ATOM 2892 C CA . ARG A 1 371 ? 3.726 -4.519 -36.922 1.00 83.06 371 ARG A CA 1
ATOM 2893 C C . ARG A 1 371 ? 4.272 -4.713 -35.508 1.00 83.06 371 ARG A C 1
ATOM 2895 O O . ARG A 1 371 ? 5.469 -4.891 -35.339 1.00 83.06 371 ARG A O 1
ATOM 2902 N N . ARG A 1 372 ? 3.395 -4.703 -34.502 1.00 93.94 372 ARG A N 1
ATOM 2903 C CA . ARG A 1 372 ? 3.767 -5.031 -33.118 1.00 93.94 372 ARG A CA 1
ATOM 2904 C C . ARG A 1 372 ? 3.877 -6.545 -32.956 1.00 93.94 372 ARG A C 1
ATOM 2906 O O . ARG A 1 372 ? 3.070 -7.275 -33.528 1.00 93.94 372 ARG A O 1
ATOM 2913 N N . LEU A 1 373 ? 4.832 -6.994 -32.149 1.00 97.56 373 LEU A N 1
ATOM 2914 C CA . LEU A 1 373 ? 4.962 -8.398 -31.755 1.00 97.56 373 LEU A CA 1
ATOM 2915 C C . LEU A 1 373 ? 3.771 -8.807 -30.890 1.00 97.56 373 LEU A C 1
ATOM 2917 O O . LEU A 1 373 ? 3.463 -8.118 -29.921 1.00 97.56 373 LEU A O 1
ATOM 2921 N N . ARG A 1 374 ? 3.122 -9.931 -31.189 1.00 97.50 374 ARG A N 1
ATOM 2922 C CA . ARG A 1 374 ? 2.076 -10.499 -30.324 1.00 97.50 374 ARG A CA 1
ATOM 2923 C C . ARG A 1 374 ? 2.700 -11.497 -29.359 1.00 97.50 374 ARG A C 1
ATOM 2925 O O . ARG A 1 374 ? 3.220 -12.518 -29.796 1.00 97.50 374 ARG A O 1
ATOM 2932 N N . ILE A 1 375 ? 2.661 -11.213 -28.061 1.00 98.44 375 ILE A N 1
ATOM 2933 C CA . ILE A 1 375 ? 3.324 -12.030 -27.038 1.00 98.44 375 ILE A CA 1
ATOM 2934 C C . ILE A 1 375 ? 2.275 -12.636 -26.107 1.00 98.44 375 ILE A C 1
ATOM 2936 O O . ILE A 1 375 ? 1.538 -11.901 -25.448 1.00 98.44 375 ILE A O 1
ATOM 2940 N N . LEU A 1 376 ? 2.227 -13.967 -26.029 1.00 98.44 376 LEU A N 1
ATOM 2941 C CA . LEU A 1 376 ? 1.358 -14.683 -25.092 1.00 98.44 376 LEU A CA 1
ATOM 2942 C C . LEU A 1 376 ? 1.977 -14.678 -23.687 1.00 98.44 376 LEU A C 1
ATOM 2944 O O . LEU A 1 376 ? 3.132 -15.049 -23.515 1.00 98.44 376 LEU A O 1
ATOM 2948 N N . CYS A 1 377 ? 1.223 -14.267 -22.673 1.00 98.31 377 CYS A N 1
ATOM 2949 C CA . CYS A 1 377 ? 1.687 -14.057 -21.306 1.00 98.31 377 CYS A CA 1
ATOM 2950 C C . CYS A 1 377 ? 1.129 -15.117 -20.343 1.00 98.31 377 CYS A C 1
ATOM 2952 O O . CYS A 1 377 ? -0.078 -15.164 -20.091 1.00 98.31 377 CYS A O 1
ATOM 2954 N N . LEU A 1 378 ? 2.025 -15.913 -19.752 1.00 98.12 378 LEU A N 1
ATOM 2955 C CA . LEU A 1 378 ? 1.736 -16.973 -18.787 1.00 98.12 378 LEU A CA 1
ATOM 2956 C C . LEU A 1 378 ? 2.029 -16.497 -17.353 1.00 98.12 378 LEU A C 1
ATOM 2958 O O . LEU A 1 378 ? 3.168 -16.176 -17.009 1.00 98.12 378 LEU A O 1
ATOM 2962 N N . HIS A 1 379 ? 1.000 -16.449 -16.503 1.00 95.44 379 HIS A N 1
ATOM 2963 C CA . HIS A 1 379 ? 1.116 -15.982 -15.114 1.00 95.44 379 HIS A CA 1
ATOM 2964 C C . HIS A 1 379 ? 1.791 -17.007 -14.180 1.00 95.44 379 HIS A C 1
ATOM 2966 O O . HIS A 1 379 ? 1.879 -18.186 -14.504 1.00 95.44 379 HIS A O 1
ATOM 2972 N N . GLY A 1 380 ? 2.209 -16.583 -12.984 1.00 90.25 380 GLY A N 1
ATOM 2973 C CA . GLY A 1 380 ? 2.809 -17.460 -11.968 1.00 90.25 380 GLY A CA 1
ATOM 2974 C C . GLY A 1 380 ? 1.806 -18.314 -11.182 1.00 90.25 380 GLY A C 1
ATOM 2975 O O . GLY A 1 380 ? 0.592 -18.200 -11.360 1.00 90.25 380 GLY A O 1
ATOM 2976 N N . PHE A 1 381 ? 2.313 -19.146 -10.271 1.00 88.75 381 PHE A N 1
ATOM 2977 C CA . PHE A 1 381 ? 1.508 -20.051 -9.442 1.00 88.75 381 PHE A CA 1
ATOM 2978 C C . PHE A 1 381 ? 0.504 -19.300 -8.554 1.00 88.75 381 PHE A C 1
ATOM 2980 O O . PHE A 1 381 ? 0.836 -18.279 -7.949 1.00 88.75 381 PHE A O 1
ATOM 2987 N N . ARG A 1 382 ? -0.734 -19.807 -8.457 1.00 82.94 382 ARG A N 1
ATOM 2988 C CA . ARG A 1 382 ? -1.847 -19.183 -7.709 1.00 82.94 382 ARG A CA 1
ATOM 2989 C C . ARG A 1 382 ? -2.132 -17.738 -8.141 1.00 82.94 382 ARG A C 1
ATOM 2991 O O . ARG A 1 382 ? -2.538 -16.894 -7.335 1.00 82.94 382 ARG A O 1
ATOM 2998 N N . GLN A 1 383 ? -1.947 -17.447 -9.425 1.00 82.50 383 GLN A N 1
ATOM 2999 C CA . GLN A 1 383 ? -2.301 -16.173 -10.056 1.00 82.50 383 GLN A CA 1
ATOM 3000 C C . GLN A 1 383 ? -3.411 -16.391 -11.095 1.00 82.50 383 GLN A C 1
ATOM 3002 O O . GLN A 1 383 ? -3.995 -17.469 -11.164 1.00 82.50 383 GLN A O 1
ATOM 3007 N N . ASN A 1 384 ? -3.749 -15.340 -11.836 1.00 85.81 384 ASN A N 1
ATOM 3008 C CA . ASN A 1 384 ? -4.665 -15.365 -12.972 1.00 85.81 384 ASN A CA 1
ATOM 3009 C C . ASN A 1 384 ? -4.233 -14.290 -13.990 1.00 85.81 384 ASN A C 1
ATOM 3011 O O . ASN A 1 384 ? -3.398 -13.430 -13.674 1.00 85.81 384 ASN A O 1
ATOM 3015 N N . ALA A 1 385 ? -4.786 -14.333 -15.199 1.00 84.06 385 ALA A N 1
ATOM 3016 C CA . ALA A 1 385 ? -4.479 -13.452 -16.323 1.00 84.06 385 ALA A CA 1
ATOM 3017 C C . ALA A 1 385 ? -4.657 -11.976 -15.964 1.00 84.06 385 ALA A C 1
ATOM 3019 O O . ALA A 1 385 ? -3.777 -11.153 -16.216 1.00 84.06 385 ALA A O 1
ATOM 3020 N N . SER A 1 386 ? -5.783 -11.648 -15.324 1.00 73.94 386 SER A N 1
ATOM 3021 C CA . SER A 1 386 ? -6.122 -10.282 -14.912 1.00 73.94 386 SER A CA 1
ATOM 3022 C C . SER A 1 386 ? -5.102 -9.715 -13.915 1.00 73.94 386 SER A C 1
ATOM 3024 O O . SER A 1 386 ? -4.558 -8.627 -14.115 1.00 73.94 386 SER A O 1
ATOM 3026 N N . GLY A 1 387 ? -4.756 -10.487 -12.880 1.00 67.50 387 GLY A N 1
ATOM 3027 C CA . GLY A 1 387 ? -3.763 -10.103 -11.877 1.00 67.50 387 GLY A CA 1
ATOM 3028 C C . GLY A 1 387 ? -2.351 -9.988 -12.452 1.00 67.50 387 GLY A C 1
ATOM 3029 O O . GLY A 1 387 ? -1.586 -9.110 -12.048 1.00 67.50 387 GLY A O 1
ATOM 3030 N N . PHE A 1 388 ? -1.994 -10.836 -13.421 1.00 84.44 388 PHE A N 1
ATOM 3031 C CA . PHE A 1 388 ? -0.709 -10.716 -14.103 1.00 84.44 388 PHE A CA 1
ATOM 3032 C C . PHE A 1 388 ? -0.648 -9.460 -14.977 1.00 84.44 388 PHE A C 1
ATOM 3034 O O . PHE A 1 388 ? 0.289 -8.679 -14.819 1.00 84.44 388 PHE A O 1
ATOM 3041 N N . LYS A 1 389 ? -1.695 -9.191 -15.768 1.00 74.56 389 LYS A N 1
ATOM 3042 C CA . LYS A 1 389 ? -1.841 -7.967 -16.571 1.00 74.56 389 LYS A CA 1
ATOM 3043 C C . LYS A 1 389 ? -1.694 -6.696 -15.733 1.00 74.56 389 LYS A C 1
ATOM 3045 O O . LYS A 1 389 ? -1.024 -5.758 -16.165 1.00 74.56 389 LYS A O 1
ATOM 3050 N N . GLY A 1 390 ? -2.286 -6.673 -14.535 1.00 56.72 390 GLY A N 1
ATOM 3051 C CA . GLY A 1 390 ? -2.150 -5.570 -13.580 1.00 56.72 390 GLY A CA 1
ATOM 3052 C C . GLY A 1 390 ? -0.703 -5.357 -13.122 1.00 56.72 390 GLY A C 1
ATOM 3053 O O . GLY A 1 390 ? -0.166 -4.255 -13.252 1.00 56.72 390 GLY A O 1
ATOM 3054 N N . ARG A 1 391 ? -0.026 -6.418 -12.662 1.00 68.81 391 ARG A N 1
ATOM 3055 C CA . ARG A 1 391 ? 1.378 -6.339 -12.209 1.00 68.81 391 ARG A CA 1
ATOM 3056 C C . ARG A 1 391 ? 2.360 -5.978 -13.322 1.00 68.81 391 ARG A C 1
ATOM 3058 O O . ARG A 1 391 ? 3.334 -5.274 -13.070 1.00 68.81 391 ARG A O 1
ATOM 3065 N N . SER A 1 392 ? 2.096 -6.401 -14.554 1.00 78.12 392 SER A N 1
ATOM 3066 C CA . SER A 1 392 ? 2.919 -6.072 -15.720 1.00 78.12 392 SER A CA 1
ATOM 3067 C C . SER A 1 392 ? 2.459 -4.804 -16.455 1.00 78.12 392 SER A C 1
ATOM 3069 O O . SER A 1 392 ? 2.936 -4.536 -17.557 1.00 78.12 392 SER A O 1
ATOM 3071 N N . ALA A 1 393 ? 1.562 -3.985 -15.889 1.00 67.75 393 ALA A N 1
ATOM 3072 C CA . ALA A 1 393 ? 1.032 -2.798 -16.572 1.00 67.75 393 ALA A CA 1
ATOM 3073 C C . ALA A 1 393 ? 2.123 -1.770 -16.931 1.00 67.75 393 ALA A C 1
ATOM 3075 O O . ALA A 1 393 ? 2.072 -1.146 -17.994 1.00 67.75 393 ALA A O 1
ATOM 3076 N N . SER A 1 394 ? 3.146 -1.619 -16.078 1.00 70.69 394 SER A N 1
ATOM 3077 C CA . SER A 1 394 ? 4.316 -0.772 -16.370 1.00 70.69 394 SER A CA 1
ATOM 3078 C C . SER A 1 394 ? 5.087 -1.278 -17.596 1.00 70.69 394 SER A C 1
ATOM 3080 O O . SER A 1 394 ? 5.440 -0.485 -18.472 1.00 70.69 394 SER A O 1
ATOM 3082 N N . LEU A 1 395 ? 5.285 -2.599 -17.695 1.00 85.25 395 LEU A N 1
ATOM 3083 C CA . LEU A 1 395 ? 5.937 -3.252 -18.832 1.00 85.25 395 LEU A CA 1
ATOM 3084 C C . LEU A 1 395 ? 5.114 -3.041 -20.106 1.00 85.25 395 LEU A C 1
ATOM 3086 O O . LEU A 1 395 ? 5.628 -2.503 -21.083 1.00 85.25 395 LEU A O 1
ATOM 3090 N N . ALA A 1 396 ? 3.815 -3.355 -20.061 1.00 86.81 396 ALA A N 1
ATOM 3091 C CA . ALA A 1 396 ? 2.894 -3.177 -21.183 1.00 86.81 396 ALA A CA 1
ATOM 3092 C C . ALA A 1 396 ? 2.889 -1.727 -21.696 1.00 86.81 396 ALA A C 1
ATOM 3094 O O . ALA A 1 396 ? 2.958 -1.477 -22.898 1.00 86.81 396 ALA A O 1
ATOM 3095 N N . LYS A 1 397 ? 2.879 -0.742 -20.787 1.00 79.75 397 LYS A N 1
ATOM 3096 C CA . LYS A 1 397 ? 2.929 0.683 -21.143 1.00 79.75 397 LYS A CA 1
ATOM 3097 C C . LYS A 1 397 ? 4.232 1.067 -21.845 1.00 79.75 397 LYS A C 1
ATOM 3099 O O . LYS A 1 397 ? 4.200 1.899 -22.752 1.00 79.75 397 LYS A O 1
ATOM 3104 N N . LYS A 1 398 ? 5.365 0.505 -21.418 1.00 86.31 398 LYS A N 1
ATOM 3105 C CA . LYS A 1 398 ? 6.693 0.792 -21.983 1.00 86.31 398 LYS A CA 1
ATOM 3106 C C . LYS A 1 398 ? 6.937 0.065 -23.306 1.00 86.31 398 LYS A C 1
ATOM 3108 O O . LYS A 1 398 ? 7.613 0.620 -24.165 1.00 86.31 398 LYS A O 1
ATOM 3113 N N . LEU A 1 399 ? 6.330 -1.106 -23.493 1.00 93.88 399 LEU A N 1
ATOM 3114 C CA . LEU A 1 399 ? 6.407 -1.900 -24.720 1.00 93.88 399 LEU A CA 1
ATOM 3115 C C . LEU A 1 399 ? 5.287 -1.603 -25.723 1.00 93.88 399 LEU A C 1
ATOM 3117 O O . LEU A 1 399 ? 5.299 -2.168 -26.808 1.00 93.88 399 LEU A O 1
ATOM 3121 N N . LYS A 1 400 ? 4.354 -0.689 -25.423 1.00 91.38 400 LYS A N 1
ATOM 3122 C CA . LYS A 1 400 ? 3.145 -0.439 -26.233 1.00 91.38 400 LYS A CA 1
ATOM 3123 C C . LYS A 1 400 ? 3.388 -0.176 -27.726 1.00 91.38 400 LYS A C 1
ATOM 3125 O O . LYS A 1 400 ? 2.464 -0.334 -28.509 1.00 91.38 400 LYS A O 1
ATOM 3130 N N . ASN A 1 401 ? 4.578 0.290 -28.110 1.00 91.62 401 ASN A N 1
ATOM 3131 C CA . ASN A 1 401 ? 4.936 0.578 -29.503 1.00 91.62 401 ASN A CA 1
ATOM 3132 C C . ASN A 1 401 ? 5.664 -0.591 -30.197 1.00 91.62 401 ASN A C 1
ATOM 3134 O O . ASN A 1 401 ? 5.825 -0.545 -31.408 1.00 91.62 401 ASN A O 1
ATOM 3138 N N . ILE A 1 402 ? 6.086 -1.606 -29.440 1.00 95.25 402 ILE A N 1
ATOM 3139 C CA . ILE A 1 402 ? 6.925 -2.741 -29.860 1.00 95.25 402 ILE A CA 1
ATOM 3140 C C . ILE A 1 402 ? 6.106 -4.036 -29.831 1.00 95.25 402 ILE A C 1
ATOM 3142 O O . ILE A 1 402 ? 6.153 -4.818 -30.775 1.00 95.25 402 ILE A O 1
ATOM 3146 N N . ALA A 1 403 ? 5.319 -4.249 -28.773 1.00 96.31 403 ALA A N 1
ATOM 3147 C CA . ALA A 1 403 ? 4.591 -5.487 -28.537 1.00 96.31 403 ALA A CA 1
ATOM 3148 C C . ALA A 1 403 ? 3.168 -5.260 -27.998 1.00 96.31 403 ALA A C 1
ATOM 3150 O O . ALA A 1 403 ? 2.883 -4.299 -27.279 1.00 96.31 403 ALA A O 1
ATOM 3151 N N . GLU A 1 404 ? 2.282 -6.189 -28.336 1.00 96.06 404 GLU A N 1
ATOM 3152 C CA . GLU A 1 404 ? 0.987 -6.433 -27.716 1.00 96.06 404 GLU A CA 1
ATOM 3153 C C . GLU A 1 404 ? 1.120 -7.644 -26.780 1.00 96.06 404 GLU A C 1
ATOM 3155 O O . GLU A 1 404 ? 1.612 -8.693 -27.191 1.00 96.06 404 GLU A O 1
ATOM 3160 N N . LEU A 1 405 ? 0.698 -7.497 -25.521 1.00 97.12 405 LEU A N 1
ATOM 3161 C CA . LEU A 1 405 ? 0.750 -8.561 -24.513 1.00 97.12 405 LEU A CA 1
ATOM 3162 C C . LEU A 1 405 ? -0.647 -9.172 -24.322 1.00 97.12 405 LEU A C 1
ATOM 3164 O O . LEU A 1 405 ? -1.577 -8.464 -23.921 1.00 97.12 405 LEU A O 1
ATOM 3168 N N . ILE A 1 406 ? -0.784 -10.473 -24.585 1.00 97.38 406 ILE A N 1
ATOM 3169 C CA . ILE A 1 406 ? -2.036 -11.237 -24.513 1.00 97.38 406 ILE A CA 1
ATOM 3170 C C . ILE A 1 406 ? -1.980 -12.145 -23.284 1.00 97.38 406 ILE A C 1
ATOM 3172 O O . ILE A 1 406 ? -1.118 -13.006 -23.201 1.00 97.38 406 ILE A O 1
ATOM 3176 N N . PHE A 1 407 ? -2.882 -11.972 -22.318 1.00 95.69 407 PHE A N 1
ATOM 3177 C CA . PHE A 1 407 ? -2.841 -12.687 -21.033 1.00 95.69 407 PHE A CA 1
ATOM 3178 C C . PHE A 1 407 ? -3.904 -13.783 -20.980 1.00 95.69 407 PHE A C 1
ATOM 3180 O O . PHE A 1 407 ? -5.066 -13.505 -21.269 1.00 95.69 407 PHE A O 1
ATOM 3187 N N . VAL A 1 408 ? -3.526 -14.987 -20.541 1.00 95.56 408 VAL A N 1
ATOM 3188 C CA . VAL A 1 408 ? -4.424 -16.151 -20.436 1.00 95.56 408 VAL A CA 1
ATOM 3189 C C . VAL A 1 408 ? -4.389 -16.773 -19.042 1.00 95.56 408 VAL A C 1
ATOM 3191 O O . VAL A 1 408 ? -3.360 -16.736 -18.365 1.00 95.56 408 VAL A O 1
ATOM 3194 N N . ASP A 1 409 ? -5.525 -17.317 -18.600 1.00 93.94 409 ASP A N 1
ATOM 3195 C CA . ASP A 1 409 ? -5.614 -18.092 -17.359 1.00 93.94 409 ASP A CA 1
ATOM 3196 C C . ASP A 1 409 ? -5.071 -19.503 -17.594 1.00 93.94 409 ASP A C 1
ATOM 3198 O O . ASP A 1 409 ? -5.306 -20.084 -18.654 1.00 93.94 409 ASP A O 1
ATOM 3202 N N . ALA A 1 410 ? -4.353 -20.057 -16.621 1.00 95.81 410 ALA A N 1
ATOM 3203 C CA . ALA A 1 410 ? -3.887 -21.439 -16.673 1.00 95.81 410 ALA A CA 1
ATOM 3204 C C . ALA A 1 410 ? -5.046 -22.438 -16.433 1.00 95.81 410 ALA A C 1
ATOM 3206 O O . ALA A 1 410 ? -6.033 -22.089 -15.786 1.00 95.81 410 ALA A O 1
ATOM 3207 N N . PRO A 1 411 ? -4.967 -23.695 -16.909 1.00 93.50 411 PRO A N 1
ATOM 3208 C CA . PRO A 1 411 ? -6.124 -24.599 -16.907 1.00 93.50 411 PRO A CA 1
ATOM 3209 C C . PRO A 1 411 ? -6.350 -25.365 -15.596 1.00 93.50 411 PRO A C 1
ATOM 3211 O O . PRO A 1 411 ? -7.383 -26.032 -15.447 1.00 93.50 411 PRO A O 1
ATOM 3214 N N . HIS A 1 412 ? -5.410 -25.332 -14.648 1.00 90.62 412 HIS A N 1
ATOM 3215 C CA . HIS A 1 412 ? -5.593 -25.967 -13.340 1.00 90.62 412 HIS A CA 1
ATOM 3216 C C . HIS A 1 412 ? -6.163 -24.962 -12.356 1.00 90.62 412 HIS A C 1
ATOM 3218 O O . HIS A 1 412 ? -5.496 -23.991 -12.013 1.00 90.62 412 HIS A O 1
ATOM 3224 N N . VAL A 1 413 ? -7.393 -25.193 -11.904 1.00 84.56 413 VAL A N 1
ATOM 3225 C CA . VAL A 1 413 ? -8.050 -24.356 -10.897 1.00 84.56 413 VAL A CA 1
ATOM 3226 C C . VAL A 1 413 ? -7.613 -24.830 -9.518 1.00 84.56 413 VAL A C 1
ATOM 3228 O O . VAL A 1 413 ? -7.738 -26.004 -9.184 1.00 84.56 413 VAL A O 1
ATOM 3231 N N . LEU A 1 414 ? -7.087 -23.922 -8.710 1.00 77.38 414 LEU A N 1
ATOM 3232 C CA . LEU A 1 414 ? -6.624 -24.218 -7.365 1.00 77.38 414 LEU A CA 1
ATOM 3233 C C . LEU A 1 414 ? -7.647 -23.756 -6.327 1.00 77.38 414 LEU A C 1
ATOM 3235 O O . LEU A 1 414 ? -8.157 -22.634 -6.444 1.00 77.38 414 LEU A O 1
ATOM 3239 N N . PRO A 1 415 ? -7.876 -24.553 -5.268 1.00 67.50 415 PRO A N 1
ATOM 3240 C CA . PRO A 1 415 ? -8.727 -24.136 -4.169 1.00 67.50 415 PRO A CA 1
ATOM 3241 C C . PRO A 1 415 ? -8.096 -22.957 -3.421 1.00 67.50 415 PRO A C 1
ATOM 3243 O O . PRO A 1 415 ? -6.864 -22.802 -3.325 1.00 67.50 415 PRO A O 1
ATOM 3246 N N . PHE A 1 416 ? -8.950 -22.104 -2.865 1.00 64.00 416 PHE A N 1
ATOM 3247 C CA . PHE A 1 416 ? -8.531 -21.073 -1.927 1.00 64.00 416 PHE A CA 1
ATOM 3248 C C . PHE A 1 416 ? -7.926 -21.724 -0.671 1.00 64.00 416 PHE A C 1
ATOM 3250 O O . PHE A 1 416 ? -8.527 -22.618 -0.095 1.00 64.00 416 PHE A O 1
ATOM 3257 N N . ILE A 1 417 ? -6.733 -21.310 -0.238 1.00 62.59 417 ILE A N 1
ATOM 3258 C CA . ILE A 1 417 ? -6.135 -21.863 0.987 1.00 62.59 417 ILE A CA 1
ATOM 3259 C C . ILE A 1 417 ? -6.614 -21.019 2.166 1.00 62.59 417 ILE A C 1
ATOM 3261 O O . ILE A 1 417 ? -6.327 -19.824 2.224 1.00 62.59 417 ILE A O 1
ATOM 3265 N N . TYR A 1 418 ? -7.337 -21.646 3.087 1.00 49.12 418 TYR A N 1
ATOM 3266 C CA . TYR A 1 418 ? -7.852 -21.054 4.313 1.00 49.12 418 TYR A CA 1
ATOM 3267 C C . TYR A 1 418 ? -6.896 -21.357 5.477 1.00 49.12 418 TYR A C 1
ATOM 3269 O O . TYR A 1 418 ? -6.746 -22.507 5.880 1.00 49.12 418 TYR A O 1
ATOM 3277 N N . GLN A 1 419 ? -6.210 -20.342 6.004 1.00 51.03 419 GLN A N 1
ATOM 3278 C CA . GLN A 1 419 ? -5.316 -20.494 7.158 1.00 51.03 419 GLN A CA 1
ATOM 3279 C C . GLN A 1 419 ? -6.104 -20.364 8.465 1.00 51.03 419 GLN A C 1
ATOM 3281 O O . GLN A 1 419 ? -6.695 -19.317 8.726 1.00 51.03 419 GLN A O 1
ATOM 3286 N N . LEU A 1 420 ? -6.093 -21.415 9.292 1.00 44.69 420 LEU A N 1
ATOM 3287 C CA . LEU A 1 420 ? -6.630 -21.357 10.652 1.00 44.69 420 LEU A CA 1
ATOM 3288 C C . LEU A 1 420 ? -5.665 -20.585 11.575 1.00 44.69 420 LEU A C 1
ATOM 3290 O O . LEU A 1 420 ? -4.447 -20.707 11.418 1.00 44.69 420 LEU A O 1
ATOM 3294 N N . PRO A 1 421 ? -6.172 -19.820 12.558 1.00 40.91 421 PRO A N 1
ATOM 3295 C CA . PRO A 1 421 ? -5.330 -19.149 13.545 1.00 40.91 421 PRO A CA 1
ATOM 3296 C C . PRO A 1 421 ? -4.453 -20.147 14.319 1.00 40.91 421 PRO A C 1
ATOM 3298 O O . PRO A 1 421 ? -4.938 -21.187 14.768 1.00 40.91 421 PRO A O 1
ATOM 3301 N N . SER A 1 422 ? -3.170 -19.815 14.509 1.00 39.44 422 SER A N 1
ATOM 3302 C CA . SER A 1 422 ? -2.239 -20.611 15.324 1.00 39.44 422 SER A CA 1
ATOM 3303 C C . SER A 1 422 ? -2.766 -20.775 16.763 1.00 39.44 422 SER A C 1
ATOM 3305 O O . SER A 1 422 ? -3.269 -19.799 17.332 1.00 39.44 422 SER A O 1
ATOM 3307 N N . PRO A 1 423 ? -2.634 -21.960 17.393 1.00 38.66 423 PRO A N 1
ATOM 3308 C CA . PRO A 1 423 ? -3.079 -22.191 18.770 1.00 38.66 423 PRO A CA 1
ATOM 3309 C C . PRO A 1 423 ? -2.426 -21.269 19.820 1.00 38.66 423 PRO A C 1
ATOM 3311 O O . PRO A 1 423 ? -3.017 -21.074 20.882 1.00 38.66 423 PRO A O 1
ATOM 3314 N N . ASP A 1 424 ? -1.295 -20.625 19.512 1.00 38.50 424 ASP A N 1
ATOM 3315 C CA . ASP A 1 424 ? -0.578 -19.730 20.437 1.00 38.50 424 ASP A CA 1
ATOM 3316 C C . ASP A 1 424 ? -1.300 -18.398 20.733 1.00 38.50 424 ASP A C 1
ATOM 3318 O O . ASP A 1 424 ? -0.931 -17.680 21.659 1.00 38.50 424 ASP A O 1
ATOM 3322 N N . HIS A 1 425 ? -2.378 -18.071 20.011 1.00 38.38 425 HIS A N 1
ATOM 3323 C CA . HIS A 1 425 ? -3.190 -16.872 20.269 1.00 38.38 425 HIS A CA 1
ATOM 3324 C C . HIS A 1 425 ? -4.407 -17.103 21.184 1.00 38.38 425 HIS A C 1
ATOM 3326 O O . HIS A 1 425 ? -5.201 -16.185 21.400 1.00 38.38 425 HIS A O 1
ATOM 3332 N N . LYS A 1 426 ? -4.572 -18.298 21.770 1.00 35.19 426 LYS A N 1
ATOM 3333 C CA . LYS A 1 426 ? -5.773 -18.636 22.561 1.00 35.19 426 LYS A CA 1
ATOM 3334 C C . LYS A 1 426 ? -5.855 -18.014 23.960 1.00 35.19 426 LYS A C 1
ATOM 3336 O O . LYS A 1 426 ? -6.906 -18.122 24.583 1.00 35.19 426 LYS A O 1
ATOM 3341 N N . HIS A 1 427 ? -4.818 -17.342 24.463 1.00 32.69 427 HIS A N 1
ATOM 3342 C CA . HIS A 1 427 ? -4.797 -16.958 25.881 1.00 32.69 427 HIS A CA 1
ATOM 3343 C C . HIS A 1 427 ? -5.423 -15.608 26.268 1.00 32.69 427 HIS A C 1
ATOM 3345 O O . HIS A 1 427 ? -5.519 -15.356 27.463 1.00 32.69 427 HIS A O 1
ATOM 3351 N N . ASN A 1 428 ? -5.929 -14.781 25.341 1.00 31.53 428 ASN A N 1
ATOM 3352 C CA . ASN A 1 428 ? -6.464 -13.446 25.693 1.00 31.53 428 ASN A CA 1
ATOM 3353 C C . ASN A 1 428 ? -7.847 -13.086 25.113 1.00 31.53 428 ASN A C 1
ATOM 3355 O O . ASN A 1 428 ? -8.164 -11.907 24.963 1.00 31.53 428 ASN A O 1
ATOM 3359 N N . LEU A 1 429 ? -8.711 -14.061 24.819 1.00 35.41 429 LEU A N 1
ATOM 3360 C CA . LEU A 1 429 ? -10.085 -13.777 24.382 1.00 35.41 429 LEU A CA 1
ATOM 3361 C C . LEU A 1 429 ? -11.108 -14.317 25.383 1.00 35.41 429 LEU A C 1
ATOM 3363 O O . LEU A 1 429 ? -11.185 -15.516 25.639 1.00 35.41 429 LEU A O 1
ATOM 3367 N N . THR A 1 430 ? -11.923 -13.413 25.930 1.00 33.84 430 THR A N 1
ATOM 3368 C CA . THR A 1 430 ? -13.127 -13.756 26.684 1.00 33.84 430 THR A CA 1
ATOM 3369 C C . THR A 1 430 ? -14.089 -14.524 25.776 1.00 33.84 430 THR A C 1
ATOM 3371 O O . THR A 1 430 ? -14.545 -14.066 24.726 1.00 33.84 430 THR A O 1
ATOM 3374 N N . SER A 1 431 ? -14.354 -15.755 26.191 1.00 37.94 431 SER A N 1
ATOM 3375 C CA . SER A 1 431 ? -14.972 -16.847 25.448 1.00 37.94 431 SER A CA 1
ATOM 3376 C C . SER A 1 431 ? -16.484 -16.683 25.243 1.00 37.94 431 SER A C 1
ATOM 3378 O O . SER A 1 431 ? -17.279 -17.406 25.842 1.00 37.94 431 SER A O 1
ATOM 3380 N N . SER A 1 432 ? -16.906 -15.745 24.391 1.00 36.84 432 SER A N 1
ATOM 3381 C CA . SER A 1 432 ? -18.318 -15.662 23.961 1.00 36.84 432 SER A CA 1
ATOM 3382 C C . SER A 1 432 ? -18.565 -15.357 22.476 1.00 36.84 432 SER A C 1
ATOM 3384 O O . SER A 1 432 ? -19.710 -15.439 22.044 1.00 36.84 432 SER A O 1
ATOM 3386 N N . PHE A 1 433 ? -17.529 -15.082 21.669 1.00 37.25 433 PHE A N 1
ATOM 3387 C CA . PHE A 1 433 ? -17.679 -14.802 20.225 1.00 37.25 433 PHE A CA 1
ATOM 3388 C C . PHE A 1 433 ? -17.213 -15.922 19.289 1.00 37.25 433 PHE A C 1
ATOM 3390 O O . PHE A 1 433 ? -17.411 -15.828 18.082 1.00 37.25 433 PHE A O 1
ATOM 3397 N N . LEU A 1 434 ? -16.633 -16.991 19.831 1.00 37.41 434 LEU A N 1
ATOM 3398 C CA . LEU A 1 434 ? -16.260 -18.183 19.077 1.00 37.41 434 LEU A CA 1
ATOM 3399 C C . LEU A 1 434 ? -16.819 -19.391 19.823 1.00 37.41 434 LEU A C 1
ATOM 3401 O O . LEU A 1 434 ? -16.178 -19.940 20.718 1.00 37.41 434 LEU A O 1
ATOM 3405 N N . SER A 1 435 ? -18.053 -19.774 19.496 1.00 31.14 435 SER A N 1
ATOM 3406 C CA . SER A 1 435 ? -18.496 -21.136 19.770 1.00 31.14 435 SER A CA 1
ATOM 3407 C C . SER A 1 435 ? -17.600 -22.086 18.979 1.00 31.14 435 SER A C 1
ATOM 3409 O O . SER A 1 435 ? -17.379 -21.879 17.790 1.00 31.14 435 SER A O 1
ATOM 3411 N N . ASN A 1 436 ? -17.067 -23.074 19.692 1.00 35.44 436 ASN A N 1
ATOM 3412 C CA . ASN A 1 436 ? -16.216 -24.171 19.245 1.00 35.44 436 ASN A CA 1
ATOM 3413 C C . ASN A 1 436 ? -16.272 -24.518 17.739 1.00 35.44 436 ASN A C 1
ATOM 3415 O O . ASN A 1 436 ? -17.333 -24.783 17.189 1.00 35.44 436 ASN A O 1
ATOM 3419 N N . ASN A 1 437 ? -15.076 -24.647 17.159 1.00 42.09 437 ASN A N 1
ATOM 3420 C CA . ASN A 1 437 ? -14.707 -25.460 15.993 1.00 42.09 437 ASN A CA 1
ATOM 3421 C C . ASN A 1 437 ? -15.187 -25.140 14.573 1.00 42.09 437 ASN A C 1
ATOM 3423 O O . ASN A 1 437 ? -14.637 -25.763 13.674 1.00 42.09 437 ASN A O 1
ATOM 3427 N N . ASP A 1 438 ? -16.033 -24.149 14.309 1.00 43.06 438 ASP A N 1
ATOM 3428 C CA . ASP A 1 438 ? -16.443 -23.874 12.923 1.00 43.06 438 ASP A CA 1
ATOM 3429 C C . ASP A 1 438 ? -16.281 -22.394 12.559 1.00 43.06 438 ASP A C 1
ATOM 3431 O O . ASP A 1 438 ? -17.216 -21.601 12.671 1.00 43.06 438 ASP A O 1
ATOM 3435 N N . THR A 1 439 ? -15.098 -21.998 12.077 1.00 42.53 439 THR A N 1
ATOM 3436 C CA . THR A 1 439 ? -15.042 -20.855 11.158 1.00 42.53 439 THR A CA 1
ATOM 3437 C C . THR A 1 439 ? -15.572 -21.360 9.819 1.00 42.53 439 THR A C 1
ATOM 3439 O O . THR A 1 439 ? -14.933 -22.234 9.224 1.00 42.53 439 THR A O 1
ATOM 3442 N N . PRO A 1 440 ? -16.737 -20.888 9.340 1.00 45.06 440 PRO A N 1
ATOM 3443 C CA . PRO A 1 440 ? -17.263 -21.377 8.087 1.00 45.06 440 PRO A CA 1
ATOM 3444 C C . PRO A 1 440 ? -16.296 -20.965 6.977 1.00 45.06 440 PRO A C 1
ATOM 3446 O O . PRO A 1 440 ? -15.782 -19.840 6.971 1.00 45.06 440 PRO A O 1
ATOM 3449 N N . PRO A 1 441 ? -16.017 -21.867 6.040 1.00 47.97 441 PRO A N 1
ATOM 3450 C CA . PRO A 1 441 ? -15.193 -21.517 4.910 1.00 47.97 441 PRO A CA 1
ATOM 3451 C C . PRO A 1 441 ? -15.809 -20.423 4.041 1.00 47.97 441 PRO A C 1
ATOM 3453 O O . PRO A 1 441 ? -17.029 -20.237 4.062 1.00 47.97 441 PRO A O 1
ATOM 3456 N N . PRO A 1 442 ? -14.993 -19.721 3.235 1.00 44.91 442 PRO A N 1
ATOM 3457 C CA . PRO A 1 442 ? -15.490 -18.669 2.361 1.00 44.91 442 PRO A CA 1
ATOM 3458 C C . PRO A 1 442 ? -16.615 -19.192 1.458 1.00 44.91 442 PRO A C 1
ATOM 3460 O O . PRO A 1 442 ? -16.427 -20.117 0.670 1.00 44.91 442 PRO A O 1
ATOM 3463 N N . ILE A 1 443 ? -17.793 -18.574 1.571 1.00 47.81 443 ILE A N 1
ATOM 3464 C CA . ILE A 1 443 ? -18.939 -18.843 0.702 1.00 47.81 443 ILE A CA 1
ATOM 3465 C C . ILE A 1 443 ? -18.670 -18.136 -0.632 1.00 47.81 443 ILE A C 1
ATOM 3467 O O . ILE A 1 443 ? -18.535 -16.916 -0.659 1.00 47.81 443 ILE A O 1
ATOM 3471 N N . SER A 1 444 ? -18.540 -18.935 -1.698 1.00 47.75 444 SER A N 1
ATOM 3472 C CA . SER A 1 444 ? -18.402 -18.595 -3.127 1.00 47.75 444 SER A CA 1
ATOM 3473 C C . SER A 1 444 ? -18.161 -17.111 -3.463 1.00 47.75 444 SER A C 1
ATOM 3475 O O . SER A 1 444 ? -19.066 -16.279 -3.362 1.00 47.75 444 SER A O 1
ATOM 3477 N N . GLY A 1 445 ? -16.967 -16.785 -3.965 1.00 48.28 445 GLY A N 1
ATOM 3478 C CA . GLY A 1 445 ? -16.649 -15.424 -4.423 1.00 48.28 445 GLY A CA 1
ATOM 3479 C C . GLY A 1 445 ? -15.165 -15.055 -4.452 1.00 48.28 445 GLY A C 1
ATOM 3480 O O . GLY A 1 445 ? -14.819 -13.964 -4.902 1.00 48.28 445 GLY A O 1
ATOM 3481 N N . CYS A 1 446 ? -14.261 -15.932 -4.008 1.00 49.59 446 CYS A N 1
ATOM 3482 C CA . CYS A 1 446 ? -12.829 -15.700 -4.169 1.00 49.59 446 CYS A CA 1
ATOM 3483 C C . CYS A 1 446 ? -12.437 -15.834 -5.651 1.00 49.59 446 CYS A C 1
ATOM 3485 O O . CYS A 1 446 ? -12.755 -16.836 -6.290 1.00 49.59 446 CYS A O 1
ATOM 3487 N N . ASN A 1 447 ? -11.725 -14.840 -6.200 1.00 56.50 447 ASN A N 1
ATOM 3488 C CA . ASN A 1 447 ? -11.165 -14.921 -7.552 1.00 56.50 447 ASN A CA 1
ATOM 3489 C C . ASN A 1 447 ? -10.389 -16.235 -7.711 1.00 56.50 447 ASN A C 1
ATOM 3491 O O . ASN A 1 447 ? -9.423 -16.469 -6.973 1.00 56.50 447 ASN A O 1
ATOM 3495 N N . ARG A 1 448 ? -10.812 -17.063 -8.679 1.00 67.81 448 ARG A N 1
ATOM 3496 C CA . ARG A 1 448 ? -10.194 -18.361 -8.973 1.00 67.81 448 ARG A CA 1
ATOM 3497 C C . ARG A 1 448 ? -8.687 -18.177 -9.139 1.00 67.81 448 ARG A C 1
ATOM 3499 O O . ARG A 1 448 ? -8.218 -17.232 -9.785 1.00 67.81 448 ARG A O 1
ATOM 3506 N N . LYS A 1 449 ? -7.935 -19.047 -8.475 1.00 79.12 449 LYS A N 1
ATOM 3507 C CA . LYS A 1 449 ? -6.481 -19.111 -8.579 1.00 79.12 449 LYS A CA 1
ATOM 3508 C C . LYS A 1 449 ? -6.146 -20.230 -9.537 1.00 79.12 449 LYS A C 1
ATOM 3510 O O . LYS A 1 449 ? -6.786 -21.274 -9.485 1.00 79.12 449 LYS A O 1
ATOM 3515 N N . PHE A 1 450 ? -5.158 -20.012 -10.387 1.00 87.31 450 PHE A N 1
ATOM 3516 C CA . PHE A 1 450 ? -4.794 -20.984 -11.399 1.00 87.31 450 PHE A CA 1
ATOM 3517 C C . PHE A 1 450 ? -3.318 -21.354 -11.308 1.00 87.31 450 PHE A C 1
ATOM 3519 O O . PHE A 1 450 ? -2.508 -20.629 -10.716 1.00 87.31 450 PHE A O 1
ATOM 3526 N N . ALA A 1 451 ? -2.981 -22.486 -11.908 1.00 92.25 451 ALA A N 1
ATOM 3527 C CA . ALA A 1 451 ? -1.618 -22.950 -12.085 1.00 92.25 451 ALA A CA 1
ATOM 3528 C C . ALA A 1 451 ? -1.437 -23.646 -13.434 1.00 92.25 451 ALA A C 1
ATOM 3530 O O . ALA A 1 451 ? -2.384 -24.183 -14.009 1.00 92.25 451 ALA A O 1
ATOM 3531 N N . TRP A 1 452 ? -0.204 -23.616 -13.928 1.00 94.06 452 TRP A N 1
ATOM 3532 C CA . TRP A 1 452 ? 0.238 -24.336 -15.121 1.00 94.06 452 TRP A CA 1
ATOM 3533 C C . TRP A 1 452 ? 0.662 -25.762 -14.796 1.00 94.06 452 TRP A C 1
ATOM 3535 O O . TRP A 1 452 ? 0.474 -26.655 -15.614 1.00 94.06 452 TRP A O 1
ATOM 3545 N N . LEU A 1 453 ? 1.193 -25.975 -13.597 1.00 91.75 453 LEU A N 1
ATOM 3546 C CA . LEU A 1 453 ? 1.600 -27.278 -13.093 1.00 91.75 453 LEU A CA 1
ATOM 3547 C C . LEU A 1 453 ? 1.067 -27.463 -11.672 1.00 91.75 453 LEU A C 1
ATOM 3549 O O . LEU A 1 453 ? 0.825 -26.492 -10.947 1.00 91.75 453 LEU A O 1
ATOM 3553 N N . VAL A 1 454 ? 0.859 -28.708 -11.281 1.00 89.12 454 VAL A N 1
ATOM 3554 C CA . VAL A 1 454 ? 0.278 -29.084 -9.990 1.00 89.12 454 VAL A CA 1
ATOM 3555 C C . VAL A 1 454 ? 1.163 -30.105 -9.287 1.00 89.12 454 VAL A C 1
ATOM 3557 O O . VAL A 1 454 ? 2.042 -30.702 -9.904 1.00 89.12 454 VAL A O 1
ATOM 3560 N N . ALA A 1 455 ? 0.974 -30.262 -7.979 1.00 83.06 455 ALA A N 1
ATOM 3561 C CA . ALA A 1 455 ? 1.698 -31.268 -7.212 1.00 83.06 455 ALA A CA 1
ATOM 3562 C C . ALA A 1 455 ? 1.180 -32.684 -7.504 1.00 83.06 455 ALA A C 1
ATOM 3564 O O . ALA A 1 455 ? 0.053 -32.848 -7.968 1.00 83.06 455 ALA A O 1
ATOM 3565 N N . ASN A 1 456 ? 1.994 -33.706 -7.232 1.00 74.88 456 ASN A N 1
ATOM 3566 C CA . ASN A 1 456 ? 1.648 -35.109 -7.499 1.00 74.88 456 ASN A CA 1
ATOM 3567 C C . ASN A 1 456 ? 0.408 -35.582 -6.707 1.00 74.88 456 ASN A C 1
ATOM 3569 O O . ASN A 1 456 ? -0.360 -36.423 -7.158 1.00 74.88 456 ASN A O 1
ATOM 3573 N N . ASP A 1 457 ? 0.173 -34.991 -5.538 1.00 68.88 457 ASP A N 1
ATOM 3574 C CA . ASP A 1 457 ? -0.994 -35.224 -4.685 1.00 68.88 457 ASP A CA 1
ATOM 3575 C C . ASP A 1 457 ? -2.191 -34.312 -5.022 1.00 68.88 457 ASP A C 1
ATOM 3577 O O . ASP A 1 457 ? -3.183 -34.282 -4.289 1.00 68.88 457 ASP A O 1
ATOM 3581 N N . TYR A 1 458 ? -2.129 -33.554 -6.124 1.00 70.38 458 TYR A N 1
ATOM 3582 C CA . TYR A 1 458 ? -3.237 -32.710 -6.553 1.00 70.38 458 TYR A CA 1
ATOM 3583 C C . TYR A 1 458 ? -4.403 -33.562 -7.057 1.00 70.38 458 TYR A C 1
ATOM 3585 O O . TYR A 1 458 ? -4.400 -34.093 -8.167 1.00 70.38 458 TYR A O 1
ATOM 3593 N N . ILE A 1 459 ? -5.448 -33.626 -6.240 1.00 65.69 459 ILE A N 1
ATOM 3594 C CA . ILE A 1 459 ? -6.748 -34.159 -6.628 1.00 65.69 459 ILE A CA 1
ATOM 3595 C C . ILE A 1 459 ? -7.585 -32.976 -7.140 1.00 65.69 459 ILE A C 1
ATOM 3597 O O . ILE A 1 459 ? -7.755 -32.006 -6.395 1.00 65.69 459 ILE A O 1
ATOM 3601 N N . PRO A 1 460 ? -8.114 -33.015 -8.379 1.00 59.47 460 PRO A N 1
ATOM 3602 C CA . PRO A 1 460 ? -9.075 -32.027 -8.857 1.00 59.47 460 PRO A CA 1
ATOM 3603 C C . PRO A 1 460 ? -10.349 -32.127 -8.007 1.00 59.47 460 PRO A C 1
ATOM 3605 O O . PRO A 1 460 ? -11.217 -32.959 -8.266 1.00 59.47 460 PRO A O 1
ATOM 3608 N N . ASP A 1 461 ? -10.431 -31.341 -6.935 1.00 53.53 461 ASP A N 1
ATOM 3609 C CA . ASP A 1 461 ? -11.586 -31.366 -6.045 1.00 53.53 461 ASP A CA 1
ATOM 3610 C C . ASP A 1 461 ? -12.762 -30.648 -6.723 1.00 53.53 461 ASP A C 1
ATOM 3612 O O . ASP A 1 461 ? -12.689 -29.459 -7.037 1.00 53.53 461 ASP A O 1
ATOM 3616 N N . ASN A 1 462 ? -13.836 -31.392 -6.986 1.00 52.22 462 ASN A N 1
ATOM 3617 C CA . ASN A 1 462 ? -15.053 -30.878 -7.617 1.00 52.22 462 ASN A CA 1
ATOM 3618 C C . ASN A 1 462 ? -16.064 -30.321 -6.602 1.00 52.22 462 ASN A C 1
ATOM 3620 O O . ASN A 1 462 ? -17.080 -29.777 -7.029 1.00 52.22 462 ASN A O 1
ATOM 3624 N N . ASN A 1 463 ? -15.819 -30.447 -5.289 1.00 47.62 463 ASN A N 1
ATOM 3625 C CA . ASN A 1 463 ? -16.838 -30.155 -4.275 1.00 47.62 463 ASN A CA 1
ATOM 3626 C C . ASN A 1 463 ? -16.478 -29.041 -3.273 1.00 47.62 463 ASN A C 1
ATOM 3628 O O . ASN A 1 463 ? -17.358 -28.637 -2.511 1.00 47.62 463 ASN A O 1
ATOM 3632 N N . SER A 1 464 ? -15.257 -28.486 -3.301 1.00 49.84 464 SER A N 1
ATOM 3633 C CA . SER A 1 464 ? -14.815 -27.473 -2.324 1.00 49.84 464 SER A CA 1
ATOM 3634 C C . SER A 1 464 ? -14.041 -26.316 -2.982 1.00 49.84 464 SER A C 1
ATOM 3636 O O . SER A 1 464 ? -12.944 -26.506 -3.499 1.00 49.84 464 SER A O 1
ATOM 3638 N N . ASP A 1 465 ? -14.553 -25.079 -2.906 1.00 58.53 465 ASP A N 1
ATOM 3639 C CA . ASP A 1 465 ? -13.872 -23.863 -3.415 1.00 58.53 465 ASP A CA 1
ATOM 3640 C C . ASP A 1 465 ? -12.616 -23.463 -2.594 1.00 58.53 465 ASP A C 1
ATOM 3642 O O . ASP A 1 465 ? -11.924 -22.483 -2.902 1.00 58.53 465 ASP A O 1
ATOM 3646 N N . TRP A 1 466 ? -12.305 -24.201 -1.526 1.00 57.75 466 TRP A N 1
ATOM 3647 C CA . TRP A 1 466 ? -11.274 -23.880 -0.542 1.00 57.75 466 TRP A CA 1
ATOM 3648 C C . TRP A 1 466 ? -10.741 -25.147 0.160 1.00 57.75 466 TRP A C 1
ATOM 3650 O O . TRP A 1 466 ? -11.417 -26.171 0.205 1.00 57.75 466 TRP A O 1
ATOM 3660 N N . LYS A 1 467 ? -9.532 -25.069 0.728 1.00 55.84 467 LYS A N 1
ATOM 3661 C CA . LYS A 1 467 ? -8.891 -26.103 1.558 1.00 55.84 467 LYS A CA 1
ATOM 3662 C C . LYS A 1 467 ? -8.189 -25.447 2.749 1.00 55.84 467 LYS A C 1
ATOM 3664 O O . LYS A 1 467 ? -7.584 -24.387 2.590 1.00 55.84 467 LYS A O 1
ATOM 3669 N N . THR A 1 468 ? -8.241 -26.053 3.929 1.00 52.19 468 THR A N 1
ATOM 3670 C CA . THR A 1 468 ? -7.514 -25.586 5.120 1.00 52.19 468 THR A CA 1
ATOM 3671 C C . THR A 1 468 ? -6.001 -25.753 4.935 1.00 52.19 468 THR A C 1
ATOM 3673 O O . THR A 1 468 ? -5.562 -26.735 4.343 1.00 52.19 468 THR A O 1
ATOM 3676 N N . SER A 1 469 ? -5.180 -24.801 5.388 1.00 51.62 469 SER A N 1
ATOM 3677 C CA . SER A 1 469 ? -3.723 -24.950 5.310 1.00 51.62 469 SER A CA 1
ATOM 3678 C C . SER A 1 469 ? -3.222 -25.935 6.366 1.00 51.62 469 SER A C 1
ATOM 3680 O O . SER A 1 469 ? -3.372 -25.676 7.561 1.00 51.62 469 SER A O 1
ATOM 3682 N N . ASP A 1 470 ? -2.540 -26.990 5.938 1.00 46.69 470 ASP A N 1
ATOM 3683 C CA . ASP A 1 470 ? -1.953 -27.974 6.853 1.00 46.69 470 ASP A CA 1
ATOM 3684 C C . ASP A 1 470 ? -0.602 -27.500 7.450 1.00 46.69 470 ASP A C 1
ATOM 3686 O O . ASP A 1 470 ? -0.075 -28.121 8.372 1.00 46.69 470 ASP A O 1
ATOM 3690 N N . CYS A 1 471 ? -0.023 -26.387 6.960 1.00 47.34 471 CYS A N 1
ATOM 3691 C CA . CYS A 1 471 ? 1.310 -25.904 7.358 1.00 47.34 471 CYS A CA 1
ATOM 3692 C C . CYS A 1 471 ? 1.605 -24.424 6.991 1.00 47.34 471 CYS A C 1
ATOM 3694 O O . CYS A 1 471 ? 0.854 -23.770 6.261 1.00 47.34 471 CYS A O 1
ATOM 3696 N N . LYS A 1 472 ? 2.716 -23.879 7.527 1.00 50.34 472 LYS A N 1
ATOM 3697 C CA . LYS A 1 472 ? 3.277 -22.553 7.174 1.00 50.34 472 LYS A CA 1
ATOM 3698 C C . LYS A 1 472 ? 3.677 -22.509 5.687 1.00 50.34 472 LYS A C 1
ATOM 3700 O O . LYS A 1 472 ? 3.978 -23.543 5.105 1.00 50.34 472 LYS A O 1
ATOM 3705 N N . PHE A 1 473 ? 3.692 -21.313 5.085 1.00 50.00 473 PHE A N 1
ATOM 3706 C CA . PHE A 1 473 ? 4.072 -21.107 3.678 1.00 50.00 473 PHE A CA 1
ATOM 3707 C C . PHE A 1 473 ? 5.451 -21.717 3.369 1.00 50.00 473 PHE A C 1
ATOM 3709 O O . PHE A 1 473 ? 6.446 -21.325 3.978 1.00 50.00 473 PHE A O 1
ATOM 3716 N N . ASP A 1 474 ? 5.486 -22.658 2.424 1.00 59.19 474 ASP A N 1
ATOM 3717 C CA . ASP A 1 474 ? 6.696 -23.317 1.930 1.00 59.19 474 ASP A CA 1
ATOM 3718 C C . ASP A 1 474 ? 7.248 -22.536 0.727 1.00 59.19 474 ASP A C 1
ATOM 3720 O O . ASP A 1 474 ? 6.607 -22.457 -0.325 1.00 59.19 474 ASP A O 1
ATOM 3724 N N . TYR A 1 475 ? 8.426 -21.933 0.888 1.00 50.97 475 TYR A N 1
ATOM 3725 C CA . TYR A 1 475 ? 9.085 -21.156 -0.165 1.00 50.97 475 TYR A CA 1
ATOM 3726 C C . TYR A 1 475 ? 9.647 -22.044 -1.289 1.00 50.97 475 TYR A C 1
ATOM 3728 O O . TYR A 1 475 ? 9.824 -21.551 -2.398 1.00 50.97 475 TYR A O 1
ATOM 3736 N N . LEU A 1 476 ? 9.827 -23.351 -1.052 1.00 62.81 476 LEU A N 1
ATOM 3737 C CA . LEU A 1 476 ? 10.247 -24.341 -2.054 1.00 62.81 476 LEU A CA 1
ATOM 3738 C C . LEU A 1 476 ? 9.065 -25.090 -2.686 1.00 62.81 476 LEU A C 1
ATOM 3740 O O . LEU A 1 476 ? 9.251 -26.051 -3.428 1.00 62.81 476 LEU A O 1
ATOM 3744 N N . GLN A 1 477 ? 7.820 -24.652 -2.454 1.00 71.88 477 GLN A N 1
ATOM 3745 C CA . GLN A 1 477 ? 6.631 -25.325 -3.001 1.00 71.88 477 GLN A CA 1
ATOM 3746 C C . GLN A 1 477 ? 6.649 -25.490 -4.532 1.00 71.88 477 GLN A C 1
ATOM 3748 O O . GLN A 1 477 ? 5.928 -26.335 -5.059 1.00 71.88 477 GLN A O 1
ATOM 3753 N N . TYR A 1 478 ? 7.421 -24.665 -5.247 1.00 70.50 478 TYR A N 1
ATOM 3754 C CA . TYR A 1 478 ? 7.532 -24.706 -6.702 1.00 70.50 478 TYR A CA 1
ATOM 3755 C C . TYR A 1 478 ? 8.218 -25.990 -7.197 1.00 70.50 478 TYR A C 1
ATOM 3757 O O . TYR A 1 478 ? 7.851 -26.495 -8.254 1.00 70.50 478 TYR A O 1
ATOM 3765 N N . GLU A 1 479 ? 9.123 -26.574 -6.404 1.00 74.38 479 GLU A N 1
ATOM 3766 C CA . GLU A 1 479 ? 9.825 -27.824 -6.731 1.00 74.38 479 GLU A CA 1
ATOM 3767 C C . GLU A 1 479 ? 8.881 -29.030 -6.773 1.00 74.38 479 GLU A C 1
ATOM 3769 O O . GLU A 1 479 ? 9.129 -30.008 -7.471 1.00 74.38 479 GLU A O 1
ATOM 3774 N N . LYS A 1 480 ? 7.761 -28.952 -6.048 1.00 76.19 480 LYS A N 1
ATOM 3775 C CA . LYS A 1 480 ? 6.763 -30.026 -5.961 1.00 76.19 480 LYS A CA 1
ATOM 3776 C C . LYS A 1 480 ? 5.748 -29.985 -7.107 1.00 76.19 480 LYS A C 1
ATOM 3778 O O . LYS A 1 480 ? 4.957 -30.911 -7.236 1.00 76.19 480 LYS A O 1
ATOM 3783 N N . GLN A 1 481 ? 5.723 -28.919 -7.912 1.00 81.69 481 GLN A N 1
ATOM 3784 C CA . GLN A 1 481 ? 4.706 -28.664 -8.942 1.00 81.69 481 GLN A CA 1
ATOM 3785 C C . GLN A 1 481 ? 5.151 -29.196 -10.309 1.00 81.69 481 GLN A C 1
ATOM 3787 O O . GLN A 1 481 ? 5.411 -28.423 -11.230 1.00 81.69 481 GLN A O 1
ATOM 3792 N N . THR A 1 482 ? 5.260 -30.516 -10.438 1.00 80.56 482 THR A N 1
ATOM 3793 C CA . THR A 1 482 ? 5.807 -31.179 -11.634 1.00 80.56 482 THR A CA 1
ATOM 3794 C C . THR A 1 482 ? 4.744 -31.817 -12.533 1.00 80.56 482 THR A C 1
ATOM 3796 O O . THR A 1 482 ? 5.039 -32.167 -13.675 1.00 80.56 482 THR A O 1
ATOM 3799 N N . GLU A 1 483 ? 3.500 -31.952 -12.067 1.00 86.00 483 GLU A N 1
ATOM 3800 C CA . GLU A 1 483 ? 2.435 -32.677 -12.768 1.00 86.00 483 GLU A CA 1
ATOM 3801 C C . GLU A 1 483 ? 1.444 -31.768 -13.511 1.00 86.00 483 GLU A C 1
ATOM 3803 O O . GLU A 1 483 ? 1.470 -30.541 -13.412 1.00 86.00 483 GLU A O 1
ATOM 3808 N N . GLY A 1 484 ? 0.549 -32.375 -14.298 1.00 87.12 484 GLY A N 1
ATOM 3809 C CA . GLY A 1 484 ? -0.515 -31.663 -15.019 1.00 87.12 484 GLY A CA 1
ATOM 3810 C C . GLY A 1 484 ? -0.096 -31.033 -16.354 1.00 87.12 484 GLY A C 1
ATOM 3811 O O . GLY A 1 484 ? -0.857 -30.240 -16.919 1.00 87.12 484 GLY A O 1
ATOM 3812 N N . LEU A 1 485 ? 1.080 -31.395 -16.874 1.00 89.44 485 LEU A N 1
ATOM 3813 C CA . LEU A 1 485 ? 1.627 -30.871 -18.127 1.00 89.44 485 LEU A CA 1
ATOM 3814 C C . LEU A 1 485 ? 0.690 -31.092 -19.327 1.00 89.44 485 LEU A C 1
ATOM 3816 O O . LEU A 1 485 ? 0.434 -30.147 -20.068 1.00 89.44 485 LEU A O 1
ATOM 3820 N N . ASP A 1 486 ? 0.115 -32.285 -19.490 1.00 90.12 486 ASP A N 1
ATOM 3821 C CA . ASP A 1 486 ? -0.715 -32.626 -20.660 1.00 90.12 486 ASP A CA 1
ATOM 3822 C C . ASP A 1 486 ? -1.955 -31.734 -20.798 1.00 90.12 486 ASP A C 1
ATOM 3824 O O . ASP A 1 486 ? -2.316 -31.304 -21.900 1.00 90.12 486 ASP A O 1
ATOM 3828 N N . LYS A 1 487 ? -2.588 -31.394 -19.667 1.00 92.62 487 LYS A N 1
ATOM 3829 C CA . LYS A 1 487 ? -3.735 -30.475 -19.633 1.00 92.62 487 LYS A CA 1
ATOM 3830 C C . LYS A 1 487 ? -3.313 -29.064 -20.044 1.00 92.62 487 LYS A C 1
ATOM 3832 O O . LYS A 1 487 ? -4.013 -28.415 -20.820 1.00 92.62 487 LYS A O 1
ATOM 3837 N N . SER A 1 488 ? -2.163 -28.607 -19.550 1.00 95.19 488 SER A N 1
ATOM 3838 C CA . SER A 1 488 ? -1.586 -27.303 -19.889 1.00 95.19 488 SER A CA 1
ATOM 3839 C C . SER A 1 488 ? -1.162 -27.207 -21.347 1.00 95.19 488 SER A C 1
ATOM 3841 O O . SER A 1 488 ? -1.475 -26.212 -21.997 1.00 95.19 488 SER A O 1
ATOM 3843 N N . LEU A 1 489 ? -0.549 -28.256 -21.895 1.00 93.38 489 LEU A N 1
ATOM 3844 C CA . LEU A 1 489 ? -0.215 -28.344 -23.314 1.00 93.38 489 LEU A CA 1
ATOM 3845 C C . LEU A 1 489 ? -1.469 -28.333 -24.190 1.00 93.38 489 LEU A C 1
ATOM 3847 O O . LEU A 1 489 ? -1.542 -27.539 -25.121 1.00 93.38 489 LEU A O 1
ATOM 3851 N N . SER A 1 490 ? -2.479 -29.147 -23.873 1.00 94.31 490 SER A N 1
ATOM 3852 C CA . SER A 1 490 ? -3.736 -29.201 -24.640 1.00 94.31 490 SER A CA 1
ATOM 3853 C C . SER A 1 490 ? -4.465 -27.853 -24.650 1.00 94.31 490 SER A C 1
ATOM 3855 O O . SER A 1 490 ? -4.955 -27.396 -25.686 1.00 94.31 490 SER A O 1
ATOM 3857 N N . TYR A 1 491 ? -4.490 -27.176 -23.501 1.00 96.50 491 TYR A N 1
ATOM 3858 C CA . TYR A 1 491 ? -5.053 -25.836 -23.384 1.00 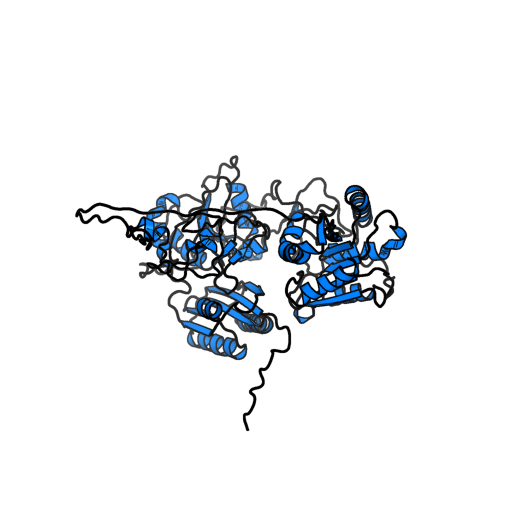96.50 491 TYR A CA 1
ATOM 3859 C C . TYR A 1 491 ? -4.274 -24.804 -24.211 1.00 96.50 491 TYR A C 1
ATOM 3861 O O . TYR A 1 491 ? -4.877 -24.022 -24.945 1.00 96.50 491 TYR A O 1
ATOM 3869 N N . LEU A 1 492 ? -2.938 -24.816 -24.147 1.00 96.19 492 LEU A N 1
ATOM 3870 C CA . LEU A 1 492 ? -2.110 -23.881 -24.911 1.00 96.19 492 LEU A CA 1
ATOM 3871 C C . LEU A 1 492 ? -2.199 -24.137 -26.419 1.00 96.19 492 LEU A C 1
ATOM 3873 O O . LEU A 1 492 ? -2.337 -23.174 -27.162 1.00 96.19 492 LEU A O 1
ATOM 3877 N N . LYS A 1 493 ? -2.239 -25.395 -26.876 1.00 95.56 493 LYS A N 1
ATOM 3878 C CA . LYS A 1 493 ? -2.517 -25.747 -28.284 1.00 95.56 493 LYS A CA 1
ATOM 3879 C C . LYS A 1 493 ? -3.820 -25.115 -28.776 1.00 95.56 493 LYS A C 1
ATOM 3881 O O . LYS A 1 493 ? -3.849 -24.467 -29.819 1.00 95.56 493 LYS A O 1
ATOM 3886 N N . THR A 1 494 ? -4.878 -25.221 -27.969 1.00 95.44 494 THR A N 1
ATOM 3887 C CA . THR A 1 494 ? -6.172 -24.583 -28.260 1.00 95.44 494 THR A CA 1
ATOM 3888 C C . THR A 1 494 ? -6.020 -23.064 -28.361 1.00 95.44 494 THR A C 1
ATOM 3890 O O . THR A 1 494 ? -6.468 -22.462 -29.333 1.00 95.44 494 THR A O 1
ATOM 3893 N N . LYS A 1 495 ? -5.302 -22.432 -27.423 1.00 95.25 495 LYS A N 1
ATOM 3894 C CA . LYS A 1 495 ? -5.073 -20.979 -27.444 1.00 95.25 495 LYS A CA 1
ATOM 3895 C C . LYS A 1 495 ? -4.234 -20.492 -28.620 1.00 95.25 495 LYS A C 1
ATOM 3897 O O . LYS A 1 495 ? -4.539 -19.440 -29.175 1.00 95.25 495 LYS A O 1
ATOM 3902 N N . PHE A 1 496 ? -3.216 -21.242 -29.033 1.00 95.44 496 PHE A N 1
ATOM 3903 C CA . PHE A 1 496 ? -2.442 -20.930 -30.236 1.00 95.44 496 PHE A CA 1
ATOM 3904 C C . PHE A 1 496 ? -3.291 -21.056 -31.507 1.00 95.44 496 PHE A C 1
ATOM 3906 O O . PHE A 1 496 ? -3.150 -20.226 -32.402 1.00 95.44 496 PHE A O 1
ATOM 3913 N N . SER A 1 497 ? -4.215 -22.019 -31.563 1.00 94.69 497 SER A N 1
ATOM 3914 C CA . SER A 1 497 ? -5.149 -22.169 -32.684 1.00 94.69 497 SER A CA 1
ATOM 3915 C C . SER A 1 497 ? -6.214 -21.063 -32.737 1.00 94.69 497 SER A C 1
ATOM 3917 O O . SER A 1 497 ? -6.489 -20.543 -33.815 1.00 94.69 497 SER A O 1
ATOM 3919 N N . GLU A 1 498 ? -6.793 -20.680 -31.593 1.00 94.00 498 GLU A N 1
ATOM 3920 C CA . GLU A 1 498 ? -7.888 -19.698 -31.515 1.00 94.00 498 GLU A CA 1
ATOM 3921 C C . GLU A 1 498 ? -7.415 -18.242 -31.609 1.00 94.00 498 GLU A C 1
ATOM 3923 O O . GLU A 1 498 ? -8.068 -17.409 -32.237 1.00 94.00 498 GLU A O 1
ATOM 3928 N N . GLU A 1 499 ? -6.302 -17.914 -30.949 1.00 92.12 499 GLU A N 1
ATOM 3929 C CA . GLU A 1 499 ? -5.861 -16.531 -30.738 1.00 92.12 499 GLU A CA 1
ATOM 3930 C C . GLU A 1 499 ? -4.509 -16.226 -31.403 1.00 92.12 499 GLU A C 1
ATOM 3932 O O . GLU A 1 499 ? -4.051 -15.078 -31.367 1.00 92.12 499 GLU A O 1
ATOM 3937 N N . GLY A 1 500 ? -3.865 -17.2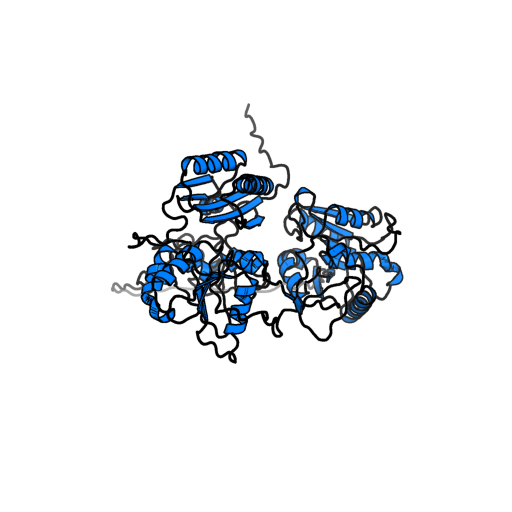16 -32.030 1.00 88.62 500 GLY A N 1
ATOM 3938 C CA . GLY A 1 500 ? -2.611 -17.054 -32.764 1.00 88.62 500 GLY A CA 1
ATOM 3939 C C . GLY A 1 500 ? -2.751 -16.274 -34.084 1.00 88.62 500 GLY A C 1
ATOM 3940 O O . GLY A 1 500 ? -3.833 -15.810 -34.440 1.00 88.62 500 GLY A O 1
ATOM 3941 N N . PRO A 1 501 ? -1.646 -16.064 -34.821 1.00 93.12 501 PRO A N 1
ATOM 3942 C CA . PRO A 1 501 ? -0.283 -16.461 -34.477 1.00 93.12 501 PRO A CA 1
ATOM 3943 C C . PRO A 1 501 ? 0.322 -15.557 -33.391 1.00 93.12 501 PRO A C 1
ATOM 3945 O O . PRO A 1 501 ? 0.074 -14.344 -33.369 1.00 93.12 501 PRO A O 1
ATOM 3948 N N . PHE A 1 502 ? 1.138 -16.147 -32.516 1.00 96.62 502 PHE A N 1
ATOM 3949 C CA . PHE A 1 502 ? 1.943 -15.433 -31.524 1.00 96.62 502 PHE A CA 1
ATOM 3950 C C . PHE A 1 502 ? 3.399 -15.353 -31.993 1.00 96.62 502 PHE A C 1
ATOM 3952 O O . PHE A 1 502 ? 3.969 -16.321 -32.485 1.00 96.62 502 PHE A O 1
ATOM 3959 N N . ASP A 1 503 ? 4.009 -14.181 -31.848 1.00 97.81 503 ASP A N 1
ATOM 3960 C CA . ASP A 1 503 ? 5.411 -13.955 -32.187 1.00 97.81 503 ASP A CA 1
ATOM 3961 C C . ASP A 1 503 ? 6.353 -14.498 -31.103 1.00 97.81 503 ASP A C 1
ATOM 3963 O O . ASP A 1 503 ? 7.441 -14.977 -31.420 1.00 97.81 503 ASP A O 1
ATOM 3967 N N . GLY A 1 504 ? 5.932 -14.463 -29.839 1.00 97.88 504 GLY A N 1
ATOM 3968 C CA . GLY A 1 504 ? 6.719 -14.933 -28.703 1.00 97.88 504 GLY A CA 1
ATOM 3969 C C . GLY A 1 504 ? 5.859 -15.291 -27.497 1.00 97.88 504 GLY A C 1
ATOM 3970 O O . GLY A 1 504 ? 4.646 -15.061 -27.480 1.00 97.88 504 GLY A O 1
ATOM 3971 N N . ILE A 1 505 ? 6.505 -15.827 -26.467 1.00 98.25 505 ILE A N 1
ATOM 3972 C CA . ILE A 1 505 ? 5.872 -16.148 -25.188 1.00 98.25 505 ILE A CA 1
ATOM 3973 C C . ILE A 1 505 ? 6.596 -15.443 -24.043 1.00 98.25 505 ILE A C 1
ATOM 3975 O O . ILE A 1 505 ? 7.811 -15.291 -24.065 1.00 98.25 505 ILE A O 1
ATOM 3979 N N . LEU A 1 506 ? 5.856 -14.996 -23.036 1.00 98.50 506 LEU A N 1
ATOM 3980 C CA . LEU A 1 506 ? 6.391 -14.415 -21.813 1.00 98.50 506 LEU A CA 1
ATOM 3981 C C . LEU A 1 506 ? 5.820 -15.177 -20.628 1.00 98.50 506 LEU A C 1
ATOM 3983 O O . LEU A 1 506 ? 4.612 -15.178 -20.416 1.00 98.50 506 LEU A O 1
ATOM 3987 N N . GLY A 1 507 ? 6.678 -15.795 -19.830 1.00 98.12 507 GLY A N 1
ATOM 3988 C CA . GLY A 1 507 ? 6.287 -16.461 -18.598 1.00 98.12 507 GLY A CA 1
ATOM 3989 C C . GLY A 1 507 ? 6.814 -15.738 -17.365 1.00 98.12 507 GLY A C 1
ATOM 3990 O O . GLY A 1 507 ? 7.896 -15.155 -17.393 1.00 98.12 507 GLY A O 1
ATOM 3991 N N . PHE A 1 508 ? 6.058 -15.792 -16.269 1.00 96.50 508 PHE A N 1
ATOM 3992 C CA . PHE A 1 508 ? 6.496 -15.324 -14.952 1.00 96.50 508 PHE A CA 1
ATOM 3993 C C . PHE A 1 508 ? 6.397 -16.444 -13.915 1.00 96.50 508 PHE A C 1
ATOM 3995 O O . PHE A 1 508 ? 5.340 -17.068 -13.799 1.00 96.50 508 PHE A O 1
ATOM 4002 N N . SER A 1 509 ? 7.452 -16.674 -13.128 1.00 94.06 509 SER A N 1
ATOM 4003 C CA . SER A 1 509 ? 7.490 -17.711 -12.086 1.00 94.06 509 SER A CA 1
ATOM 4004 C C . SER A 1 509 ? 7.146 -19.092 -12.671 1.00 94.06 509 SER A C 1
ATOM 4006 O O . SER A 1 509 ? 7.746 -19.510 -13.659 1.00 94.06 509 SER A O 1
ATOM 4008 N N . GLN A 1 510 ? 6.122 -19.780 -12.161 1.00 94.94 510 GLN A N 1
ATOM 4009 C CA . GLN A 1 510 ? 5.625 -21.033 -12.751 1.00 94.94 510 GLN A CA 1
ATOM 4010 C C . GLN A 1 510 ? 5.232 -20.903 -14.239 1.00 94.94 510 GLN A C 1
ATOM 4012 O O . GLN A 1 510 ? 5.395 -21.844 -15.011 1.00 94.94 510 GLN A O 1
ATOM 4017 N N . GLY A 1 511 ? 4.754 -19.736 -14.679 1.00 97.19 511 GLY A N 1
ATOM 4018 C CA . GLY A 1 511 ? 4.495 -19.479 -16.095 1.00 97.19 511 GLY A CA 1
ATOM 4019 C C . GLY A 1 511 ? 5.774 -19.458 -16.937 1.00 97.19 511 GLY A C 1
ATOM 4020 O O . GLY A 1 511 ? 5.739 -19.857 -18.096 1.00 97.19 511 GLY A O 1
ATOM 4021 N N . ALA A 1 512 ? 6.912 -19.041 -16.367 1.00 97.25 512 ALA A N 1
ATOM 4022 C CA . ALA A 1 512 ? 8.220 -19.127 -17.021 1.00 97.25 512 ALA A CA 1
ATOM 4023 C C . ALA A 1 512 ? 8.713 -20.577 -17.094 1.00 97.25 512 ALA A C 1
ATOM 4025 O O . ALA A 1 512 ? 9.205 -2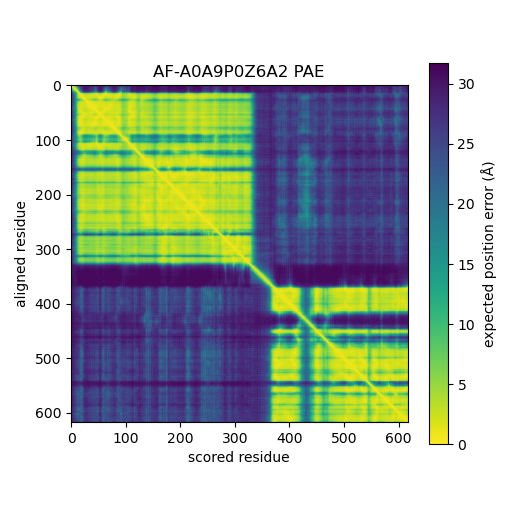0.989 -18.139 1.00 97.25 512 ALA A O 1
ATOM 4026 N N . ALA A 1 513 ? 8.496 -21.371 -16.043 1.00 94.50 513 ALA A N 1
ATOM 4027 C CA . ALA A 1 513 ? 8.758 -22.809 -16.081 1.00 94.50 513 ALA A CA 1
ATOM 4028 C C . ALA A 1 513 ? 7.940 -23.505 -17.193 1.00 94.50 513 ALA A C 1
ATOM 4030 O O . ALA A 1 513 ? 8.485 -24.253 -18.002 1.00 94.50 513 ALA A O 1
ATOM 4031 N N . MET A 1 514 ? 6.647 -23.178 -17.317 1.00 96.06 514 MET A N 1
ATOM 4032 C CA . MET A 1 514 ? 5.789 -23.694 -18.392 1.00 96.06 514 MET A CA 1
ATOM 4033 C C . MET A 1 514 ? 6.240 -23.232 -19.787 1.00 96.06 514 MET A C 1
ATOM 4035 O O . MET A 1 514 ? 6.270 -24.029 -20.723 1.00 96.06 514 MET A O 1
ATOM 4039 N N . ALA A 1 515 ? 6.611 -21.958 -19.944 1.00 96.81 515 ALA A N 1
ATOM 4040 C CA . ALA A 1 515 ? 7.136 -21.438 -21.206 1.00 96.81 515 ALA A CA 1
ATOM 4041 C C . ALA A 1 515 ? 8.448 -22.132 -21.610 1.00 96.81 515 ALA A C 1
ATOM 4043 O O . ALA A 1 515 ? 8.626 -22.462 -22.779 1.00 96.81 515 ALA A O 1
ATOM 4044 N N . ALA A 1 516 ? 9.332 -22.422 -20.653 1.00 95.06 516 ALA A N 1
ATOM 4045 C CA . ALA A 1 516 ? 10.550 -23.177 -20.918 1.00 95.06 516 ALA A CA 1
ATOM 4046 C C . ALA A 1 516 ? 10.269 -24.628 -21.343 1.00 95.06 516 ALA A C 1
ATOM 4048 O O . ALA A 1 516 ? 10.915 -25.122 -22.263 1.00 95.06 516 ALA A O 1
ATOM 4049 N N . LEU A 1 517 ? 9.265 -25.292 -20.756 1.00 93.12 517 LEU A N 1
ATOM 4050 C CA . LEU A 1 517 ? 8.828 -26.622 -21.204 1.00 93.12 517 LEU A CA 1
ATOM 4051 C C . LEU A 1 517 ? 8.307 -26.608 -22.649 1.00 93.12 517 LEU A C 1
ATOM 4053 O O . LEU A 1 517 ? 8.551 -27.560 -23.393 1.00 93.12 517 LEU A O 1
ATOM 4057 N N . LEU A 1 518 ? 7.630 -25.533 -23.070 1.00 93.50 518 LEU A N 1
ATOM 4058 C CA . LEU A 1 518 ? 7.247 -25.348 -24.473 1.00 93.50 518 LEU A CA 1
ATOM 4059 C C . LEU A 1 518 ? 8.469 -25.176 -25.378 1.00 93.50 518 LEU A C 1
ATOM 4061 O O . LEU A 1 518 ? 8.508 -25.778 -26.448 1.00 93.50 518 LEU A O 1
ATOM 4065 N N . CYS A 1 519 ? 9.471 -24.400 -24.951 1.00 93.62 519 CYS A N 1
ATOM 4066 C CA . CYS A 1 519 ? 10.732 -24.265 -25.683 1.00 93.62 519 CYS A CA 1
ATOM 4067 C C . CYS A 1 519 ? 11.440 -25.618 -25.840 1.00 93.62 519 CYS A C 1
ATOM 4069 O O . CYS A 1 519 ? 11.847 -25.960 -26.945 1.00 93.62 519 CYS A O 1
ATOM 4071 N N . ALA A 1 520 ? 11.529 -26.411 -24.769 1.00 90.56 520 ALA A N 1
ATOM 4072 C CA . ALA A 1 520 ? 12.168 -27.728 -24.789 1.00 90.56 520 ALA A CA 1
ATOM 4073 C C . ALA A 1 520 ? 11.439 -28.748 -25.684 1.00 90.56 520 ALA A C 1
ATOM 4075 O O . ALA A 1 520 ? 12.049 -29.677 -26.200 1.00 90.56 520 ALA A O 1
ATOM 4076 N N . ASN A 1 521 ? 10.128 -28.582 -25.894 1.00 87.88 521 ASN A N 1
ATOM 4077 C CA . ASN A 1 521 ? 9.314 -29.474 -26.728 1.00 87.88 521 ASN A CA 1
ATOM 4078 C C . ASN A 1 521 ? 8.950 -28.861 -28.090 1.00 87.88 521 ASN A C 1
ATOM 4080 O O . ASN A 1 521 ? 8.046 -29.359 -28.763 1.00 87.88 521 ASN A O 1
ATOM 4084 N N . LYS A 1 522 ? 9.643 -27.799 -28.516 1.00 84.94 522 LYS A N 1
ATOM 4085 C CA . LYS A 1 522 ? 9.296 -27.022 -29.715 1.00 84.94 522 LYS A CA 1
ATOM 4086 C C . LYS A 1 522 ? 9.233 -27.868 -30.989 1.00 84.94 522 LYS A C 1
ATOM 4088 O O . LYS A 1 522 ? 8.293 -27.716 -31.761 1.00 84.94 522 LYS A O 1
ATOM 4093 N N . ASP A 1 523 ? 10.156 -28.814 -31.170 1.00 83.25 523 ASP A N 1
ATOM 4094 C CA . ASP A 1 523 ? 10.156 -29.706 -32.339 1.00 83.25 523 ASP A CA 1
ATOM 4095 C C . ASP A 1 523 ? 8.958 -30.663 -32.360 1.00 83.25 523 ASP A C 1
ATOM 4097 O O . ASP A 1 523 ? 8.383 -30.915 -33.418 1.00 83.25 523 ASP A O 1
ATOM 4101 N N . LYS A 1 524 ? 8.538 -31.157 -31.188 1.00 86.00 524 LYS A N 1
ATOM 4102 C CA . LYS A 1 524 ? 7.362 -32.034 -31.047 1.00 86.00 524 LYS A CA 1
ATOM 4103 C C . LYS A 1 524 ? 6.043 -31.278 -31.217 1.00 86.00 524 LYS A C 1
ATOM 4105 O O . LYS A 1 524 ? 5.041 -31.891 -31.563 1.00 86.00 524 LYS A O 1
ATOM 4110 N N . LEU A 1 525 ? 6.036 -29.975 -30.933 1.00 87.69 525 LEU A N 1
ATOM 4111 C CA . LEU A 1 525 ? 4.853 -29.107 -30.960 1.00 87.69 525 LEU A CA 1
ATOM 4112 C C . LEU A 1 525 ? 4.751 -28.252 -32.235 1.00 87.69 525 LEU A C 1
ATOM 4114 O O . LEU A 1 525 ? 3.845 -27.423 -32.351 1.00 87.69 525 LEU A O 1
ATOM 4118 N N . LYS A 1 526 ? 5.674 -28.438 -33.181 1.00 88.00 526 LYS A N 1
ATOM 4119 C CA . LYS A 1 526 ? 5.756 -27.670 -34.424 1.00 88.00 526 LYS A CA 1
ATOM 4120 C C . LYS A 1 526 ? 4.456 -27.762 -35.225 1.00 88.00 526 LYS A C 1
ATOM 4122 O O . LYS A 1 526 ? 3.962 -28.856 -35.486 1.00 88.00 526 LYS A O 1
ATOM 4127 N N . GLY A 1 527 ? 3.920 -26.616 -35.643 1.00 84.81 527 GLY A N 1
ATOM 4128 C CA . GLY A 1 527 ? 2.636 -26.519 -36.347 1.00 84.81 527 GLY A CA 1
ATOM 4129 C C . GLY A 1 527 ? 1.405 -26.452 -35.435 1.00 84.81 527 GLY A C 1
ATOM 4130 O O . GLY A 1 527 ? 0.325 -26.108 -35.910 1.00 84.81 527 GLY A O 1
ATOM 4131 N N . GLU A 1 528 ? 1.549 -26.738 -34.137 1.00 89.88 528 GLU A N 1
ATOM 4132 C CA . GLU A 1 528 ? 0.483 -26.577 -33.139 1.00 89.88 528 GLU A CA 1
ATOM 4133 C C . GLU A 1 528 ? 0.753 -25.391 -32.200 1.00 89.88 528 GLU A C 1
ATOM 4135 O O . GLU A 1 528 ? -0.163 -24.648 -31.851 1.00 89.88 528 GLU A O 1
ATOM 4140 N N . VAL A 1 529 ? 2.012 -25.204 -31.786 1.00 91.06 529 VAL A N 1
ATOM 4141 C CA . VAL A 1 529 ? 2.454 -24.139 -30.871 1.00 91.06 529 VAL A CA 1
ATOM 4142 C C . VAL A 1 529 ? 3.732 -23.503 -31.419 1.00 91.06 529 VAL A C 1
ATOM 4144 O O . VAL A 1 529 ? 4.843 -23.816 -30.993 1.00 91.06 529 VAL A O 1
ATOM 4147 N N . ASP A 1 530 ? 3.574 -22.594 -32.381 1.00 92.94 530 ASP A N 1
ATOM 4148 C CA . ASP A 1 530 ? 4.698 -21.922 -33.037 1.00 92.94 530 ASP A CA 1
ATOM 4149 C C . ASP A 1 530 ? 4.934 -20.514 -32.470 1.00 92.94 530 ASP A C 1
ATOM 4151 O O . ASP A 1 530 ? 4.045 -19.663 -32.480 1.00 92.94 530 ASP A O 1
ATOM 4155 N N . PHE A 1 531 ? 6.159 -20.251 -32.009 1.00 95.94 531 PHE A N 1
ATOM 4156 C CA . PHE A 1 531 ? 6.625 -18.933 -31.567 1.00 95.94 531 PHE A CA 1
ATOM 4157 C C . PHE A 1 531 ? 8.137 -18.774 -31.801 1.00 95.94 531 PHE A C 1
ATOM 4159 O O . PHE A 1 531 ? 8.886 -19.753 -31.906 1.00 95.94 531 PHE A O 1
ATOM 4166 N N . ARG A 1 532 ? 8.613 -17.528 -31.906 1.00 96.19 532 ARG A N 1
ATOM 4167 C CA . ARG A 1 532 ? 10.000 -17.219 -32.297 1.00 96.19 532 ARG A CA 1
ATOM 4168 C C . ARG A 1 532 ? 10.944 -17.053 -31.111 1.00 96.19 532 ARG A C 1
ATOM 4170 O O . ARG A 1 532 ? 12.108 -17.413 -31.242 1.00 96.19 532 ARG A O 1
ATOM 4177 N N . PHE A 1 533 ? 10.449 -16.563 -29.977 1.00 97.81 533 PHE A N 1
ATOM 4178 C CA . PHE A 1 533 ? 11.261 -16.299 -28.788 1.00 97.81 533 PHE A CA 1
ATOM 4179 C C . PHE A 1 533 ? 10.483 -16.475 -27.479 1.00 97.81 533 PHE A C 1
ATOM 4181 O O . PHE A 1 533 ? 9.248 -16.445 -27.469 1.00 97.81 533 PHE A O 1
ATOM 4188 N N . ALA A 1 534 ? 11.210 -16.592 -26.368 1.00 98.12 534 ALA A N 1
ATOM 4189 C CA . ALA A 1 534 ? 10.660 -16.635 -25.017 1.00 98.12 534 ALA A CA 1
ATOM 4190 C C . ALA A 1 534 ? 11.234 -15.530 -24.115 1.00 98.12 534 ALA A C 1
ATOM 4192 O O . ALA A 1 534 ? 12.398 -15.165 -24.220 1.00 98.12 534 ALA A O 1
ATOM 4193 N N . ILE A 1 535 ? 10.427 -15.008 -23.195 1.00 98.50 535 ILE A N 1
ATOM 4194 C CA . ILE A 1 535 ? 10.859 -14.139 -22.095 1.00 98.50 535 ILE A CA 1
ATOM 4195 C C . ILE A 1 535 ? 10.500 -14.850 -20.791 1.00 98.50 535 ILE A C 1
ATOM 4197 O O . ILE A 1 535 ? 9.329 -15.112 -20.523 1.00 98.50 535 ILE A O 1
ATOM 4201 N N . LEU A 1 536 ? 11.502 -15.191 -19.993 1.00 98.31 536 LEU A N 1
ATOM 4202 C CA . LEU A 1 536 ? 11.394 -16.064 -18.831 1.00 98.31 536 LEU A CA 1
ATOM 4203 C C . LEU A 1 536 ? 11.754 -15.280 -17.570 1.00 98.31 536 LEU A C 1
ATOM 4205 O O . LEU A 1 536 ? 12.925 -15.111 -17.236 1.00 98.31 536 LEU A O 1
ATOM 4209 N N . CYS A 1 537 ? 10.736 -14.788 -16.867 1.00 96.88 537 CYS A N 1
ATOM 4210 C CA . CYS A 1 537 ? 10.913 -13.976 -15.668 1.00 96.88 537 CYS A CA 1
ATOM 4211 C C . CYS A 1 537 ? 10.824 -14.834 -14.394 1.00 96.88 537 CYS A C 1
ATOM 4213 O O . CYS A 1 537 ? 9.779 -15.442 -14.155 1.00 96.88 537 CYS A O 1
ATOM 4215 N N . SER A 1 538 ? 11.877 -14.865 -13.572 1.00 93.25 538 SER A N 1
ATOM 4216 C CA . SER A 1 538 ? 12.002 -15.697 -12.360 1.00 93.25 538 SER A CA 1
ATOM 4217 C C . SER A 1 538 ? 11.596 -17.159 -12.603 1.00 93.25 538 SER A C 1
ATOM 4219 O O . SER A 1 538 ? 10.823 -17.734 -11.840 1.00 93.25 538 SER A O 1
ATOM 4221 N N . GLY A 1 539 ? 12.031 -17.738 -13.725 1.00 93.19 539 GLY A N 1
ATOM 4222 C CA . GLY A 1 539 ? 11.724 -19.123 -14.087 1.00 93.19 539 GLY A CA 1
ATOM 4223 C C . GLY A 1 539 ? 12.616 -20.140 -13.382 1.00 93.19 539 GLY A C 1
ATOM 4224 O O . GLY A 1 539 ? 13.679 -19.799 -12.873 1.00 93.19 539 GLY A O 1
ATOM 4225 N N . PHE A 1 540 ? 12.190 -21.396 -13.386 1.00 92.62 540 PHE A N 1
ATOM 4226 C CA . PHE A 1 540 ? 12.932 -22.536 -12.852 1.00 92.62 540 PHE A CA 1
ATOM 4227 C C . PHE A 1 540 ? 12.719 -23.755 -13.757 1.00 92.62 540 PHE A C 1
ATOM 4229 O O . PHE A 1 540 ? 11.727 -23.822 -14.490 1.00 92.62 540 PHE A O 1
ATOM 4236 N N . ALA A 1 541 ? 13.654 -24.701 -13.726 1.00 89.62 541 ALA A N 1
ATOM 4237 C CA . ALA A 1 541 ? 13.534 -25.960 -14.452 1.00 89.62 541 ALA A CA 1
ATOM 4238 C C . ALA A 1 541 ? 12.585 -26.924 -13.723 1.00 89.62 541 ALA A C 1
ATOM 4240 O O . ALA A 1 541 ? 12.593 -27.010 -12.496 1.00 89.62 541 ALA A O 1
ATOM 4241 N N . VAL A 1 542 ? 11.769 -27.661 -14.478 1.00 84.25 542 VAL A N 1
ATOM 4242 C CA . VAL A 1 542 ? 10.861 -28.681 -13.933 1.00 84.25 542 VAL A CA 1
ATOM 4243 C C . VAL A 1 542 ? 11.515 -30.040 -14.147 1.00 84.25 542 VAL A C 1
ATOM 4245 O O . VAL A 1 542 ? 11.594 -30.512 -15.279 1.00 84.25 542 VAL A O 1
ATOM 4248 N N . ASN A 1 543 ? 12.006 -30.656 -13.071 1.00 65.19 543 ASN A N 1
ATOM 4249 C CA . ASN A 1 543 ? 12.666 -31.958 -13.137 1.00 65.19 543 ASN A CA 1
ATOM 4250 C C . ASN A 1 543 ? 11.641 -33.070 -13.399 1.00 65.19 543 ASN A C 1
ATOM 4252 O O . ASN A 1 543 ? 10.861 -33.424 -12.515 1.00 65.19 543 ASN A O 1
ATOM 4256 N N . LYS A 1 544 ? 11.689 -33.664 -14.592 1.00 53.44 544 LYS A N 1
ATOM 4257 C CA . LYS A 1 544 ? 11.241 -35.040 -14.817 1.00 53.44 544 LYS A CA 1
ATOM 4258 C C . LYS A 1 544 ? 12.453 -35.824 -15.308 1.00 53.44 544 LYS A C 1
ATOM 4260 O O . LYS A 1 544 ? 12.913 -35.606 -16.418 1.00 53.44 544 LYS A O 1
ATOM 4265 N N . ASP A 1 545 ? 12.992 -36.643 -14.410 1.00 46.41 545 ASP A N 1
ATOM 4266 C CA . ASP A 1 545 ? 13.972 -37.698 -14.678 1.00 46.41 545 ASP A CA 1
ATOM 4267 C C . ASP A 1 545 ? 15.292 -37.273 -15.339 1.00 46.41 545 ASP A C 1
ATOM 4269 O O . ASP A 1 545 ? 15.468 -37.469 -16.528 1.00 46.41 545 ASP A O 1
ATOM 4273 N N . GLY A 1 546 ? 16.252 -36.765 -14.552 1.00 44.94 546 GLY A N 1
ATOM 4274 C CA . GLY A 1 546 ? 17.705 -36.963 -14.762 1.00 44.94 546 GLY A CA 1
ATOM 4275 C C . GLY A 1 546 ? 18.385 -36.500 -16.066 1.00 44.94 546 GLY A C 1
ATOM 4276 O O . GLY A 1 546 ? 19.610 -36.522 -16.114 1.00 44.94 546 GLY A O 1
ATOM 4277 N N . ASP A 1 547 ? 17.648 -36.041 -17.075 1.00 46.22 547 ASP A N 1
ATOM 4278 C CA . ASP A 1 547 ? 18.113 -35.799 -18.449 1.00 46.22 547 ASP A CA 1
ATOM 4279 C C . ASP A 1 547 ? 18.147 -34.301 -18.808 1.00 46.22 547 ASP A C 1
ATOM 4281 O O . ASP A 1 547 ? 17.986 -33.903 -19.962 1.00 46.22 547 ASP A O 1
ATOM 4285 N N . CYS A 1 548 ? 18.389 -33.422 -17.832 1.00 49.66 548 CYS A N 1
ATOM 4286 C CA . CYS A 1 548 ? 18.654 -32.008 -18.112 1.00 49.66 548 CYS A CA 1
ATOM 4287 C C . CYS A 1 548 ? 20.080 -31.844 -18.662 1.00 49.66 548 CYS A C 1
ATOM 4289 O O . CYS A 1 548 ? 20.995 -31.436 -17.946 1.00 49.66 548 CYS A O 1
ATOM 4291 N N . GLN A 1 549 ? 20.279 -32.184 -19.936 1.00 59.25 549 GLN A N 1
ATOM 4292 C CA . GLN A 1 549 ? 21.528 -31.902 -20.640 1.00 59.25 549 GLN A CA 1
ATOM 4293 C C . GLN A 1 549 ? 21.639 -30.392 -20.899 1.00 59.25 549 GLN A C 1
ATOM 4295 O O . GLN A 1 549 ? 20.713 -29.761 -21.416 1.00 59.25 549 GLN A O 1
ATOM 4300 N N . GLN A 1 550 ? 22.769 -29.812 -20.496 1.00 62.12 550 GLN A N 1
ATOM 4301 C CA . GLN A 1 550 ? 23.119 -28.413 -20.740 1.00 62.12 550 GLN A CA 1
ATOM 4302 C C . GLN A 1 550 ? 23.095 -28.124 -22.252 1.00 62.12 550 GLN A C 1
ATOM 4304 O O . GLN A 1 550 ? 23.626 -28.923 -23.020 1.00 62.12 550 GLN A O 1
ATOM 4309 N N . GLY A 1 551 ? 22.482 -27.012 -22.677 1.00 65.38 551 GLY A N 1
ATOM 4310 C CA . GLY A 1 551 ? 22.355 -26.667 -24.102 1.00 65.38 551 GLY A CA 1
ATOM 4311 C C . GLY A 1 551 ? 21.517 -27.660 -24.919 1.00 65.38 551 GLY A C 1
ATOM 4312 O O . GLY A 1 551 ? 21.981 -28.173 -25.933 1.00 65.38 551 GLY A O 1
ATOM 4313 N N . SER A 1 552 ? 20.315 -27.986 -24.438 1.00 77.75 552 SER A N 1
ATOM 4314 C CA . SER A 1 552 ? 19.357 -28.862 -25.134 1.00 77.75 552 SER A CA 1
ATOM 4315 C C . SER A 1 552 ? 18.144 -28.114 -25.698 1.00 77.75 552 SER A C 1
ATOM 4317 O O . SER A 1 552 ? 17.306 -28.717 -26.374 1.00 77.75 552 SER A O 1
ATOM 4319 N N . ILE A 1 553 ? 18.018 -26.810 -25.423 1.00 87.56 553 ILE A N 1
ATOM 4320 C CA . ILE A 1 553 ? 16.872 -25.991 -25.822 1.00 87.56 553 ILE A CA 1
ATOM 4321 C C . ILE A 1 553 ? 17.300 -24.937 -26.849 1.00 87.56 553 ILE A C 1
ATOM 4323 O O . ILE A 1 553 ? 17.805 -23.864 -26.506 1.00 87.56 553 ILE A O 1
ATOM 4327 N N . ASN A 1 554 ? 16.973 -25.199 -28.116 1.00 90.19 554 ASN A N 1
ATOM 4328 C CA . ASN A 1 554 ? 17.194 -24.276 -29.228 1.00 90.19 554 ASN A CA 1
ATOM 4329 C C . ASN A 1 554 ? 16.000 -23.320 -29.420 1.00 90.19 554 ASN A C 1
ATOM 4331 O O . ASN A 1 554 ? 15.114 -23.512 -30.263 1.00 90.19 554 ASN A O 1
ATOM 4335 N N . CYS A 1 555 ? 15.936 -22.279 -28.591 1.00 92.94 555 CYS A N 1
ATOM 4336 C CA . CYS A 1 555 ? 14.961 -21.203 -28.737 1.00 92.94 555 CYS A CA 1
ATOM 4337 C C . CYS A 1 555 ? 15.535 -19.889 -28.197 1.00 92.94 555 CYS A C 1
ATOM 4339 O O . CYS A 1 555 ? 15.895 -19.859 -27.024 1.00 92.94 555 CYS A O 1
ATOM 4341 N N . PRO A 1 556 ? 15.538 -18.787 -28.972 1.00 97.00 556 PRO A N 1
ATOM 4342 C CA . PRO A 1 556 ? 15.940 -17.485 -28.451 1.00 97.00 556 PRO A CA 1
ATOM 4343 C C . PRO A 1 556 ? 15.144 -17.113 -27.196 1.00 97.00 556 PRO A C 1
ATOM 4345 O O . PRO A 1 556 ? 13.907 -17.113 -27.216 1.00 97.00 556 PRO A O 1
ATOM 4348 N N . SER A 1 557 ? 15.838 -16.806 -26.107 1.00 97.31 557 SER A N 1
ATOM 4349 C CA . SER A 1 557 ? 15.248 -16.567 -24.798 1.00 97.31 557 SER A CA 1
ATOM 4350 C C . SER A 1 557 ? 15.891 -15.385 -24.073 1.00 97.31 557 SER A C 1
ATOM 4352 O O . SER A 1 557 ? 17.099 -15.163 -24.115 1.00 97.31 557 SER A O 1
ATOM 4354 N N . LEU A 1 558 ? 15.057 -14.621 -23.370 1.00 98.06 558 LEU A N 1
ATOM 4355 C CA . LEU A 1 558 ? 15.472 -13.582 -22.435 1.00 98.06 558 LEU A CA 1
ATOM 4356 C C . LEU A 1 558 ? 15.115 -14.019 -21.018 1.00 98.06 558 LEU A C 1
ATOM 4358 O O . LEU A 1 558 ? 13.938 -14.084 -20.671 1.00 98.06 558 LEU A O 1
ATOM 4362 N N . HIS A 1 559 ? 16.112 -14.300 -20.195 1.00 98.00 559 HIS A N 1
ATOM 4363 C CA . HIS A 1 559 ? 15.944 -14.700 -18.805 1.00 98.00 559 HIS A CA 1
ATOM 4364 C C . HIS A 1 559 ? 16.087 -13.479 -17.902 1.00 98.00 559 HIS A C 1
ATOM 4366 O O . HIS A 1 559 ? 17.088 -12.777 -17.977 1.00 98.00 559 HIS A O 1
ATOM 4372 N N . ILE A 1 560 ? 15.095 -13.218 -17.053 1.00 96.62 560 ILE A N 1
ATOM 4373 C CA . ILE A 1 560 ? 15.072 -12.043 -16.174 1.00 96.62 560 ILE A CA 1
ATOM 4374 C C . ILE A 1 560 ? 14.811 -12.504 -14.748 1.00 96.62 560 ILE A C 1
ATOM 4376 O O . ILE A 1 560 ? 13.727 -13.011 -14.476 1.00 96.62 560 ILE A O 1
ATOM 4380 N N . PHE A 1 561 ? 15.762 -12.367 -13.831 1.00 93.12 561 PHE A N 1
ATOM 4381 C CA . PHE A 1 561 ? 15.578 -12.872 -12.466 1.00 93.12 561 PHE A CA 1
ATOM 4382 C C . PHE A 1 561 ? 16.412 -12.121 -11.425 1.00 93.12 561 PHE A C 1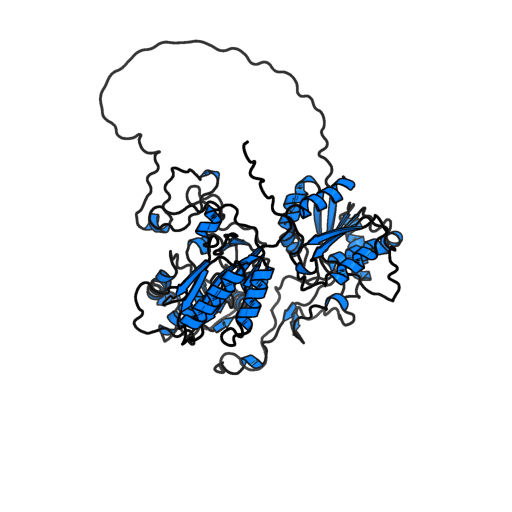
ATOM 4384 O O . PHE A 1 561 ? 17.360 -11.405 -11.747 1.00 93.12 561 PHE A O 1
ATOM 4391 N N . GLY A 1 562 ? 16.030 -12.279 -10.156 1.00 82.56 562 GLY A N 1
ATOM 4392 C CA . GLY A 1 562 ? 16.729 -11.662 -9.036 1.00 82.56 562 GLY A CA 1
ATOM 4393 C C . GLY A 1 562 ? 18.135 -12.242 -8.856 1.00 82.56 562 GLY A C 1
ATOM 4394 O O . GLY A 1 562 ? 18.266 -13.465 -8.847 1.00 82.56 562 GLY A O 1
ATOM 4395 N N . ASN A 1 563 ? 19.174 -11.415 -8.696 1.00 82.94 563 ASN A N 1
ATOM 4396 C CA . ASN A 1 563 ? 20.506 -11.895 -8.288 1.00 82.94 563 ASN A CA 1
ATOM 4397 C C . ASN A 1 563 ? 20.563 -12.227 -6.787 1.00 82.94 563 ASN A C 1
ATOM 4399 O O . ASN A 1 563 ? 19.567 -12.113 -6.072 1.00 82.94 563 ASN A O 1
ATOM 4403 N N . GLU A 1 564 ? 21.745 -12.610 -6.296 1.00 73.19 564 GLU A N 1
ATOM 4404 C CA . GLU A 1 564 ? 21.995 -12.908 -4.877 1.00 73.19 564 GLU A CA 1
ATOM 4405 C C . GLU A 1 564 ? 21.591 -11.754 -3.940 1.00 73.19 564 GLU A C 1
ATOM 4407 O O . GLU A 1 564 ? 21.082 -12.004 -2.851 1.00 73.19 564 GLU A O 1
ATOM 4412 N N . LYS A 1 565 ? 21.728 -10.493 -4.378 1.00 61.12 565 LYS A N 1
ATOM 4413 C CA . LYS A 1 565 ? 21.296 -9.298 -3.626 1.00 61.12 565 LYS A CA 1
ATOM 4414 C C . LYS A 1 565 ? 19.795 -9.024 -3.734 1.00 61.12 565 LYS A C 1
ATOM 4416 O O . LYS A 1 565 ? 19.229 -8.336 -2.890 1.00 61.12 565 LYS A O 1
ATOM 4421 N N . GLY A 1 566 ? 19.139 -9.540 -4.772 1.00 56.09 566 GLY A N 1
ATOM 4422 C CA . GLY A 1 566 ? 17.716 -9.347 -5.018 1.00 56.09 566 GLY A CA 1
ATOM 4423 C C . GLY A 1 566 ? 16.810 -10.085 -4.040 1.00 56.09 566 GLY A C 1
ATOM 4424 O O . GLY A 1 566 ? 15.640 -9.717 -3.937 1.00 56.09 566 GLY A O 1
ATOM 4425 N N . CYS A 1 567 ? 17.324 -11.084 -3.313 1.00 58.72 567 CYS A N 1
ATOM 4426 C CA . CYS A 1 567 ? 16.585 -11.829 -2.292 1.00 58.72 567 CYS A CA 1
ATOM 4427 C C . CYS A 1 567 ? 15.203 -12.299 -2.792 1.00 58.72 567 CYS A C 1
ATOM 4429 O O . CYS A 1 567 ? 14.185 -12.061 -2.135 1.00 58.72 567 CYS A O 1
ATOM 4431 N N . ASP A 1 568 ? 15.136 -12.927 -3.976 1.00 69.56 568 ASP A N 1
ATOM 4432 C CA . ASP A 1 568 ? 13.900 -13.551 -4.461 1.00 69.56 568 ASP A CA 1
ATOM 4433 C C . ASP A 1 568 ? 13.496 -14.677 -3.492 1.00 69.56 568 ASP A C 1
ATOM 4435 O O . ASP A 1 568 ? 14.100 -15.743 -3.439 1.00 69.56 568 ASP A O 1
ATOM 4439 N N . ARG A 1 569 ? 12.485 -14.396 -2.660 1.00 67.00 569 ARG A N 1
ATOM 4440 C CA . ARG A 1 569 ? 11.993 -15.313 -1.617 1.00 67.00 569 ARG A CA 1
ATOM 4441 C C . ARG A 1 569 ? 11.029 -16.373 -2.155 1.00 67.00 569 ARG A C 1
ATOM 4443 O O . ARG A 1 569 ? 10.451 -17.103 -1.353 1.00 67.00 569 ARG A O 1
ATOM 4450 N N . GLN A 1 570 ? 10.766 -16.388 -3.464 1.00 71.62 570 GLN A N 1
ATOM 4451 C CA . GLN A 1 570 ? 9.857 -17.345 -4.098 1.00 71.62 570 GLN A CA 1
ATOM 4452 C C . GLN A 1 570 ? 10.594 -18.332 -4.995 1.00 71.62 570 GLN A C 1
ATOM 4454 O O . GLN A 1 570 ? 10.210 -19.493 -5.003 1.00 71.62 570 GLN A O 1
ATOM 4459 N N . ILE A 1 571 ? 11.608 -17.882 -5.739 1.00 77.38 571 ILE A N 1
ATOM 4460 C CA . ILE A 1 571 ? 12.437 -18.718 -6.614 1.00 77.38 571 ILE A CA 1
ATOM 4461 C C . ILE A 1 571 ? 13.902 -18.397 -6.337 1.00 77.38 571 ILE A C 1
ATOM 4463 O O . ILE A 1 571 ? 14.315 -17.245 -6.457 1.00 77.38 571 ILE A O 1
ATOM 4467 N N . GLU A 1 572 ? 14.696 -19.405 -5.981 1.00 81.31 572 GLU A N 1
ATOM 4468 C CA . GLU A 1 572 ? 16.119 -19.202 -5.715 1.00 81.31 572 GLU A CA 1
ATOM 4469 C C . GLU A 1 572 ? 16.867 -18.783 -6.988 1.00 81.31 572 GLU A C 1
ATOM 4471 O O . GLU A 1 572 ? 16.642 -19.332 -8.069 1.00 81.31 572 GLU A O 1
ATOM 4476 N N . ASN A 1 573 ? 17.811 -17.843 -6.860 1.00 83.88 573 ASN A N 1
ATOM 4477 C CA . ASN A 1 573 ? 18.621 -17.357 -7.985 1.00 83.88 573 ASN A CA 1
ATOM 4478 C C . ASN A 1 573 ? 19.284 -18.509 -8.764 1.00 83.88 573 ASN A C 1
ATOM 4480 O O . ASN A 1 573 ? 19.306 -18.502 -9.997 1.00 83.88 573 ASN A O 1
ATOM 4484 N N . GLN A 1 574 ? 19.768 -19.526 -8.047 1.00 85.88 574 GLN A N 1
ATOM 4485 C CA . GLN A 1 574 ? 20.425 -20.678 -8.652 1.00 85.88 574 GLN A CA 1
ATOM 4486 C C . GLN A 1 574 ? 19.482 -21.494 -9.547 1.00 85.88 574 GLN A C 1
ATOM 4488 O O . GLN A 1 574 ? 19.919 -21.976 -10.590 1.00 85.88 574 GLN A O 1
ATOM 4493 N N . ALA A 1 575 ? 18.192 -21.590 -9.211 1.00 88.38 575 ALA A N 1
ATOM 4494 C CA . ALA A 1 575 ? 17.207 -22.298 -10.027 1.00 88.38 575 ALA A CA 1
ATOM 4495 C C . ALA A 1 575 ? 16.975 -21.594 -11.378 1.00 88.38 575 ALA A C 1
ATOM 4497 O O . ALA A 1 575 ? 16.868 -22.246 -12.420 1.00 88.38 575 ALA A O 1
ATOM 4498 N N . SER A 1 576 ? 16.958 -20.257 -11.389 1.00 92.81 576 SER A N 1
ATOM 4499 C CA . SER A 1 576 ? 16.850 -19.479 -12.631 1.00 92.81 576 SER A CA 1
ATOM 4500 C C . SER A 1 576 ? 18.127 -19.522 -13.475 1.00 92.81 576 SER A C 1
ATOM 4502 O O . SER A 1 576 ? 18.034 -19.628 -14.700 1.00 92.81 576 SER A O 1
ATOM 4504 N N . LYS A 1 577 ? 19.310 -19.514 -12.842 1.00 91.94 577 LYS A N 1
ATOM 4505 C CA . LYS A 1 577 ? 20.602 -19.721 -13.523 1.00 91.94 577 LYS A CA 1
ATOM 4506 C C . LYS A 1 577 ? 20.695 -21.102 -14.167 1.00 91.94 577 LYS A C 1
ATOM 4508 O O . LYS A 1 577 ? 21.097 -21.214 -15.324 1.00 91.94 577 LYS A O 1
ATOM 4513 N N . GLN A 1 578 ? 20.275 -22.143 -13.448 1.00 91.44 578 GLN A N 1
ATOM 4514 C CA . GLN A 1 578 ? 20.197 -23.501 -13.985 1.00 91.44 578 GLN A CA 1
ATOM 4515 C C . GLN A 1 578 ? 19.275 -23.554 -15.202 1.00 91.44 578 GLN A C 1
ATOM 4517 O O . GLN A 1 578 ? 19.692 -24.048 -16.246 1.00 91.44 578 GLN A O 1
ATOM 4522 N N . LEU A 1 579 ? 18.077 -22.965 -15.124 1.00 93.06 579 LEU A N 1
ATOM 4523 C CA . LEU A 1 579 ? 17.176 -22.909 -16.274 1.00 93.06 579 LEU A CA 1
ATOM 4524 C C . LEU A 1 579 ? 17.813 -22.204 -17.483 1.00 93.06 579 LEU A C 1
ATOM 4526 O O . LEU A 1 579 ? 17.663 -22.676 -18.605 1.00 93.06 579 LEU A O 1
ATOM 4530 N N . ALA A 1 580 ? 18.525 -21.093 -17.273 1.00 93.25 580 ALA A N 1
ATOM 4531 C CA . ALA A 1 580 ? 19.224 -20.392 -18.352 1.00 93.25 580 ALA A CA 1
ATOM 4532 C C . ALA A 1 580 ? 20.296 -21.266 -19.023 1.00 93.25 580 ALA A C 1
ATOM 4534 O O . ALA A 1 580 ? 20.379 -21.281 -20.245 1.00 93.25 580 ALA A O 1
ATOM 4535 N N . SER A 1 581 ? 21.043 -22.064 -18.251 1.00 91.94 581 SER A N 1
ATOM 4536 C CA . SER A 1 581 ? 22.067 -22.976 -18.791 1.00 91.94 581 SER A CA 1
ATOM 4537 C C . SER A 1 581 ? 21.522 -24.136 -19.640 1.00 91.94 581 SER A C 1
ATOM 4539 O O . SER A 1 581 ? 22.288 -24.798 -20.338 1.00 91.94 581 SER A O 1
ATOM 4541 N N . MET A 1 582 ? 20.212 -24.396 -19.607 1.00 91.44 582 MET A N 1
ATOM 4542 C CA . MET A 1 582 ? 19.589 -25.426 -20.448 1.00 91.44 582 MET A CA 1
ATOM 4543 C C . MET A 1 582 ? 19.412 -24.977 -21.905 1.00 91.44 582 MET A C 1
ATOM 4545 O O . MET A 1 582 ? 19.234 -25.824 -22.777 1.00 91.44 582 MET A O 1
ATOM 4549 N N . PHE A 1 583 ? 19.452 -23.670 -22.174 1.00 92.62 583 PHE A N 1
ATOM 4550 C CA . PHE A 1 583 ? 19.355 -23.111 -23.521 1.00 92.62 583 PHE A CA 1
ATOM 4551 C C . PHE A 1 583 ? 20.717 -23.122 -24.218 1.00 92.62 583 PHE A C 1
ATOM 4553 O O . PHE A 1 583 ? 21.750 -22.946 -23.570 1.00 92.62 583 PHE A O 1
ATOM 4560 N N . ASP A 1 584 ? 20.712 -23.340 -25.534 1.00 90.06 584 ASP A N 1
ATOM 4561 C CA . ASP A 1 584 ? 21.935 -23.427 -26.339 1.00 90.06 584 ASP A CA 1
ATOM 4562 C C . ASP A 1 584 ? 22.769 -22.140 -26.239 1.00 90.06 584 ASP A C 1
ATOM 4564 O O . ASP A 1 584 ? 22.240 -21.033 -26.070 1.00 90.06 584 ASP A O 1
ATOM 4568 N N . GLU A 1 585 ? 24.089 -22.269 -26.390 1.00 83.69 585 GLU A N 1
ATOM 4569 C CA . GLU A 1 585 ? 24.991 -21.118 -26.398 1.00 83.69 585 GLU A CA 1
ATOM 4570 C C . GLU A 1 585 ? 24.570 -20.111 -27.485 1.00 83.69 585 GLU A C 1
ATOM 4572 O O . GLU A 1 585 ? 24.347 -20.462 -28.644 1.00 83.69 585 GLU A O 1
ATOM 4577 N N . GLY A 1 586 ? 24.406 -18.843 -27.097 1.00 83.75 586 GLY A N 1
ATOM 4578 C CA . GLY A 1 586 ? 23.903 -17.783 -27.978 1.00 83.75 586 GLY A CA 1
ATOM 4579 C C . GLY A 1 586 ? 22.374 -17.692 -28.094 1.00 83.75 586 GLY A C 1
ATOM 4580 O O . GLY A 1 586 ? 21.881 -16.713 -28.652 1.00 83.75 586 GLY A O 1
ATOM 4581 N N . CYS A 1 587 ? 21.612 -18.639 -27.534 1.00 88.50 587 CYS A N 1
ATOM 4582 C CA . CYS A 1 587 ? 20.150 -18.550 -27.467 1.00 88.50 587 CYS A CA 1
ATOM 4583 C C . CYS A 1 587 ? 19.648 -17.825 -26.213 1.00 88.50 587 CYS A C 1
ATOM 4585 O O . CYS A 1 587 ? 18.568 -17.246 -26.268 1.00 88.50 587 CYS A O 1
ATOM 4587 N N . SER A 1 588 ? 20.408 -17.808 -25.114 1.00 92.81 588 SER A N 1
ATOM 4588 C CA . SER A 1 588 ? 19.998 -17.173 -23.855 1.00 92.81 588 SER A CA 1
ATOM 4589 C C . SER A 1 588 ? 20.652 -15.810 -23.623 1.00 92.81 588 SER A C 1
ATOM 4591 O O . SER A 1 588 ? 21.877 -15.706 -23.535 1.00 92.81 588 SER A O 1
ATOM 4593 N N . VAL A 1 589 ? 19.839 -14.777 -23.408 1.00 95.25 589 VAL A N 1
ATOM 4594 C CA . VAL A 1 589 ? 20.264 -13.482 -22.857 1.00 95.25 589 VAL A CA 1
ATOM 4595 C C . VAL A 1 589 ? 19.812 -13.406 -21.402 1.00 95.25 589 VAL A C 1
ATOM 4597 O O . VAL A 1 589 ? 18.648 -13.674 -21.112 1.00 95.25 589 VAL A O 1
ATOM 4600 N N . VAL A 1 590 ? 20.705 -13.043 -20.479 1.00 96.06 590 VAL A N 1
ATOM 4601 C CA . VAL A 1 590 ? 20.405 -12.983 -19.039 1.00 96.06 590 VAL A CA 1
ATOM 4602 C C . VAL A 1 590 ? 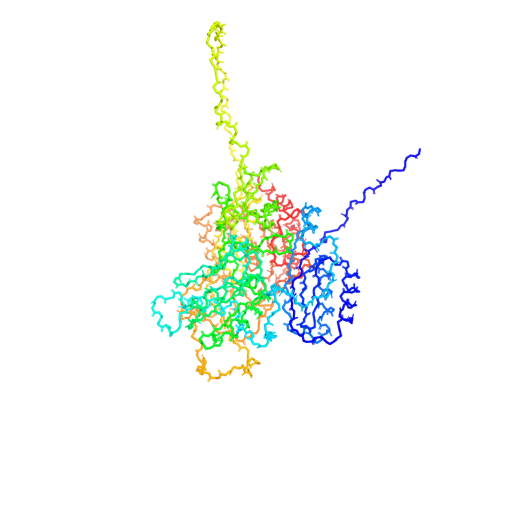20.395 -11.538 -18.547 1.00 96.06 590 VAL A C 1
ATOM 4604 O O . VAL A 1 590 ? 21.334 -10.782 -18.781 1.00 96.06 590 VAL A O 1
ATOM 4607 N N . ILE A 1 591 ? 19.334 -11.180 -17.827 1.00 94.69 591 ILE A N 1
ATOM 4608 C CA . ILE A 1 591 ? 19.169 -9.931 -17.091 1.00 94.69 591 ILE A CA 1
ATOM 4609 C C . ILE A 1 591 ? 19.004 -10.269 -15.609 1.00 94.69 591 ILE A C 1
ATOM 4611 O O . ILE A 1 591 ? 17.955 -10.751 -15.179 1.00 94.69 591 ILE A O 1
ATOM 4615 N N . GLU A 1 592 ? 20.018 -9.958 -14.813 1.00 90.31 592 GLU A N 1
ATOM 4616 C CA . GLU A 1 592 ? 19.943 -10.073 -13.359 1.00 90.31 592 GLU A CA 1
ATOM 4617 C C . GLU A 1 592 ? 19.600 -8.728 -12.701 1.00 90.31 592 GLU A C 1
ATOM 4619 O O . GLU A 1 592 ? 20.024 -7.676 -13.182 1.00 90.31 592 GLU A O 1
ATOM 4624 N N . HIS A 1 593 ? 18.827 -8.735 -11.608 1.00 83.44 593 HIS A N 1
ATOM 4625 C CA . HIS A 1 593 ? 18.448 -7.504 -10.898 1.00 83.44 593 HIS A CA 1
ATOM 4626 C C . HIS A 1 593 ? 18.267 -7.675 -9.381 1.00 83.44 593 HIS A C 1
ATOM 4628 O O . HIS A 1 593 ? 17.967 -8.754 -8.887 1.00 83.44 593 HIS A O 1
ATOM 4634 N N . ASP A 1 594 ? 18.324 -6.576 -8.631 1.00 75.50 594 ASP A N 1
ATOM 4635 C CA . ASP A 1 594 ? 18.328 -6.599 -7.157 1.00 75.50 594 ASP A CA 1
ATOM 4636 C C . ASP A 1 594 ? 16.923 -6.337 -6.559 1.00 75.50 594 ASP A C 1
ATOM 4638 O O . ASP A 1 594 ? 16.772 -5.813 -5.458 1.00 75.50 594 ASP A O 1
ATOM 4642 N N . PHE A 1 595 ? 15.852 -6.657 -7.297 1.00 67.88 595 PHE A N 1
ATOM 4643 C CA . PHE A 1 595 ? 14.468 -6.292 -6.919 1.00 67.88 595 PHE A CA 1
ATOM 4644 C C . PHE A 1 595 ? 13.571 -7.470 -6.493 1.00 67.88 595 PHE A C 1
ATOM 4646 O O . PHE A 1 595 ? 12.355 -7.297 -6.372 1.00 67.88 595 PHE A O 1
ATOM 4653 N N . GLY A 1 596 ? 14.140 -8.657 -6.290 1.00 76.25 596 GLY A N 1
ATOM 4654 C CA . GLY A 1 596 ? 13.405 -9.861 -5.889 1.00 76.25 596 GLY A CA 1
ATOM 4655 C C . GLY A 1 596 ? 12.462 -10.396 -6.967 1.00 76.25 596 GLY A C 1
ATOM 4656 O O . GLY A 1 596 ? 12.755 -10.312 -8.154 1.00 76.25 596 GLY A O 1
ATOM 4657 N N . HIS A 1 597 ? 11.316 -10.944 -6.555 1.00 78.56 597 HIS A N 1
ATOM 4658 C CA . HIS A 1 597 ? 10.382 -11.668 -7.429 1.00 78.56 597 HIS A CA 1
ATOM 4659 C C . HIS A 1 597 ? 9.482 -10.745 -8.279 1.00 78.56 597 HIS A C 1
ATOM 4661 O O . HIS A 1 597 ? 8.261 -10.696 -8.088 1.00 78.56 597 HIS A O 1
ATOM 4667 N N . ILE A 1 598 ? 10.066 -9.953 -9.185 1.00 77.75 598 ILE A N 1
ATOM 4668 C CA . ILE A 1 598 ? 9.342 -8.986 -10.032 1.00 77.75 598 ILE A CA 1
ATOM 4669 C C . ILE A 1 598 ? 9.895 -8.930 -11.462 1.00 77.75 598 ILE A C 1
ATOM 4671 O O . ILE A 1 598 ? 10.999 -9.379 -11.723 1.00 77.75 598 ILE A O 1
ATOM 4675 N N . ILE A 1 599 ? 9.163 -8.285 -12.381 1.00 85.25 599 ILE A N 1
ATOM 4676 C CA . ILE A 1 599 ? 9.703 -7.898 -13.695 1.00 85.25 599 ILE A CA 1
ATOM 4677 C C . ILE A 1 599 ? 10.225 -6.449 -13.618 1.00 85.25 599 ILE A C 1
ATOM 4679 O O . ILE A 1 599 ? 9.417 -5.526 -13.434 1.00 85.25 599 ILE A O 1
ATOM 4683 N N . PRO A 1 600 ? 11.539 -6.197 -13.766 1.00 79.06 600 PRO A N 1
ATOM 4684 C CA . PRO A 1 600 ? 12.100 -4.854 -13.721 1.00 79.06 600 PRO A CA 1
ATOM 4685 C C . PRO A 1 600 ? 11.691 -4.052 -14.964 1.00 79.06 600 PRO A C 1
ATOM 4687 O O . PRO A 1 600 ? 11.839 -4.486 -16.100 1.00 79.06 600 PRO A O 1
ATOM 4690 N N . THR A 1 601 ? 11.165 -2.841 -14.760 1.00 82.75 601 THR A N 1
ATOM 4691 C CA . THR A 1 601 ? 10.682 -1.971 -15.858 1.00 82.75 601 THR A CA 1
ATOM 4692 C C . THR A 1 601 ? 11.411 -0.625 -15.932 1.00 82.75 601 THR A C 1
ATOM 4694 O O . THR A 1 601 ? 10.980 0.300 -16.628 1.00 82.75 601 THR A O 1
ATOM 4697 N N . ARG A 1 602 ? 12.518 -0.485 -15.200 1.00 74.12 602 ARG A N 1
ATOM 4698 C CA . ARG A 1 602 ? 13.385 0.704 -15.177 1.00 74.12 602 ARG A CA 1
ATOM 4699 C C . ARG A 1 602 ? 14.570 0.499 -16.120 1.00 74.12 602 ARG A C 1
ATOM 4701 O O . ARG A 1 602 ? 14.889 -0.638 -16.442 1.00 74.12 602 ARG A O 1
ATOM 4708 N N . SER A 1 603 ? 15.187 1.588 -16.569 1.00 76.12 603 SER A N 1
ATOM 4709 C CA . SER A 1 603 ? 16.484 1.515 -17.256 1.00 76.12 603 SER A CA 1
ATOM 4710 C C . SER A 1 603 ? 17.548 1.014 -16.258 1.00 76.12 603 SER A C 1
ATOM 4712 O O . SER A 1 603 ? 17.412 1.342 -15.074 1.00 76.12 603 SER A O 1
ATOM 4714 N N . PRO A 1 604 ? 18.536 0.199 -16.673 1.00 86.19 604 PRO A N 1
ATOM 4715 C CA . PRO A 1 604 ? 18.775 -0.273 -18.045 1.00 86.19 604 PRO A CA 1
ATOM 4716 C C . PRO A 1 604 ? 17.909 -1.476 -18.462 1.00 86.19 604 PRO A C 1
ATOM 4718 O O . PRO A 1 604 ? 17.782 -1.754 -19.649 1.00 86.19 604 PRO A O 1
ATOM 4721 N N . PHE A 1 605 ? 17.252 -2.159 -17.521 1.00 89.75 605 PHE A N 1
ATOM 4722 C CA . PHE A 1 605 ? 16.536 -3.422 -17.764 1.00 89.75 605 PHE A CA 1
ATOM 4723 C C . PHE A 1 605 ? 15.459 -3.333 -18.846 1.00 89.75 605 PHE A C 1
ATOM 4725 O O . PHE A 1 605 ? 15.380 -4.190 -19.718 1.00 89.75 605 PHE A O 1
ATOM 4732 N N . ILE A 1 606 ? 14.627 -2.286 -18.821 1.00 92.44 606 ILE A N 1
ATOM 4733 C CA . ILE A 1 606 ? 13.607 -2.118 -19.862 1.00 92.44 606 ILE A CA 1
ATOM 4734 C C . ILE A 1 606 ? 14.231 -1.901 -21.237 1.00 92.44 606 ILE A C 1
ATOM 4736 O O . ILE A 1 606 ? 13.644 -2.318 -22.227 1.00 92.44 606 ILE A O 1
ATOM 4740 N N . ASP A 1 607 ? 15.382 -1.242 -21.308 1.00 91.62 607 ASP A N 1
ATOM 4741 C CA . ASP A 1 607 ? 16.030 -0.967 -22.583 1.00 91.62 607 ASP A CA 1
ATOM 4742 C C . ASP A 1 607 ? 16.632 -2.261 -23.139 1.00 91.62 607 ASP A C 1
ATOM 4744 O O . ASP A 1 607 ? 16.330 -2.600 -24.273 1.00 91.62 607 ASP A O 1
ATOM 4748 N N . GLN A 1 608 ? 17.239 -3.101 -22.295 1.00 94.88 608 GLN A N 1
ATOM 4749 C CA . GLN A 1 608 ? 17.662 -4.458 -22.675 1.00 94.88 608 GLN A CA 1
ATOM 4750 C C . GLN A 1 608 ? 16.491 -5.356 -23.124 1.00 94.88 608 GLN A C 1
ATOM 4752 O O . GLN A 1 608 ? 16.612 -6.096 -24.099 1.00 94.88 608 GLN A O 1
ATOM 4757 N N . ILE A 1 609 ? 15.324 -5.271 -22.465 1.00 96.06 609 ILE A N 1
ATOM 4758 C CA . ILE A 1 609 ? 14.110 -5.983 -22.913 1.00 96.06 609 ILE A CA 1
ATOM 4759 C C . ILE A 1 609 ? 13.684 -5.498 -24.306 1.00 96.06 609 ILE A C 1
ATOM 4761 O O . ILE A 1 609 ? 13.279 -6.306 -25.143 1.00 96.06 609 ILE A O 1
ATOM 4765 N N . LYS A 1 610 ? 13.743 -4.186 -24.570 1.00 95.44 610 LYS A N 1
ATOM 4766 C CA . LYS A 1 610 ? 13.427 -3.648 -25.900 1.00 95.44 610 LYS A CA 1
ATOM 4767 C C . LYS A 1 610 ? 14.452 -4.098 -26.930 1.00 95.44 610 LYS A C 1
ATOM 4769 O O . LYS A 1 610 ? 14.030 -4.487 -28.009 1.00 95.44 610 LYS A O 1
ATOM 4774 N N . ASP A 1 611 ? 15.740 -4.066 -26.604 1.00 95.44 611 ASP A N 1
ATOM 4775 C CA . ASP A 1 611 ? 16.822 -4.465 -27.505 1.00 95.44 611 ASP A CA 1
ATOM 4776 C C . ASP A 1 611 ? 16.645 -5.920 -27.940 1.00 95.44 611 ASP A C 1
ATOM 4778 O O . ASP A 1 611 ? 16.643 -6.209 -29.135 1.00 95.44 611 ASP A O 1
ATOM 4782 N N . PHE A 1 612 ? 16.346 -6.813 -26.989 1.00 96.38 612 PHE A N 1
ATOM 4783 C CA . PHE A 1 612 ? 15.995 -8.200 -27.287 1.00 96.38 612 PHE A CA 1
ATOM 4784 C C . PHE A 1 612 ? 14.779 -8.306 -28.220 1.00 96.38 612 PHE A C 1
ATOM 4786 O O . PHE A 1 612 ? 14.815 -9.025 -29.214 1.00 96.38 612 PHE A O 1
ATOM 4793 N N . LEU A 1 613 ? 13.694 -7.576 -27.938 1.00 96.44 613 LEU A N 1
ATOM 4794 C CA . LEU A 1 613 ? 12.488 -7.600 -28.774 1.00 96.44 613 LEU A CA 1
ATOM 4795 C C . LEU A 1 613 ? 12.719 -7.004 -30.172 1.00 96.44 613 LEU A C 1
ATOM 4797 O O . LEU A 1 613 ? 12.111 -7.461 -31.139 1.00 96.44 613 LEU A O 1
ATOM 4801 N N . HIS A 1 614 ? 13.599 -6.011 -30.297 1.00 94.81 614 HIS A N 1
ATOM 4802 C CA . HIS A 1 614 ? 13.953 -5.390 -31.570 1.00 94.81 614 HIS A CA 1
ATOM 4803 C C . HIS A 1 614 ? 14.665 -6.353 -32.523 1.00 94.81 614 HIS A C 1
ATOM 4805 O O . HIS A 1 614 ? 14.575 -6.153 -33.728 1.00 94.81 614 HIS A O 1
ATOM 4811 N N . CYS A 1 615 ? 15.267 -7.440 -32.032 1.00 93.06 615 CYS A N 1
ATOM 4812 C CA . CYS A 1 615 ? 15.794 -8.509 -32.884 1.00 93.06 615 CYS A CA 1
ATOM 4813 C C . CYS A 1 615 ? 14.704 -9.273 -33.666 1.00 93.06 615 CYS A C 1
ATOM 4815 O O . CYS A 1 615 ? 15.030 -10.037 -34.573 1.00 93.06 615 CYS A O 1
ATOM 4817 N N . PHE A 1 616 ? 13.420 -9.097 -33.323 1.00 92.38 616 PHE A N 1
ATOM 4818 C CA . PHE A 1 616 ? 12.294 -9.839 -33.907 1.00 92.38 616 PHE A CA 1
ATOM 4819 C C . PHE A 1 616 ? 11.259 -8.960 -34.629 1.00 92.38 616 PHE A C 1
ATOM 4821 O O . PHE A 1 616 ? 10.297 -9.512 -35.188 1.00 92.38 616 PHE A O 1
ATOM 4828 N N . LEU A 1 617 ? 11.436 -7.635 -34.594 1.00 84.94 617 LEU A N 1
ATOM 4829 C CA . LEU A 1 617 ? 10.647 -6.629 -35.318 1.00 84.94 617 LEU A CA 1
ATOM 4830 C C . LEU A 1 617 ? 11.239 -6.371 -36.702 1.00 84.94 617 LEU A C 1
ATOM 4832 O O . LEU A 1 617 ? 10.426 -6.237 -37.644 1.00 84.94 617 LEU A O 1
#

Foldseek 3Di:
DDDDDDPDDDDDDFWKKKKWWKAFDQDPDVPVVLVLCVVLCVVLVKWAEWEDESGIITDIIMDTLVSVVVVVVSQVVDPSCPPIDMDMDIDDPFPDPVQCVQLRRVHHYYDYDHDNFQQAPDDDPDDFDLVLAAAEDELVRLLVVLVQLQDPPDDDQARAEEEELDALLQVQFKDFAGHNHHYDDLNHLGSNCLLVSCVVCVVVQFQHQYEYFALFFPSRSRSRSSQCVVDHRSNRYYYYHRGQSSNCVVVLQQSRMDGWGADSHSVRTHGRLHHDQRHAAPPPRHRFSDCNVVDAAPPSRRGGTHDPVRDDPPDHDHDPVCVVVVDDDDDPPPPPDDDDDDDDDDDDDDDDDDDDDDDDDDDPDDDPQPDAAEAEEAEAFQAAQSRVCSQCVLVCVLCVSHHDYHTGGFPAWDAAEAEDDDPVPPPDDDPDPDDPDDPDPDDDDPDTTGANFAAPPDDSDPDHSYDYDPDDDDLCVLQRRQHDNVVRVVVQLVCCVPPDDGQEYEYAERGLQNRLVCQLCVVVCPPRHDYQAYERALYFHHDDDDPLDFARGAHQYEQEFEDPQLPQSRHDPVRSVSSQRSHHVPRYDYHYDNNHRGQDSDPPRVVVVVVSSVVRD

Radius of gyration: 29.35 Å; Cα contacts (8 Å, |Δi|>4): 1105; chains: 1; bounding box: 76×98×84 Å

Solvent-accessible surface area (backbone atoms only — not comparable to full-atom values): 35662 Å² total; per-residue (Å²): 139,81,83,80,83,78,81,78,75,87,77,80,94,77,54,29,24,41,39,38,38,54,44,82,40,85,45,90,60,62,64,62,53,50,50,51,53,52,52,55,34,56,77,47,64,38,18,12,42,37,30,36,23,57,58,25,40,34,38,41,37,32,37,47,42,68,42,52,51,51,48,50,52,62,49,59,75,36,75,88,42,66,90,53,65,74,46,72,42,79,49,75,78,55,95,40,70,67,51,22,51,75,45,35,50,72,45,66,46,78,42,81,39,90,52,76,66,59,55,51,90,57,87,64,98,59,89,81,56,63,91,54,28,32,52,73,25,49,48,65,55,46,49,49,57,49,55,54,53,32,37,91,84,60,86,63,97,43,57,53,34,36,38,49,64,49,29,36,66,39,50,47,23,20,45,73,59,56,63,84,36,53,66,46,72,74,71,24,88,45,58,35,48,45,56,64,50,47,64,78,40,42,81,83,49,51,59,26,34,38,38,29,36,26,56,60,23,74,62,35,40,57,53,30,19,53,50,36,70,72,38,92,43,31,78,48,32,32,26,35,43,49,7,52,54,45,32,38,71,76,26,50,65,17,77,47,45,43,22,25,47,49,44,86,44,79,72,46,46,52,67,32,53,43,82,54,66,64,12,42,12,77,83,79,61,49,77,28,62,64,59,88,82,65,41,43,15,73,87,78,61,48,65,44,37,58,40,81,91,71,63,52,97,86,64,75,43,54,42,70,75,39,41,76,69,74,42,75,63,83,65,99,78,79,85,84,84,78,90,77,90,81,90,86,85,87,92,83,92,78,91,84,89,90,87,83,89,88,87,87,81,89,80,88,70,87,72,75,73,77,77,54,41,36,28,42,34,34,38,30,66,71,31,32,24,70,63,40,52,40,76,41,40,67,48,51,66,73,34,59,84,55,38,46,82,45,64,44,67,47,81,41,79,47,56,43,74,44,76,72,82,66,78,88,69,65,87,82,66,84,87,77,86,67,76,82,96,65,82,78,71,88,78,86,80,76,79,75,24,14,22,54,47,33,39,84,86,65,69,90,68,90,85,50,82,49,43,74,52,94,66,79,92,63,55,65,55,70,80,52,37,67,32,57,52,70,60,36,51,56,51,47,37,50,46,38,71,76,68,42,86,36,46,24,37,34,13,29,33,51,15,9,27,50,50,48,54,48,45,62,39,34,82,83,32,59,90,48,55,63,61,66,35,39,35,29,28,46,21,39,69,77,85,75,76,99,70,85,53,71,46,66,20,86,44,42,31,39,37,34,34,22,35,89,80,11,63,26,74,65,52,56,47,65,44,33,52,53,39,50,50,29,29,23,89,90,24,55,45,80,45,73,40,64,75,13,89,59,82,73,66,49,83,68,52,36,53,53,53,47,55,61,51,57,76,76,103

Sequence (617 aa):
MAAEEIEQHPQDGECYGVLLYYKYAIFTDLEQLLNFYRSNCASLSLVGRVRLSTHGVNVTVGGKLSALEEHISAVKLNDFFEGTDFKLASCHEPLNDRVAKECGFTSLSIRIVEELVTLSSFPLPKSLDVSNAGAHLSAVEFHSVLCDAGNPKEKRKNRTLLLDARNLYETRIGKFSTPNVETLDPEIRQYSDLPSWIDNNAEKLKGKNILMYCTGGIRCEMASAYIKTKGAGFEHVFQLYGGIQRYLEQYPDGGFFRGKNFVFDHRVSVGSSDSKVLGTCLLCNSSFDDYSSRNRCNFCRMLVLICKNCQNPKSMYACELCQKNGKAVYSVLDMKAVEISEAVKPEAFSTLTSTECLPIVVQQNGTKMPRRLRILCLHGFRQNASGFKGRSASLAKKLKNIAELIFVDAPHVLPFIYQLPSPDHKHNLTSSFLSNNDTPPPISGCNRKFAWLVANDYIPDNNSDWKTSDCKFDYLQYEKQTEGLDKSLSYLKTKFSEEGPFDGILGFSQGAAMAALLCANKDKLKGEVDFRFAILCSGFAVNKDGDCQQGSINCPSLHIFGNEKGCDRQIENQASKQLASMFDEGCSVVIEHDFGHIIPTRSPFIDQIKDFLHCFL

Nearest PDB structures (foldseek):
  4f67-assembly1_A  TM=8.567E-01  e=3.679E-21  Legionella pneumophila subsp. pneumophila str. Philadelphia 1
  7chx-assembly2_B  TM=6.238E-01  e=3.744E-04  Staphylococcus aureus
  8y6o-assembly1_N  TM=6.575E-01  e=2.969E-03  Homo sapiens
  8r0a-assembly1_J  TM=6.581E-01  e=4.766E-03  Homo sapiens
  8h6j-assembly1_4B  TM=5.954E-01  e=9.135E-03  Homo sapiens

InterPro domains:
  IPR001763 Rhodanese-like domain [PS50206] (156-256)
  IPR001763 Rhodanese-like domain [SM00450] (147-253)
  IPR005645 Serine hydrolase domain [PF03959] (370-609)
  IPR020936 tRNA uridine(34) hydroxylase [PTHR43268] (10-616)
  IPR022111 Rhodanase, C-terminal [PF12368] (258-323)
  IPR029058 Alpha/Beta hydrolase fold [G3DSA:3.40.50.1820] (369-617)
  IPR029058 Alpha/Beta hydrolase fold [SSF53474] (367-614)
  IPR036873 Rhodanese-like domain superfamily [G3DSA:3.40.250.10] (126-284)
  IPR036873 Rhodanese-like domain superfamily [SSF52821] (155-270)
  IPR040503 tRNA uridine(34) hydroxylase, N-terminal [PF17773] (16-115)

pLDDT: mean 78.91, std 20.99, range [22.69, 98.5]

Organism: Cuscuta europaea (NCBI:txid41803)